Protein AF-A0A7S3KWU8-F1 (afdb_monomer_lite)

Structure (mmCIF, N/CA/C/O backbone):
data_AF-A0A7S3KWU8-F1
#
_entry.id   AF-A0A7S3KWU8-F1
#
loop_
_atom_site.group_PDB
_atom_site.id
_atom_site.type_symbol
_atom_site.label_atom_id
_atom_site.label_alt_id
_atom_site.label_comp_id
_atom_site.label_asym_id
_atom_site.label_entity_id
_atom_site.label_seq_id
_atom_site.pdbx_PDB_ins_code
_atom_site.Cartn_x
_atom_site.Cartn_y
_atom_site.Cartn_z
_atom_site.occupancy
_atom_site.B_iso_or_equiv
_atom_site.auth_seq_id
_atom_site.auth_comp_id
_atom_site.auth_asym_id
_atom_site.auth_atom_id
_atom_site.pdbx_PDB_model_num
ATOM 1 N N . MET A 1 1 ? 2.316 -34.083 -57.410 1.00 33.84 1 MET A N 1
ATOM 2 C CA . MET A 1 1 ? 3.335 -33.774 -58.437 1.00 33.84 1 MET A CA 1
ATOM 3 C C . MET A 1 1 ? 4.344 -32.815 -57.807 1.00 33.84 1 MET A C 1
ATOM 5 O O . MET A 1 1 ? 4.134 -31.619 -57.852 1.00 33.84 1 MET A O 1
ATOM 9 N N . THR A 1 2 ? 5.189 -33.260 -56.875 1.00 30.44 2 THR A N 1
ATOM 10 C CA . THR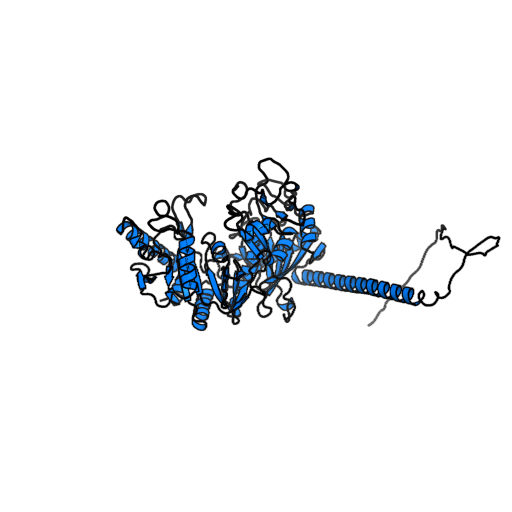 A 1 2 ? 6.529 -33.866 -57.071 1.00 30.44 2 THR A CA 1
ATOM 11 C C . THR A 1 2 ? 7.511 -32.980 -57.849 1.00 30.44 2 THR A C 1
ATOM 13 O O . THR A 1 2 ? 7.360 -32.854 -59.059 1.00 30.44 2 THR A O 1
ATOM 16 N N . ARG A 1 3 ? 8.532 -32.448 -57.149 1.00 27.70 3 ARG A N 1
ATOM 17 C CA . ARG A 1 3 ? 9.959 -32.281 -57.547 1.00 27.70 3 ARG A CA 1
ATOM 18 C C . ARG A 1 3 ? 10.704 -31.569 -56.393 1.00 27.70 3 ARG A C 1
ATOM 20 O O . ARG A 1 3 ? 10.384 -30.431 -56.089 1.00 27.70 3 ARG A O 1
ATOM 27 N N . GLN A 1 4 ? 11.397 -32.299 -55.506 1.00 30.05 4 GLN A N 1
ATOM 28 C CA . GLN A 1 4 ? 12.845 -32.642 -55.524 1.00 30.05 4 GLN A CA 1
ATOM 29 C C . GLN A 1 4 ? 13.760 -31.400 -55.563 1.00 30.05 4 GLN A C 1
ATOM 31 O O . GLN A 1 4 ? 13.740 -30.673 -56.545 1.00 30.05 4 GLN A O 1
ATOM 36 N N . ARG A 1 5 ? 14.430 -31.018 -54.459 1.00 32.66 5 ARG A N 1
ATOM 37 C CA . ARG A 1 5 ? 15.725 -31.512 -53.905 1.00 32.66 5 ARG A CA 1
ATOM 38 C C . ARG A 1 5 ? 16.886 -31.501 -54.908 1.00 32.66 5 ARG A C 1
ATOM 40 O O . ARG A 1 5 ? 16.856 -32.261 -55.868 1.00 32.66 5 ARG A O 1
ATOM 47 N N . SER A 1 6 ? 17.955 -30.768 -54.581 1.00 27.28 6 SER A N 1
ATOM 48 C CA . SER A 1 6 ? 19.343 -31.078 -54.963 1.00 27.28 6 SER A CA 1
ATOM 49 C C . SER A 1 6 ? 20.331 -30.396 -54.002 1.00 27.28 6 SER A C 1
ATOM 51 O O . SER A 1 6 ? 20.319 -29.179 -53.854 1.00 27.28 6 SER A O 1
ATOM 53 N N . LEU A 1 7 ? 21.144 -31.223 -53.336 1.00 28.47 7 LEU A N 1
ATOM 54 C CA . LEU A 1 7 ? 22.426 -30.896 -52.700 1.00 28.47 7 LEU A CA 1
ATOM 55 C C . LEU A 1 7 ? 23.474 -30.590 -53.785 1.00 28.47 7 LEU A C 1
ATOM 57 O O . LEU A 1 7 ? 23.460 -31.282 -54.802 1.00 28.47 7 LEU A O 1
ATOM 61 N N . LEU A 1 8 ? 24.470 -29.741 -53.496 1.00 23.47 8 LEU A N 1
ATOM 62 C CA . LEU A 1 8 ? 25.871 -30.082 -53.792 1.00 23.47 8 LEU A CA 1
ATOM 63 C C . LEU A 1 8 ? 26.883 -29.257 -52.975 1.00 23.47 8 LEU A C 1
ATOM 65 O O . LEU A 1 8 ? 26.787 -28.040 -52.863 1.00 23.47 8 LEU A O 1
ATOM 69 N N . TRP A 1 9 ? 27.850 -29.991 -52.431 1.00 24.91 9 TRP A N 1
ATOM 70 C CA . TRP A 1 9 ? 29.136 -29.588 -51.858 1.00 24.91 9 TRP A CA 1
ATOM 71 C C . TRP A 1 9 ? 30.203 -29.354 -52.951 1.00 24.91 9 TRP A C 1
ATOM 73 O O . TRP A 1 9 ? 30.108 -29.992 -53.994 1.00 24.91 9 TRP A O 1
ATOM 83 N N . LEU A 1 10 ? 31.238 -28.545 -52.654 1.00 25.80 10 LEU A N 1
ATOM 84 C CA . LEU A 1 10 ? 32.701 -28.700 -52.917 1.00 25.80 10 LEU A CA 1
ATOM 85 C C . LEU A 1 10 ? 33.376 -27.300 -52.971 1.00 25.80 10 LEU A C 1
ATOM 87 O O . LEU A 1 10 ? 32.925 -26.444 -53.718 1.00 25.80 10 LEU A O 1
ATOM 91 N N . LEU A 1 11 ? 34.299 -26.948 -52.058 1.00 25.80 11 LEU A N 1
ATOM 92 C CA . LEU A 1 11 ? 35.761 -27.221 -51.994 1.00 25.80 11 LEU A CA 1
ATOM 93 C C . LEU A 1 11 ? 36.632 -26.227 -52.799 1.00 25.80 11 LEU A C 1
ATOM 95 O O . LEU A 1 11 ? 36.450 -26.114 -54.002 1.00 25.80 11 LEU A O 1
ATOM 99 N N . ILE A 1 12 ? 37.583 -25.580 -52.099 1.00 28.80 12 ILE A N 1
ATOM 100 C CA . ILE A 1 12 ? 38.972 -25.129 -52.417 1.00 28.80 12 ILE A CA 1
ATOM 101 C C . ILE A 1 12 ? 39.378 -24.245 -51.207 1.00 28.80 12 ILE A C 1
ATOM 103 O O . ILE A 1 12 ? 38.598 -23.388 -50.818 1.00 28.80 12 ILE A O 1
ATOM 107 N N . GLY A 1 13 ? 40.520 -24.327 -50.520 1.00 25.58 13 GLY A N 1
ATOM 108 C CA . GLY A 1 13 ? 41.736 -25.125 -50.632 1.00 25.58 13 GLY A CA 1
ATOM 109 C C . GLY A 1 13 ? 42.839 -24.482 -49.761 1.00 25.58 13 GLY A C 1
ATOM 110 O O . GLY A 1 13 ? 43.072 -23.286 -49.860 1.00 25.58 13 GLY A O 1
ATOM 111 N N . SER A 1 14 ? 43.462 -25.295 -48.898 1.00 28.53 14 SER A N 1
ATOM 112 C CA . SER A 1 14 ? 44.859 -25.287 -48.400 1.00 28.53 14 SER A CA 1
ATOM 113 C C . SER A 1 14 ? 45.671 -23.990 -48.196 1.00 28.53 14 SER A C 1
ATOM 115 O O . SER A 1 14 ? 45.988 -23.278 -49.144 1.00 28.53 14 SER A O 1
ATOM 117 N N . GLY A 1 15 ? 46.258 -23.887 -46.996 1.00 24.44 15 GLY A N 1
ATOM 118 C CA . GLY A 1 15 ? 47.521 -23.189 -46.712 1.00 24.44 15 GLY A CA 1
ATOM 119 C C . GLY A 1 15 ? 48.014 -23.496 -45.289 1.00 24.44 15 GLY A C 1
ATOM 120 O O . GLY A 1 15 ? 47.366 -23.122 -44.321 1.00 24.44 15 GLY A O 1
ATOM 121 N N . ALA A 1 16 ? 49.114 -24.241 -45.172 1.00 28.02 16 ALA A N 1
ATOM 122 C CA . ALA A 1 16 ? 49.663 -24.816 -43.942 1.00 28.02 16 ALA A CA 1
ATOM 123 C C . ALA A 1 16 ? 50.507 -23.838 -43.098 1.00 28.02 16 ALA A C 1
ATOM 125 O O . ALA A 1 16 ? 51.208 -23.006 -43.666 1.00 28.02 16 ALA A O 1
ATOM 126 N N . CYS A 1 17 ? 50.556 -24.044 -41.773 1.00 24.91 17 CYS A N 1
ATOM 127 C CA . CYS A 1 17 ? 51.816 -24.042 -41.016 1.00 24.91 17 CYS A CA 1
ATOM 128 C C . CYS A 1 17 ? 51.671 -24.724 -39.636 1.00 24.91 17 CYS A C 1
ATOM 130 O O . CYS A 1 17 ? 50.824 -24.367 -38.822 1.00 24.91 17 CYS A O 1
ATOM 132 N N . SER A 1 18 ? 52.528 -25.725 -39.434 1.00 28.69 18 SER A N 1
ATOM 133 C CA . SER A 1 18 ? 52.996 -26.391 -38.203 1.00 28.69 18 SER A CA 1
ATOM 134 C C . SER A 1 18 ? 53.396 -25.396 -37.090 1.00 28.69 18 SER A C 1
ATOM 136 O O . SER A 1 18 ? 53.674 -24.247 -37.402 1.00 28.69 18 SER A O 1
ATOM 138 N N . SER A 1 19 ? 53.533 -25.682 -35.791 1.00 27.83 19 SER A N 1
ATOM 139 C CA . SER A 1 19 ? 53.891 -26.872 -34.995 1.00 27.83 19 SER A CA 1
ATOM 140 C C . SER A 1 19 ? 53.883 -26.452 -33.512 1.00 27.83 19 SER A C 1
ATOM 142 O O . SER A 1 19 ? 54.279 -25.320 -33.249 1.00 27.83 19 SER A O 1
ATOM 144 N N . LEU A 1 20 ? 53.565 -27.366 -32.580 1.00 27.02 20 LEU A N 1
ATOM 145 C CA . LEU A 1 20 ? 54.284 -27.661 -31.311 1.00 27.02 20 LEU A CA 1
ATOM 146 C C . LEU A 1 20 ? 53.332 -28.255 -30.252 1.00 27.02 20 LEU A C 1
ATOM 148 O O . LEU A 1 20 ? 52.791 -27.550 -29.408 1.00 27.02 20 LEU A O 1
ATOM 152 N N . CYS A 1 21 ? 53.197 -29.583 -30.259 1.00 26.64 21 CYS A N 1
ATOM 153 C CA . CYS A 1 21 ? 52.854 -30.370 -29.073 1.00 26.64 21 CYS A CA 1
ATOM 154 C C . CYS A 1 21 ? 54.092 -31.194 -28.700 1.00 26.64 21 CYS A C 1
ATOM 156 O O . CYS A 1 21 ? 54.551 -32.016 -29.493 1.00 26.64 21 CYS A O 1
ATOM 158 N N . GLY A 1 22 ? 54.652 -30.943 -27.516 1.00 26.17 22 GLY A N 1
ATOM 159 C CA . GLY A 1 22 ? 55.749 -31.723 -26.949 1.00 26.17 22 GLY A CA 1
ATOM 160 C C . GLY A 1 22 ? 55.217 -32.977 -26.262 1.00 26.17 22 GLY A C 1
ATOM 161 O O . GLY A 1 22 ? 54.478 -32.886 -25.286 1.00 26.17 22 GLY A O 1
ATOM 162 N N . ALA A 1 23 ? 55.605 -34.139 -26.779 1.00 28.92 23 ALA A N 1
ATOM 163 C CA . ALA A 1 23 ? 55.419 -35.436 -26.146 1.00 28.92 23 ALA A CA 1
ATOM 164 C C . ALA A 1 23 ? 56.572 -35.704 -25.163 1.00 28.92 23 ALA A C 1
ATOM 166 O O . ALA A 1 23 ? 57.741 -35.614 -25.540 1.00 28.92 23 ALA A O 1
ATOM 167 N N . PHE A 1 24 ? 56.255 -36.070 -23.919 1.00 27.30 24 PHE A N 1
ATOM 168 C CA . PHE A 1 24 ? 57.233 -36.625 -22.984 1.00 27.30 24 PHE A CA 1
ATOM 169 C C . PHE A 1 24 ? 57.382 -38.130 -23.236 1.00 27.30 24 PHE A C 1
ATOM 171 O O . PHE A 1 24 ? 56.444 -38.906 -23.063 1.00 27.30 24 PHE A O 1
ATOM 178 N N . HIS A 1 25 ? 58.579 -38.531 -23.657 1.00 28.64 25 HIS A N 1
ATOM 179 C CA . HIS A 1 25 ? 59.020 -39.919 -23.750 1.00 28.64 25 HIS A CA 1
ATOM 180 C C . HIS A 1 25 ? 60.003 -40.205 -22.611 1.00 28.64 25 HIS A C 1
ATOM 182 O O . HIS A 1 25 ? 60.959 -39.463 -22.395 1.00 28.64 25 HIS A O 1
ATOM 188 N N . ILE A 1 26 ? 59.740 -41.286 -21.880 1.00 29.44 26 ILE A N 1
ATOM 189 C CA . ILE A 1 26 ? 60.552 -41.802 -20.777 1.00 29.44 26 ILE A CA 1
ATOM 190 C C . ILE A 1 26 ? 61.647 -42.707 -21.359 1.00 29.44 26 ILE A C 1
ATOM 192 O O . ILE A 1 26 ? 61.354 -43.589 -22.165 1.00 29.44 26 ILE A O 1
ATOM 196 N N . GLN A 1 27 ? 62.894 -42.531 -20.915 1.00 27.75 27 GLN A N 1
ATOM 197 C CA . GLN A 1 27 ? 63.991 -43.488 -21.106 1.00 27.75 27 GLN A CA 1
ATOM 198 C C . GLN A 1 27 ? 64.807 -43.675 -19.808 1.00 27.75 27 GLN A C 1
ATOM 200 O O . GLN A 1 27 ? 64.705 -42.843 -18.905 1.00 27.75 27 GLN A O 1
ATOM 205 N N . PRO A 1 28 ? 65.534 -44.806 -19.665 1.00 31.78 28 PRO A N 1
ATOM 206 C CA . PRO A 1 28 ? 65.694 -45.492 -18.386 1.00 31.78 28 PRO A CA 1
ATOM 207 C C . PRO A 1 28 ? 67.021 -45.238 -17.648 1.00 31.78 28 PRO A C 1
ATOM 209 O O . PRO A 1 28 ? 67.978 -44.660 -18.150 1.00 31.78 28 PRO A O 1
ATOM 212 N N . ILE A 1 29 ? 67.010 -45.735 -16.413 1.00 28.91 29 ILE A N 1
ATOM 213 C CA . ILE A 1 29 ? 67.962 -45.632 -15.301 1.00 28.91 29 ILE A CA 1
ATOM 214 C C . ILE A 1 29 ? 69.375 -46.160 -15.615 1.00 28.91 29 ILE A C 1
ATOM 216 O O . ILE A 1 29 ? 69.530 -47.268 -16.123 1.00 28.91 29 ILE A O 1
ATOM 220 N N . THR A 1 30 ? 70.399 -45.459 -15.105 1.00 28.28 30 THR A N 1
ATOM 221 C CA . THR A 1 30 ? 71.676 -46.065 -14.675 1.00 28.28 30 THR A CA 1
ATOM 222 C C . THR A 1 30 ? 72.075 -45.591 -13.274 1.00 28.28 30 THR A C 1
ATOM 224 O O . THR A 1 30 ? 72.036 -44.408 -12.954 1.00 28.28 30 THR A O 1
ATOM 227 N N . THR A 1 31 ? 72.451 -46.564 -12.450 1.00 29.69 31 THR A N 1
ATOM 228 C CA . THR A 1 31 ? 72.750 -46.543 -11.010 1.00 29.69 31 THR A CA 1
ATOM 229 C C . THR A 1 31 ? 74.137 -46.005 -10.636 1.00 29.69 31 THR A C 1
ATOM 231 O O . THR A 1 31 ? 75.099 -46.330 -11.331 1.00 29.69 31 THR A O 1
ATOM 234 N N . LYS A 1 32 ? 74.273 -45.388 -9.444 1.00 28.22 32 LYS A N 1
ATOM 235 C CA . LYS A 1 32 ? 75.373 -45.647 -8.478 1.00 28.22 32 LYS A CA 1
ATOM 236 C C . LYS A 1 32 ? 75.072 -45.112 -7.054 1.00 28.22 32 LYS A C 1
ATOM 238 O O . LYS A 1 32 ? 74.701 -43.959 -6.904 1.00 28.22 32 LYS A O 1
ATOM 243 N N . SER A 1 33 ? 75.230 -46.021 -6.075 1.00 26.78 33 SER A N 1
ATOM 244 C CA . SER A 1 33 ? 75.502 -45.954 -4.607 1.00 26.78 33 SER A CA 1
ATOM 245 C C . SER A 1 33 ? 75.468 -44.594 -3.864 1.00 26.78 33 SER A C 1
ATOM 247 O O . SER A 1 33 ? 76.006 -43.628 -4.379 1.00 26.78 33 SER A O 1
ATOM 249 N N . ALA A 1 34 ? 75.029 -44.450 -2.601 1.00 28.67 34 ALA A N 1
ATOM 250 C CA . ALA A 1 34 ? 75.174 -45.347 -1.447 1.00 28.67 34 ALA A CA 1
ATOM 251 C C . ALA A 1 34 ? 74.264 -44.971 -0.238 1.00 28.67 34 ALA A C 1
ATOM 253 O O . ALA A 1 34 ? 73.918 -43.810 -0.047 1.00 28.67 34 ALA A O 1
ATOM 254 N N . THR A 1 35 ? 74.050 -45.978 0.627 1.00 27.84 35 THR A N 1
ATOM 255 C CA . THR A 1 35 ? 73.885 -45.968 2.108 1.00 27.84 35 THR A CA 1
ATOM 256 C C . THR A 1 35 ? 72.570 -45.552 2.810 1.00 27.84 35 THR A C 1
ATOM 258 O O . THR A 1 35 ? 72.260 -44.376 2.923 1.00 27.84 35 THR A O 1
ATOM 261 N N . THR A 1 36 ? 71.963 -46.577 3.461 1.00 27.73 36 THR A N 1
ATOM 262 C CA . THR A 1 36 ? 71.220 -46.623 4.763 1.00 27.73 36 THR A CA 1
ATOM 263 C C . THR A 1 36 ? 69.920 -45.800 4.898 1.00 27.73 36 THR A C 1
ATOM 265 O O . THR A 1 36 ? 69.913 -44.622 4.604 1.00 27.73 36 THR A O 1
ATOM 268 N N . THR A 1 37 ? 68.755 -46.293 5.361 1.00 28.42 37 THR A N 1
ATOM 269 C CA . THR A 1 37 ? 68.431 -47.296 6.401 1.00 28.42 37 THR A CA 1
ATOM 270 C C . THR A 1 37 ? 66.939 -47.725 6.319 1.00 28.42 37 THR A C 1
ATOM 272 O O . THR A 1 37 ? 66.092 -46.934 5.930 1.00 28.42 37 THR A O 1
ATOM 275 N N . LYS A 1 38 ? 66.653 -48.978 6.716 1.00 28.28 38 LYS A N 1
ATOM 276 C CA . LYS A 1 38 ? 65.382 -49.669 7.084 1.00 28.28 38 LYS A CA 1
ATOM 277 C C . LYS A 1 38 ? 64.037 -48.883 7.103 1.00 28.28 38 LYS A C 1
ATOM 279 O O . LYS A 1 38 ? 63.871 -48.005 7.937 1.00 28.28 38 LYS A O 1
ATOM 284 N N . SER A 1 39 ? 62.993 -49.379 6.412 1.00 27.14 39 SER A N 1
ATOM 285 C CA . SER A 1 39 ? 61.907 -50.227 6.984 1.00 27.14 39 SER A CA 1
ATOM 286 C C . SER A 1 39 ? 60.611 -50.285 6.123 1.00 27.14 39 SER A C 1
ATOM 288 O O . SER A 1 39 ? 60.144 -49.277 5.615 1.00 27.14 39 SER A O 1
ATOM 290 N N . THR A 1 40 ? 60.040 -51.495 6.034 1.00 29.11 40 THR A N 1
ATOM 291 C CA . THR A 1 40 ? 58.606 -51.881 5.913 1.00 29.11 40 THR A CA 1
ATOM 292 C C . THR A 1 40 ? 57.731 -51.602 4.662 1.00 29.11 40 THR A C 1
ATOM 294 O O . THR A 1 40 ? 57.283 -50.504 4.376 1.00 29.11 40 THR A O 1
ATOM 297 N N . THR A 1 41 ? 57.427 -52.731 4.012 1.00 37.56 41 THR A N 1
ATOM 298 C CA . THR A 1 41 ? 56.290 -53.254 3.221 1.00 37.56 41 THR A CA 1
ATOM 299 C C . THR A 1 41 ? 54.905 -52.558 3.228 1.00 37.56 41 THR A C 1
ATOM 301 O O . THR A 1 41 ? 54.444 -52.095 4.263 1.00 37.56 41 THR A O 1
ATOM 304 N N . ARG A 1 42 ? 54.179 -52.750 2.099 1.00 37.56 42 ARG A N 1
ATOM 305 C CA . ARG A 1 42 ? 52.722 -52.583 1.812 1.00 37.56 42 ARG A CA 1
ATOM 306 C C . ARG A 1 42 ? 52.213 -51.175 1.440 1.00 37.56 42 ARG A C 1
ATOM 308 O O . ARG A 1 42 ? 51.553 -50.514 2.225 1.00 37.56 42 ARG A O 1
ATOM 315 N N . ALA A 1 43 ? 52.368 -50.801 0.170 1.00 34.78 43 ALA A N 1
ATOM 316 C CA . ALA A 1 43 ? 51.490 -49.840 -0.507 1.00 34.78 43 ALA A CA 1
ATOM 317 C C . ALA A 1 43 ? 51.564 -50.093 -2.019 1.00 34.78 43 ALA A C 1
ATOM 319 O O . ALA A 1 43 ? 52.586 -49.787 -2.613 1.00 34.78 43 ALA A O 1
ATOM 320 N N . ASN A 1 44 ? 50.557 -50.746 -2.613 1.00 39.09 44 ASN A N 1
ATOM 321 C CA . ASN A 1 44 ? 50.318 -50.742 -4.073 1.00 39.09 44 ASN A CA 1
ATOM 322 C C . ASN A 1 44 ? 48.925 -51.287 -4.466 1.00 39.09 44 ASN A C 1
ATOM 324 O O . ASN A 1 44 ? 48.741 -51.801 -5.562 1.00 39.09 44 ASN A O 1
ATOM 328 N N . LEU A 1 45 ? 47.929 -51.171 -3.578 1.00 37.88 45 LEU A N 1
ATOM 329 C CA . LEU A 1 45 ? 46.524 -51.495 -3.883 1.00 37.88 45 LEU A CA 1
ATOM 330 C C . LEU A 1 45 ? 45.550 -50.329 -3.619 1.00 37.88 45 LEU A C 1
ATOM 332 O O . LEU A 1 45 ? 44.406 -50.417 -4.022 1.00 37.88 45 LEU A O 1
ATOM 336 N N . HIS A 1 46 ? 45.996 -49.210 -3.031 1.00 38.81 46 HIS A N 1
ATOM 337 C CA . HIS A 1 46 ? 45.138 -48.047 -2.725 1.00 38.81 46 HIS A CA 1
ATOM 338 C C . HIS A 1 46 ? 45.208 -46.901 -3.749 1.00 38.81 46 HIS A C 1
ATOM 340 O O . HIS A 1 46 ? 44.567 -45.872 -3.564 1.00 38.81 46 HIS A O 1
ATOM 346 N N . GLN A 1 47 ? 46.000 -47.042 -4.814 1.00 39.19 47 GLN A N 1
ATOM 347 C CA . GLN A 1 47 ? 46.219 -45.956 -5.779 1.00 39.19 47 GLN A CA 1
ATOM 348 C C . GLN A 1 47 ? 45.377 -46.090 -7.058 1.00 39.19 47 GLN A C 1
ATOM 350 O O . GLN A 1 47 ? 45.336 -45.156 -7.847 1.00 39.19 47 GLN A O 1
ATOM 355 N N . VAL A 1 48 ? 44.705 -47.229 -7.264 1.00 43.28 48 VAL A N 1
ATOM 356 C CA . VAL A 1 48 ? 43.841 -47.464 -8.437 1.00 43.28 48 VAL A CA 1
ATOM 357 C C . VAL A 1 48 ? 42.381 -47.119 -8.119 1.00 43.28 48 VAL A C 1
ATOM 359 O O . VAL A 1 48 ? 41.733 -46.466 -8.933 1.00 43.28 48 VAL A O 1
ATOM 362 N N . ASP A 1 49 ? 41.910 -47.423 -6.904 1.00 41.91 49 ASP A N 1
ATOM 363 C CA . ASP A 1 49 ? 40.545 -47.091 -6.462 1.00 41.91 49 ASP A CA 1
ATOM 364 C C . ASP A 1 49 ? 40.323 -45.570 -6.330 1.00 41.91 49 ASP A C 1
ATOM 366 O O . ASP A 1 49 ? 39.289 -45.053 -6.744 1.00 41.91 49 ASP A O 1
ATOM 370 N N . SER A 1 50 ? 41.330 -44.816 -5.870 1.00 46.38 50 SER A N 1
ATOM 371 C CA . SER A 1 50 ? 41.225 -43.358 -5.689 1.00 46.38 50 SER A CA 1
ATOM 372 C C . SER A 1 50 ? 41.204 -42.561 -6.999 1.00 46.38 50 SER A C 1
ATOM 374 O O . SER A 1 50 ? 40.607 -41.487 -7.056 1.00 46.38 50 SER A O 1
ATOM 376 N N . LEU A 1 51 ? 41.813 -43.084 -8.070 1.00 41.59 51 LEU A N 1
ATOM 377 C CA . LEU A 1 51 ? 41.742 -42.494 -9.413 1.00 41.59 51 LEU A CA 1
ATOM 378 C C . LEU A 1 51 ? 40.384 -42.767 -10.074 1.00 41.59 51 LEU A C 1
ATOM 380 O O . LEU A 1 51 ? 39.850 -41.886 -10.748 1.00 41.59 51 LEU A O 1
ATOM 384 N N . GLN A 1 52 ? 39.799 -43.950 -9.851 1.00 42.34 52 GLN A N 1
ATOM 385 C CA . GLN A 1 52 ? 38.448 -44.268 -10.316 1.00 42.34 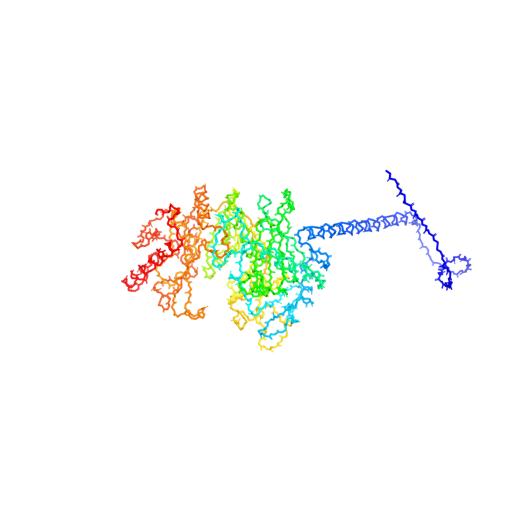52 GLN A CA 1
ATOM 386 C C . GLN A 1 52 ? 37.390 -43.422 -9.598 1.00 42.34 52 GLN A C 1
ATOM 388 O O . GLN A 1 52 ? 36.542 -42.839 -10.272 1.00 42.34 52 GLN A O 1
ATOM 393 N N . GLU A 1 53 ? 37.484 -43.255 -8.277 1.00 40.88 53 GLU A N 1
ATOM 394 C CA . GLU A 1 53 ? 36.585 -42.383 -7.505 1.00 40.88 53 GLU A CA 1
ATOM 395 C C . GLU A 1 53 ? 36.686 -40.911 -7.939 1.00 40.88 53 GLU A C 1
ATOM 397 O O . GLU A 1 53 ? 35.659 -40.275 -8.165 1.00 40.88 53 GLU A O 1
ATOM 402 N N . TRP A 1 54 ? 37.895 -40.386 -8.181 1.00 38.84 54 TRP A N 1
ATOM 403 C CA . TRP A 1 54 ? 38.080 -39.022 -8.701 1.00 38.84 54 TRP A CA 1
ATOM 404 C C . TRP A 1 54 ? 37.509 -38.825 -10.108 1.00 38.84 54 TRP A C 1
ATOM 406 O O . TRP A 1 54 ? 36.863 -37.816 -10.374 1.00 38.84 54 TRP A O 1
ATOM 416 N N . THR A 1 55 ? 37.719 -39.779 -11.021 1.00 42.66 55 THR A N 1
ATOM 417 C CA . THR A 1 55 ? 37.136 -39.689 -12.374 1.00 42.66 55 THR A CA 1
ATOM 418 C C . THR A 1 55 ? 35.622 -39.869 -12.393 1.00 42.66 55 THR A C 1
ATOM 420 O O . THR A 1 55 ? 34.980 -39.378 -13.316 1.00 42.66 55 THR A O 1
ATOM 423 N N . THR A 1 56 ? 35.050 -40.548 -11.396 1.00 46.41 56 THR A N 1
ATOM 424 C CA . THR A 1 56 ? 33.595 -40.692 -11.254 1.00 46.41 56 THR A CA 1
ATOM 425 C C . THR A 1 56 ? 33.001 -39.402 -10.693 1.00 46.41 56 THR A C 1
ATOM 427 O O . THR A 1 56 ? 32.106 -38.848 -11.314 1.00 46.41 56 THR A O 1
ATOM 430 N N . HIS A 1 57 ? 33.599 -38.821 -9.644 1.00 42.06 57 HIS A N 1
ATOM 431 C CA . HIS A 1 57 ? 33.189 -37.512 -9.124 1.00 42.06 57 HIS A CA 1
ATOM 432 C C . HIS A 1 57 ? 33.342 -36.369 -10.133 1.00 42.06 57 HIS A C 1
ATOM 434 O O . HIS A 1 57 ? 32.438 -35.553 -10.251 1.00 42.06 57 HIS A O 1
ATOM 440 N N . ALA A 1 58 ? 34.430 -36.325 -10.905 1.00 42.84 58 ALA A N 1
ATOM 441 C CA . ALA A 1 58 ? 34.602 -35.302 -11.937 1.00 42.84 58 ALA A CA 1
ATOM 442 C C . ALA A 1 58 ? 33.564 -35.431 -13.068 1.00 42.84 58 ALA A C 1
ATOM 444 O O . ALA A 1 58 ? 33.101 -34.419 -13.583 1.00 42.84 58 ALA A O 1
ATOM 445 N N . LYS A 1 59 ? 33.167 -36.661 -13.429 1.00 42.72 59 LYS A N 1
ATOM 446 C CA . LYS A 1 59 ? 32.096 -36.912 -14.407 1.00 42.72 59 LYS A CA 1
ATOM 447 C C . LYS A 1 59 ? 30.714 -36.599 -13.851 1.00 42.72 59 LYS A C 1
ATOM 449 O O . LYS A 1 59 ? 29.893 -36.081 -14.593 1.00 42.72 59 LYS A O 1
ATOM 454 N N . ASP A 1 60 ? 30.468 -36.875 -12.573 1.00 46.75 60 ASP A N 1
ATOM 455 C CA . ASP A 1 60 ? 29.216 -36.523 -11.902 1.00 46.75 60 ASP A CA 1
ATOM 456 C C . ASP A 1 60 ? 29.075 -34.996 -11.777 1.00 46.75 60 ASP A C 1
ATOM 458 O O . ASP A 1 60 ? 28.001 -34.459 -12.033 1.00 46.75 60 ASP A O 1
ATOM 462 N N . GLU A 1 61 ? 30.160 -34.274 -11.470 1.00 46.91 61 GLU A N 1
ATOM 463 C CA . GLU A 1 61 ? 30.187 -32.805 -11.451 1.00 46.91 61 GLU A CA 1
ATOM 464 C C . GLU A 1 61 ? 30.025 -32.197 -12.851 1.00 46.91 61 GLU A C 1
ATOM 466 O O . GLU A 1 61 ? 29.294 -31.221 -13.007 1.00 46.91 61 GLU A O 1
ATOM 471 N N . GLU A 1 62 ? 30.676 -32.765 -13.872 1.00 47.91 62 GLU A N 1
ATOM 472 C CA . GLU A 1 62 ? 30.556 -32.337 -15.273 1.00 47.91 62 GLU A CA 1
ATOM 473 C C . GLU A 1 62 ? 29.143 -32.603 -15.811 1.00 47.91 62 GLU A C 1
ATOM 475 O O . GLU A 1 62 ? 28.528 -31.706 -16.381 1.00 47.91 62 GLU A O 1
ATOM 480 N N . GLN A 1 63 ? 28.565 -33.767 -15.513 1.00 38.56 63 GLN A N 1
ATOM 481 C CA . GLN A 1 63 ? 27.205 -34.126 -15.903 1.00 38.56 63 GLN A CA 1
ATOM 482 C C . GLN A 1 63 ? 26.140 -33.321 -15.145 1.00 38.56 63 GLN A C 1
ATOM 484 O O . GLN A 1 63 ? 25.146 -32.913 -15.737 1.00 38.56 63 GLN A O 1
ATOM 489 N N . GLN A 1 64 ? 26.357 -33.000 -13.866 1.00 40.47 64 GLN A N 1
ATOM 490 C CA . GLN A 1 64 ? 25.484 -32.095 -13.112 1.00 40.47 64 GLN A CA 1
ATOM 491 C C . GLN A 1 64 ? 25.574 -30.652 -13.636 1.00 40.47 64 GLN A C 1
ATOM 493 O O . GLN A 1 64 ? 24.571 -29.929 -13.645 1.00 40.47 64 GLN A O 1
ATOM 498 N N . ARG A 1 65 ? 26.753 -30.230 -14.114 1.00 46.88 65 ARG A N 1
ATOM 499 C CA . ARG A 1 65 ? 26.942 -28.958 -14.825 1.00 46.88 65 ARG A CA 1
ATOM 500 C C . ARG A 1 65 ? 26.204 -28.951 -16.157 1.00 46.88 65 ARG A C 1
ATOM 502 O O . ARG A 1 65 ? 25.466 -28.004 -16.410 1.00 46.88 65 ARG A O 1
ATOM 509 N N . ASP A 1 66 ? 26.357 -29.999 -16.957 1.00 44.88 66 ASP A N 1
ATOM 510 C CA . ASP A 1 66 ? 25.713 -30.140 -18.262 1.00 44.88 66 ASP A CA 1
ATOM 511 C C . ASP A 1 66 ? 24.188 -30.220 -18.130 1.00 44.88 66 ASP A C 1
ATOM 513 O O . ASP A 1 66 ? 23.480 -29.520 -18.850 1.00 44.88 66 ASP A O 1
ATOM 517 N N . ASP A 1 67 ? 23.663 -30.951 -17.143 1.00 43.25 67 ASP A N 1
ATOM 518 C CA . ASP A 1 67 ? 22.228 -31.004 -16.835 1.00 43.25 67 ASP A CA 1
ATOM 519 C C . ASP A 1 67 ? 21.686 -29.640 -16.374 1.00 43.25 67 ASP A C 1
ATOM 521 O O . ASP A 1 67 ? 20.564 -29.261 -16.714 1.00 43.25 67 ASP A O 1
ATOM 525 N N . THR A 1 68 ? 22.473 -28.873 -15.614 1.00 50.12 68 THR A N 1
ATOM 526 C CA . THR A 1 68 ? 22.102 -27.511 -15.191 1.00 50.12 68 THR A CA 1
ATOM 527 C C . THR A 1 68 ? 22.112 -26.549 -16.376 1.00 50.12 68 THR A C 1
ATOM 529 O O . THR A 1 68 ? 21.186 -25.751 -16.525 1.00 50.12 68 THR A O 1
ATOM 532 N N . ILE A 1 69 ? 23.113 -26.642 -17.253 1.00 49.84 69 ILE A N 1
ATOM 533 C CA . ILE A 1 69 ? 23.216 -25.834 -18.472 1.00 49.84 69 ILE A CA 1
ATOM 534 C C . ILE A 1 69 ? 22.053 -26.162 -19.416 1.00 49.84 69 ILE A C 1
ATOM 536 O O . ILE A 1 69 ? 21.379 -25.246 -19.882 1.00 49.84 69 ILE A O 1
ATOM 540 N N . LEU A 1 70 ? 21.754 -27.445 -19.638 1.00 42.38 70 LEU A N 1
ATOM 541 C CA . LEU A 1 70 ? 20.648 -27.895 -20.486 1.00 42.38 70 LEU A CA 1
ATOM 542 C C . LEU A 1 70 ? 19.284 -27.443 -19.945 1.00 42.38 70 LEU A C 1
ATOM 544 O O . LEU A 1 70 ? 18.479 -26.928 -20.715 1.00 42.38 70 LEU A O 1
ATOM 548 N N . LYS A 1 71 ? 19.042 -27.542 -18.629 1.00 55.22 71 LYS A N 1
ATOM 549 C CA . LYS A 1 71 ? 17.815 -27.019 -17.995 1.00 55.22 71 LYS A CA 1
ATOM 550 C C . LYS A 1 71 ? 17.697 -25.498 -18.104 1.00 55.22 71 LYS A C 1
ATOM 552 O O . LYS A 1 71 ? 16.598 -24.978 -18.265 1.00 55.22 71 LYS A O 1
ATOM 557 N N . THR A 1 72 ? 18.818 -24.782 -18.027 1.00 59.72 72 THR A N 1
ATOM 558 C CA . THR A 1 72 ? 18.844 -23.316 -18.149 1.00 59.72 72 THR A CA 1
ATOM 559 C C . THR A 1 72 ? 18.566 -22.875 -19.589 1.00 59.72 72 THR A C 1
ATOM 561 O O . THR A 1 72 ? 17.774 -21.960 -19.804 1.00 59.72 72 THR A O 1
ATOM 564 N N . LEU A 1 73 ? 19.153 -23.561 -20.577 1.00 59.03 73 LEU A N 1
ATOM 565 C CA . LEU A 1 73 ? 18.909 -23.319 -22.004 1.00 59.03 73 LEU A CA 1
ATOM 566 C C . LEU A 1 73 ? 17.453 -23.612 -22.394 1.00 59.03 73 LEU A C 1
ATOM 568 O O . LEU A 1 73 ? 16.869 -22.865 -23.178 1.00 59.03 73 LEU A O 1
ATOM 572 N N . ASP A 1 74 ? 16.859 -24.659 -21.818 1.00 71.88 74 ASP A N 1
ATOM 573 C CA . ASP A 1 74 ? 15.449 -25.001 -22.022 1.00 71.88 74 ASP A CA 1
ATOM 574 C C . ASP A 1 74 ? 14.520 -23.934 -21.413 1.00 71.88 74 ASP A C 1
ATOM 576 O O . ASP A 1 74 ? 13.619 -23.426 -22.079 1.00 71.88 74 ASP A O 1
ATOM 580 N N . HIS A 1 75 ? 14.806 -23.478 -20.187 1.00 76.19 75 HIS A N 1
ATOM 581 C CA . HIS A 1 75 ? 14.017 -22.431 -19.531 1.00 76.19 75 HIS A CA 1
ATOM 582 C C . HIS A 1 75 ? 14.088 -21.078 -20.261 1.00 76.19 75 HIS A C 1
ATOM 584 O O . HIS A 1 75 ? 13.073 -20.391 -20.388 1.00 76.19 75 HIS A O 1
ATOM 590 N N . GLU A 1 76 ? 15.261 -20.664 -20.751 1.00 82.69 76 GLU A N 1
ATOM 591 C CA . GLU A 1 76 ? 15.382 -19.413 -21.513 1.00 82.69 76 GLU A CA 1
ATOM 592 C C . GLU A 1 76 ? 14.642 -19.497 -22.858 1.00 82.69 76 GLU A C 1
ATOM 594 O O . GLU A 1 76 ? 13.958 -18.547 -23.244 1.00 82.69 76 GLU A O 1
ATOM 599 N N . ALA A 1 77 ? 14.719 -20.634 -23.558 1.00 87.75 77 ALA A N 1
ATOM 600 C CA . ALA A 1 77 ? 13.988 -20.846 -24.805 1.00 87.75 77 ALA A CA 1
ATOM 601 C C . ALA A 1 77 ? 12.463 -20.808 -24.597 1.00 87.75 77 ALA A C 1
ATOM 603 O O . ALA A 1 77 ? 11.755 -20.162 -25.376 1.00 87.75 77 ALA A O 1
ATOM 604 N N . VAL A 1 78 ? 11.964 -21.440 -23.528 1.00 88.44 78 VAL A N 1
ATOM 605 C CA . VAL A 1 78 ? 10.547 -21.392 -23.133 1.00 88.44 78 VAL A CA 1
ATOM 606 C C . VAL A 1 78 ? 10.124 -19.960 -22.814 1.00 88.44 78 VAL A C 1
ATOM 608 O O . VAL A 1 78 ? 9.166 -19.471 -23.407 1.00 88.44 78 VAL A O 1
ATOM 611 N N . LEU A 1 79 ? 10.878 -19.246 -21.971 1.00 91.06 79 LEU A N 1
ATOM 612 C CA . LEU A 1 79 ? 10.596 -17.850 -21.627 1.00 91.06 79 LEU A CA 1
ATOM 613 C C . LEU A 1 79 ? 10.526 -16.953 -22.871 1.00 91.06 79 LEU A C 1
ATOM 615 O O . LEU A 1 79 ? 9.594 -16.159 -23.016 1.00 91.06 79 LEU A O 1
ATOM 619 N N . ARG A 1 80 ? 11.504 -17.079 -23.777 1.00 94.38 80 ARG A N 1
ATOM 620 C CA . ARG A 1 80 ? 11.543 -16.322 -25.037 1.00 94.38 80 ARG A CA 1
ATOM 621 C C . ARG A 1 80 ? 10.313 -16.603 -25.884 1.00 94.38 80 ARG A C 1
ATOM 623 O O . ARG A 1 80 ? 9.701 -15.664 -26.381 1.00 94.38 80 ARG A O 1
ATOM 630 N N . LYS A 1 81 ? 9.934 -17.875 -26.024 1.00 93.69 81 LYS A N 1
ATOM 631 C CA . LYS A 1 81 ? 8.738 -18.263 -26.772 1.00 93.69 81 LYS A CA 1
ATOM 632 C C . LYS A 1 81 ? 7.467 -17.698 -26.132 1.00 93.69 81 LYS A C 1
ATOM 634 O O . LYS A 1 81 ? 6.638 -17.151 -26.843 1.00 93.69 81 LYS A O 1
ATOM 639 N N . GLU A 1 82 ? 7.324 -17.787 -24.813 1.00 93.00 82 GLU A N 1
ATOM 640 C CA . GLU A 1 82 ? 6.153 -17.270 -24.093 1.00 93.00 82 GLU A CA 1
ATOM 641 C C . GLU A 1 82 ? 5.998 -15.754 -24.247 1.00 93.00 82 GLU A C 1
ATOM 643 O O . GLU A 1 82 ? 4.901 -15.267 -24.514 1.00 93.00 82 GLU A O 1
ATOM 648 N N . LEU A 1 83 ? 7.088 -14.994 -24.104 1.00 96.38 83 LEU A N 1
ATOM 649 C CA . LEU A 1 83 ? 7.056 -13.538 -24.260 1.00 96.38 83 LEU A CA 1
ATOM 650 C C . LEU A 1 83 ? 6.915 -13.107 -25.725 1.00 96.38 83 LEU A C 1
ATOM 652 O O . LEU A 1 83 ? 6.294 -12.078 -25.993 1.00 96.38 83 LEU A O 1
ATOM 656 N N . PHE A 1 84 ? 7.421 -13.896 -26.672 1.00 97.12 84 PHE A N 1
ATOM 657 C CA . PHE A 1 84 ? 7.134 -13.709 -28.090 1.00 97.12 84 PHE A CA 1
ATOM 658 C C . PHE A 1 84 ? 5.648 -13.927 -28.392 1.00 97.12 84 PHE A C 1
ATOM 660 O O . PHE A 1 84 ? 5.016 -13.054 -28.977 1.00 97.12 84 PHE A O 1
ATOM 667 N N . ASP A 1 85 ? 5.074 -15.048 -27.953 1.00 95.62 85 ASP A N 1
ATOM 668 C CA . ASP A 1 85 ? 3.676 -15.391 -28.225 1.00 95.62 85 ASP A CA 1
ATOM 669 C C . ASP A 1 85 ? 2.701 -14.400 -27.559 1.00 95.62 85 ASP A C 1
ATOM 671 O O . ASP A 1 85 ? 1.657 -14.084 -28.130 1.00 95.62 85 ASP A O 1
ATOM 675 N N . LEU A 1 86 ? 3.030 -13.906 -26.357 1.00 96.00 86 LEU A N 1
ATOM 676 C CA . LEU A 1 86 ? 2.175 -12.984 -25.602 1.00 96.00 86 LEU A CA 1
ATOM 677 C C . LEU A 1 86 ? 2.316 -11.519 -26.040 1.00 96.00 86 LEU A C 1
ATOM 679 O O . LEU A 1 86 ? 1.315 -10.806 -26.083 1.00 96.00 86 LEU A O 1
ATOM 683 N N . LEU A 1 87 ? 3.547 -11.055 -26.285 1.00 97.25 87 LEU A N 1
ATOM 684 C CA . LEU A 1 87 ? 3.854 -9.632 -26.477 1.00 97.25 87 LEU A CA 1
ATOM 685 C C . LEU A 1 87 ? 4.472 -9.314 -27.841 1.00 97.25 87 LEU A C 1
ATOM 687 O O . LEU A 1 87 ? 4.406 -8.167 -28.249 1.00 97.25 87 LEU A O 1
ATOM 691 N N . GLY A 1 88 ? 5.083 -10.270 -28.545 1.00 97.50 88 GLY A N 1
ATOM 692 C CA . GLY A 1 88 ? 5.837 -10.001 -29.779 1.00 97.50 88 GLY A CA 1
ATOM 693 C C . GLY A 1 88 ? 7.289 -9.555 -29.551 1.00 97.50 88 GLY A C 1
ATOM 694 O O . GLY A 1 88 ? 7.916 -8.978 -30.441 1.00 97.50 88 GLY A O 1
ATOM 695 N N . LEU A 1 89 ? 7.856 -9.813 -28.368 1.00 97.62 89 LEU A N 1
ATOM 696 C CA . LEU A 1 89 ? 9.264 -9.517 -28.084 1.00 97.62 89 LEU A CA 1
ATOM 697 C C . LEU A 1 89 ? 10.178 -10.517 -28.812 1.00 97.62 89 LEU A C 1
ATOM 699 O O . LEU A 1 89 ? 10.105 -11.721 -28.575 1.00 97.62 89 LEU A O 1
ATOM 703 N N . VAL A 1 90 ? 11.048 -10.017 -29.693 1.00 95.12 90 VAL A N 1
ATOM 704 C CA . VAL A 1 90 ? 11.933 -10.837 -30.544 1.00 95.12 90 VAL A CA 1
ATOM 705 C C . VAL A 1 90 ? 13.409 -10.498 -30.381 1.00 95.12 90 VAL A C 1
ATOM 707 O O . VAL A 1 90 ? 14.243 -11.398 -30.321 1.00 95.12 90 VAL A O 1
ATOM 710 N N . ASN A 1 91 ? 13.747 -9.212 -30.307 1.00 94.50 91 ASN A N 1
ATOM 711 C CA . ASN A 1 91 ? 15.120 -8.719 -30.392 1.00 94.50 91 ASN A CA 1
ATOM 712 C C . ASN A 1 91 ? 15.525 -8.048 -29.080 1.00 94.50 91 ASN A C 1
ATOM 714 O O . ASN A 1 91 ? 15.986 -6.918 -29.075 1.00 94.50 91 ASN A O 1
ATOM 718 N N . VAL A 1 92 ? 15.308 -8.736 -27.960 1.00 97.19 92 VAL A N 1
ATOM 719 C CA . VAL A 1 92 ? 15.624 -8.243 -26.613 1.00 97.19 92 VAL A CA 1
ATOM 720 C C . VAL A 1 92 ? 16.524 -9.223 -25.864 1.00 97.19 92 VAL A C 1
ATOM 722 O O . VAL A 1 92 ? 16.532 -10.436 -26.124 1.00 97.19 92 VAL A O 1
ATOM 725 N N . ASN A 1 93 ? 17.279 -8.688 -24.909 1.00 97.00 93 ASN A N 1
ATOM 726 C CA . ASN A 1 93 ? 18.164 -9.457 -24.043 1.00 97.00 93 ASN A CA 1
ATOM 727 C C . ASN A 1 93 ? 17.478 -9.701 -22.698 1.00 97.00 93 ASN A C 1
ATOM 729 O O . ASN A 1 93 ? 17.184 -8.751 -21.979 1.00 97.00 93 ASN A O 1
ATOM 733 N N . TYR A 1 94 ? 17.235 -10.959 -22.333 1.00 97.56 94 TYR A N 1
ATOM 734 C CA . TYR A 1 94 ? 16.616 -11.286 -21.048 1.00 97.56 94 TYR A CA 1
ATOM 735 C C . TYR A 1 94 ? 17.665 -11.583 -19.978 1.00 97.56 94 TYR A C 1
ATOM 737 O O . TYR A 1 94 ? 18.584 -12.369 -20.194 1.00 97.56 94 TYR A O 1
ATOM 745 N N . LYS A 1 95 ? 17.483 -10.998 -18.792 1.00 97.31 95 LYS A N 1
ATOM 746 C CA . LYS A 1 95 ? 18.181 -11.364 -17.554 1.00 97.31 95 LYS A CA 1
ATOM 747 C C . LYS A 1 95 ? 17.152 -11.911 -16.565 1.00 97.31 95 LYS A C 1
ATOM 749 O O . LYS A 1 95 ? 16.537 -11.161 -15.809 1.00 97.31 95 LYS A O 1
ATOM 754 N N . SER A 1 96 ? 16.896 -13.217 -16.627 1.00 94.44 96 SER A N 1
ATOM 755 C CA . SER A 1 96 ? 15.779 -13.853 -15.916 1.00 94.44 96 SER A CA 1
ATOM 756 C C . SER A 1 96 ? 16.171 -14.475 -14.580 1.00 94.44 96 SER A C 1
ATOM 758 O O . SER A 1 96 ? 17.167 -15.188 -14.500 1.00 94.44 96 SER A O 1
ATOM 760 N N . ASN A 1 97 ? 15.330 -14.273 -13.561 1.00 88.56 97 ASN A N 1
ATOM 761 C CA . ASN A 1 97 ? 15.386 -14.919 -12.247 1.00 88.56 97 ASN A CA 1
ATOM 762 C C . ASN A 1 97 ? 16.772 -14.848 -11.580 1.00 88.56 97 ASN A C 1
ATOM 764 O O . ASN A 1 97 ? 17.200 -15.774 -10.888 1.00 88.56 97 ASN A O 1
ATOM 768 N N . LEU A 1 98 ? 17.464 -13.722 -11.773 1.00 95.81 98 LEU A N 1
ATOM 769 C CA . LEU A 1 98 ? 18.727 -13.430 -11.109 1.00 95.81 98 LEU A CA 1
ATOM 770 C C . LEU A 1 98 ? 18.564 -13.443 -9.577 1.00 95.81 98 LEU A C 1
ATOM 772 O O . LEU A 1 98 ? 17.493 -13.187 -9.025 1.00 95.81 98 LEU A O 1
ATOM 776 N N . SER A 1 99 ? 19.655 -13.741 -8.867 1.00 96.75 99 SER A N 1
ATOM 777 C CA . SER A 1 99 ? 19.672 -13.640 -7.403 1.00 96.75 99 SER A CA 1
ATOM 778 C C . SER A 1 99 ? 19.548 -12.180 -6.946 1.00 96.75 99 SER A C 1
ATOM 780 O O . SER A 1 99 ? 19.959 -11.273 -7.672 1.00 96.75 99 SER A O 1
ATOM 782 N N . LYS A 1 100 ? 19.084 -11.941 -5.706 1.00 96.75 100 LYS A N 1
ATOM 783 C CA . LYS A 1 100 ? 18.995 -10.579 -5.137 1.00 96.75 100 LYS A CA 1
ATOM 784 C C . LYS A 1 100 ? 20.328 -9.823 -5.240 1.00 96.75 100 LYS A C 1
ATOM 786 O O . LYS A 1 100 ? 20.349 -8.646 -5.577 1.00 96.75 100 LYS A O 1
ATOM 791 N N . LYS A 1 101 ? 21.450 -10.515 -5.000 1.00 97.94 101 LYS A N 1
ATOM 792 C CA . LYS A 1 101 ? 22.801 -9.945 -5.128 1.00 97.94 101 LYS A CA 1
ATOM 793 C C . LYS A 1 101 ? 23.166 -9.595 -6.565 1.00 97.94 101 LYS A C 1
ATOM 795 O O . L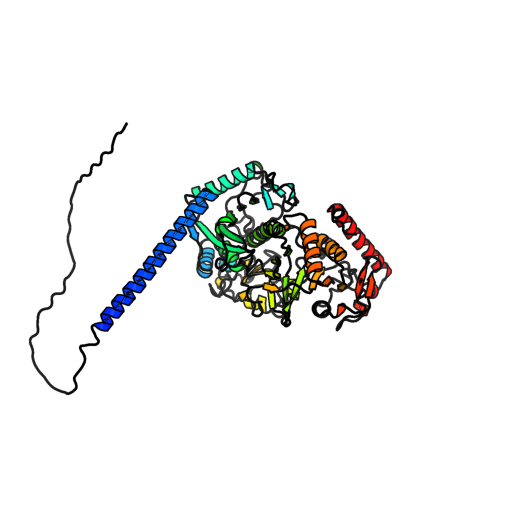YS A 1 101 ? 23.741 -8.541 -6.796 1.00 97.94 101 LYS A O 1
ATOM 800 N N . ALA A 1 102 ? 22.844 -10.458 -7.527 1.00 98.44 102 ALA A N 1
ATOM 801 C CA . ALA A 1 102 ? 23.088 -10.155 -8.933 1.00 98.44 102 ALA A CA 1
ATOM 802 C C . ALA A 1 102 ? 22.262 -8.937 -9.376 1.00 98.44 102 ALA A C 1
ATOM 804 O O . ALA A 1 102 ? 22.823 -8.013 -9.948 1.00 98.44 102 ALA A O 1
ATOM 805 N N . LEU A 1 103 ? 20.974 -8.878 -9.014 1.00 98.62 103 LEU A N 1
ATOM 806 C CA . LEU A 1 103 ? 20.116 -7.720 -9.295 1.00 98.62 103 LEU A CA 1
ATOM 807 C C . LEU A 1 103 ? 20.625 -6.428 -8.640 1.00 98.62 103 LEU A C 1
ATOM 809 O O . LEU A 1 103 ? 20.549 -5.369 -9.251 1.00 98.62 103 LEU A O 1
ATOM 813 N N . PHE A 1 104 ? 21.177 -6.508 -7.427 1.00 98.69 104 PHE A N 1
ATOM 814 C CA . PHE A 1 104 ? 21.797 -5.366 -6.750 1.00 98.69 104 PHE A CA 1
ATOM 815 C C . PHE A 1 104 ? 22.948 -4.764 -7.573 1.00 98.69 104 PHE A C 1
ATOM 817 O O . PHE A 1 104 ? 22.998 -3.551 -7.768 1.00 98.69 104 PHE A O 1
ATOM 824 N N . HIS A 1 105 ? 23.860 -5.601 -8.078 1.00 98.62 105 HIS A N 1
ATOM 825 C CA . HIS A 1 105 ? 24.994 -5.135 -8.888 1.00 98.62 105 HIS A CA 1
ATOM 826 C C . HIS A 1 105 ? 24.551 -4.646 -10.269 1.00 98.62 105 HIS A C 1
ATOM 828 O O . HIS A 1 105 ? 24.991 -3.588 -10.708 1.00 98.62 105 HIS A O 1
ATOM 834 N N . GLU A 1 106 ? 23.616 -5.359 -10.900 1.00 98.69 106 GLU A N 1
ATOM 835 C CA . GLU A 1 106 ? 22.992 -4.945 -12.160 1.00 98.69 106 GLU A CA 1
ATOM 836 C C . GLU A 1 106 ? 22.336 -3.565 -12.049 1.00 98.69 106 GLU A C 1
ATOM 838 O O . GLU A 1 106 ? 22.501 -2.736 -12.939 1.00 98.69 106 GLU A O 1
ATOM 843 N N . ALA A 1 107 ? 21.658 -3.273 -10.935 1.00 98.69 107 ALA A N 1
ATOM 844 C CA . ALA A 1 107 ? 21.035 -1.973 -10.713 1.00 98.69 107 ALA A CA 1
ATOM 845 C C . ALA A 1 107 ? 22.071 -0.843 -10.647 1.00 98.69 107 ALA A C 1
ATOM 847 O O . ALA A 1 107 ? 21.917 0.195 -11.294 1.00 98.69 107 ALA A O 1
ATOM 848 N N . ILE A 1 108 ? 23.151 -1.038 -9.888 1.00 98.31 108 ILE A N 1
ATOM 849 C CA . ILE A 1 108 ? 24.219 -0.036 -9.738 1.00 98.31 108 ILE A CA 1
ATOM 850 C C . ILE A 1 108 ? 24.905 0.252 -11.075 1.00 98.31 108 ILE A C 1
ATOM 852 O O . ILE A 1 108 ? 25.293 1.390 -11.336 1.00 98.31 108 ILE A O 1
ATOM 856 N N . GLU A 1 109 ? 25.056 -0.758 -11.924 1.00 98.19 109 GLU A N 1
ATOM 857 C CA . GLU A 1 109 ? 25.704 -0.597 -13.221 1.00 98.19 109 GLU A CA 1
ATOM 858 C C . GLU A 1 109 ? 24.763 0.039 -14.259 1.00 98.19 109 GLU A C 1
ATOM 860 O O . GLU A 1 109 ? 25.149 0.986 -14.957 1.00 98.19 109 GLU A O 1
ATOM 865 N N . ASN A 1 110 ? 23.515 -0.440 -14.318 1.00 98.25 110 ASN A N 1
ATOM 866 C CA . ASN A 1 110 ? 22.658 -0.288 -15.493 1.00 98.25 110 ASN A CA 1
ATOM 867 C C . ASN A 1 110 ? 21.385 0.543 -15.276 1.00 98.25 110 ASN A C 1
ATOM 869 O O . ASN A 1 110 ? 20.847 1.046 -16.261 1.00 98.25 110 ASN A O 1
ATOM 873 N N . ASP A 1 111 ? 20.908 0.753 -14.044 1.00 98.50 111 ASP A N 1
ATOM 874 C CA . ASP A 1 111 ? 19.676 1.525 -13.828 1.00 98.50 111 ASP A CA 1
ATOM 875 C C . ASP A 1 111 ? 19.945 3.027 -14.031 1.00 98.50 111 ASP A C 1
ATOM 877 O O . ASP A 1 111 ? 20.454 3.732 -13.147 1.00 98.50 111 ASP A O 1
ATOM 881 N N . LYS A 1 112 ? 19.591 3.524 -15.223 1.00 97.75 112 LYS A N 1
ATOM 882 C CA . LYS A 1 112 ? 19.721 4.930 -15.623 1.00 97.75 112 LYS A CA 1
ATOM 883 C C . LYS A 1 112 ? 18.362 5.575 -15.850 1.00 97.75 112 LYS A C 1
ATOM 885 O O . LYS A 1 112 ? 17.437 4.946 -16.342 1.00 97.75 112 LYS A O 1
ATOM 890 N N . GLY A 1 113 ? 18.261 6.852 -15.518 1.00 96.94 113 GLY A N 1
ATOM 891 C CA . GLY A 1 113 ? 17.074 7.667 -15.730 1.00 96.94 113 GLY A CA 1
ATOM 892 C C . GLY A 1 113 ? 17.165 8.951 -14.928 1.00 96.94 113 GLY A C 1
ATOM 893 O O . GLY A 1 113 ? 18.109 9.184 -14.178 1.00 96.94 113 GLY A O 1
ATOM 894 N N . ARG A 1 114 ? 16.169 9.812 -15.076 1.00 96.56 114 ARG A N 1
ATOM 895 C CA . ARG A 1 114 ? 16.162 11.104 -14.396 1.00 96.56 114 ARG A CA 1
ATOM 896 C C . ARG A 1 114 ? 15.975 10.921 -12.884 1.00 96.56 114 ARG A C 1
ATOM 898 O O . ARG A 1 114 ? 15.169 10.100 -12.456 1.00 96.56 114 ARG A O 1
ATOM 905 N N . THR A 1 115 ? 16.715 11.693 -12.090 1.00 95.56 115 THR A N 1
ATOM 906 C CA . THR A 1 115 ? 16.631 11.722 -10.610 1.00 95.56 115 THR A CA 1
ATOM 907 C C . THR A 1 115 ? 16.403 13.131 -10.055 1.00 95.56 115 THR A C 1
ATOM 909 O O . THR A 1 115 ? 16.033 13.302 -8.899 1.00 95.56 115 THR A O 1
ATOM 912 N N . VAL A 1 116 ? 16.577 14.158 -10.893 1.00 94.81 116 VAL A N 1
ATOM 913 C CA . VAL A 1 116 ? 16.332 15.571 -10.573 1.00 94.81 116 VAL A CA 1
ATOM 914 C C . VAL A 1 116 ? 15.560 16.232 -11.705 1.00 94.81 116 VAL A C 1
ATOM 916 O O . VAL A 1 116 ? 15.706 15.865 -12.875 1.00 94.81 116 VAL A O 1
ATOM 919 N N . LYS A 1 117 ? 14.708 17.205 -11.378 1.00 93.75 117 LYS A N 1
ATOM 920 C CA . LYS A 1 117 ? 13.836 17.851 -12.365 1.00 93.75 117 LYS A CA 1
ATOM 921 C C . LYS A 1 117 ? 14.662 18.552 -13.448 1.00 93.75 117 LYS A C 1
ATOM 923 O O . LYS A 1 117 ? 15.561 19.325 -13.138 1.00 93.75 117 LYS A O 1
ATOM 928 N N . GLY A 1 118 ? 14.356 18.270 -14.717 1.00 93.88 118 GLY A N 1
ATOM 929 C CA . GLY A 1 118 ? 15.126 18.770 -15.865 1.00 93.88 118 GLY A CA 1
ATOM 930 C C . GLY A 1 118 ? 16.507 18.122 -16.051 1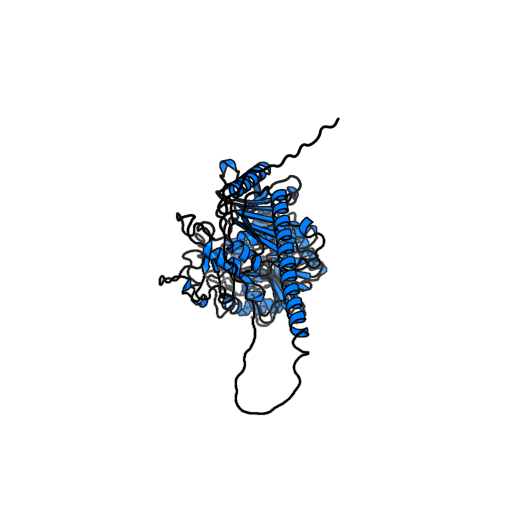.00 93.88 118 GLY A C 1
ATOM 931 O O . GLY A 1 118 ? 17.273 18.574 -16.897 1.00 93.88 118 GLY A O 1
ATOM 932 N N . GLY A 1 119 ? 16.835 17.085 -15.272 1.00 95.19 119 GLY A N 1
ATOM 933 C CA . GLY A 1 119 ? 18.082 16.332 -15.387 1.00 95.19 119 GLY A CA 1
ATOM 934 C C . GLY A 1 119 ? 18.114 15.349 -16.563 1.00 95.19 119 GLY A C 1
ATOM 935 O O . GLY A 1 119 ? 17.137 15.172 -17.289 1.00 95.19 119 GLY A O 1
ATOM 936 N N . SER A 1 120 ? 19.261 14.686 -16.724 1.00 96.44 120 SER A N 1
ATOM 937 C CA . SER A 1 120 ? 19.506 13.700 -17.784 1.00 96.44 120 SER A CA 1
ATOM 938 C C . SER A 1 120 ? 18.775 12.376 -17.540 1.00 96.44 120 SER A C 1
ATOM 940 O O . SER A 1 120 ? 18.780 11.869 -16.420 1.00 96.44 120 SER A O 1
ATOM 942 N N . TYR A 1 121 ? 18.256 11.759 -18.607 1.00 94.44 121 TYR A N 1
ATOM 943 C CA . TYR A 1 121 ? 17.757 10.374 -18.604 1.00 94.44 121 TYR A CA 1
ATOM 944 C C . TYR A 1 121 ? 18.874 9.318 -18.543 1.00 94.44 121 TYR A C 1
ATOM 946 O O . TYR A 1 121 ? 18.599 8.128 -18.500 1.00 94.44 121 TYR A O 1
ATOM 954 N N . LEU A 1 122 ? 20.140 9.739 -18.514 1.00 95.88 122 LEU A N 1
ATOM 955 C CA . LEU A 1 122 ? 21.296 8.857 -18.336 1.00 95.88 122 LEU A CA 1
ATOM 956 C C . LEU A 1 122 ? 21.889 8.933 -16.919 1.00 95.88 122 LEU A C 1
ATOM 958 O O . LEU A 1 122 ? 22.956 8.373 -16.672 1.00 95.88 122 LEU A O 1
ATOM 962 N N . ALA A 1 123 ? 21.253 9.660 -15.992 1.00 97.62 123 ALA A N 1
ATOM 963 C CA . ALA A 1 123 ? 21.740 9.754 -14.619 1.00 97.62 123 ALA A CA 1
ATOM 964 C C . ALA A 1 123 ? 21.604 8.404 -13.892 1.00 97.62 123 ALA A C 1
ATOM 966 O O . ALA A 1 123 ? 20.670 7.647 -14.138 1.00 97.62 123 ALA A O 1
ATOM 967 N N . GLN A 1 124 ? 22.554 8.095 -13.006 1.00 97.94 124 GLN A N 1
ATOM 968 C CA . GLN A 1 124 ? 22.508 6.881 -12.189 1.00 97.94 124 GLN A CA 1
ATOM 969 C C . GLN A 1 124 ? 21.340 6.957 -11.203 1.00 97.94 124 GLN A C 1
ATOM 971 O O . GLN A 1 124 ? 21.208 7.958 -10.495 1.00 97.94 124 GLN A O 1
ATOM 976 N N . LYS A 1 125 ? 20.529 5.896 -11.130 1.00 98.19 125 LYS A N 1
ATOM 977 C CA . LYS A 1 125 ? 19.386 5.828 -10.208 1.00 98.19 125 LYS A CA 1
ATOM 978 C C . LYS A 1 125 ? 19.665 5.005 -8.960 1.00 98.19 125 LYS A C 1
ATOM 980 O O . LYS A 1 125 ? 19.122 5.331 -7.911 1.00 98.19 125 LYS A O 1
ATOM 985 N N . ALA A 1 126 ? 20.491 3.966 -9.066 1.00 98.44 126 ALA A N 1
ATOM 986 C CA . ALA A 1 126 ? 20.743 3.027 -7.978 1.00 98.44 126 ALA A CA 1
ATOM 987 C C . ALA A 1 126 ? 22.169 3.147 -7.421 1.00 98.44 126 ALA A C 1
ATOM 989 O O . ALA A 1 126 ? 23.134 3.248 -8.180 1.00 98.44 126 ALA A O 1
ATOM 990 N N . PHE A 1 127 ? 22.307 3.116 -6.099 1.00 98.25 127 PHE A N 1
ATOM 991 C CA . PHE A 1 127 ? 23.563 3.331 -5.389 1.00 98.25 127 PHE A CA 1
ATOM 992 C C . PHE A 1 127 ? 23.708 2.338 -4.235 1.00 98.25 127 PHE A C 1
ATOM 994 O O . PHE A 1 127 ? 22.753 2.060 -3.511 1.00 98.25 127 PHE A O 1
ATOM 1001 N N . SER A 1 128 ? 24.925 1.841 -4.026 1.00 97.75 128 SER A N 1
ATOM 1002 C CA . SER A 1 128 ? 25.262 1.090 -2.815 1.00 97.75 128 SER A CA 1
ATOM 1003 C C . SER A 1 128 ? 25.514 2.033 -1.642 1.00 97.75 128 SER A C 1
ATOM 1005 O O . SER A 1 128 ? 26.040 3.131 -1.820 1.00 97.75 128 SER A O 1
ATOM 1007 N N . THR A 1 129 ? 25.226 1.550 -0.435 1.00 97.88 129 THR A N 1
ATOM 1008 C CA . THR A 1 129 ? 25.744 2.122 0.817 1.00 97.88 129 THR A CA 1
ATOM 1009 C C . THR A 1 129 ? 27.127 1.551 1.161 1.00 97.88 129 THR A C 1
ATOM 1011 O O . THR A 1 129 ? 27.632 0.672 0.451 1.00 97.88 129 THR A O 1
ATOM 1014 N N . LYS A 1 130 ? 27.722 1.973 2.285 1.00 97.81 130 LYS A N 1
ATOM 1015 C CA . LYS A 1 130 ? 28.978 1.417 2.831 1.00 97.81 130 LYS A CA 1
ATOM 1016 C C . LYS A 1 130 ? 28.962 -0.097 3.032 1.00 97.81 130 LYS A C 1
ATOM 1018 O O . LYS A 1 130 ? 30.016 -0.733 3.047 1.00 97.81 130 LYS A O 1
ATOM 1023 N N . LEU A 1 131 ? 27.782 -0.692 3.194 1.00 98.00 131 LEU A N 1
ATOM 1024 C CA . LEU A 1 131 ? 27.645 -2.129 3.427 1.00 98.00 131 LEU A CA 1
ATOM 1025 C C . LEU A 1 131 ? 27.730 -2.976 2.147 1.00 98.00 131 LEU A C 1
ATOM 1027 O O . LEU A 1 131 ? 27.844 -4.200 2.254 1.00 98.00 131 LEU A O 1
ATOM 1031 N N . GLY A 1 132 ? 27.727 -2.371 0.955 1.00 97.69 132 GLY A N 1
ATOM 1032 C CA . GLY A 1 132 ? 27.712 -3.135 -0.293 1.00 97.69 132 GLY A CA 1
ATOM 1033 C C . GLY A 1 132 ? 26.411 -3.925 -0.465 1.00 97.69 132 GLY A C 1
ATOM 1034 O O . GLY A 1 132 ? 25.363 -3.563 0.068 1.00 97.69 132 GLY A O 1
ATOM 1035 N N . ASP A 1 133 ? 26.516 -5.088 -1.108 1.00 96.50 133 ASP A N 1
ATOM 1036 C CA . ASP A 1 133 ? 25.425 -6.064 -1.256 1.00 96.50 133 ASP A CA 1
ATOM 1037 C C . ASP A 1 133 ? 24.986 -6.723 0.072 1.00 96.50 133 ASP A C 1
ATOM 1039 O O . ASP A 1 133 ? 24.050 -7.526 0.093 1.00 96.50 133 ASP A O 1
ATOM 1043 N N . ARG A 1 134 ? 25.658 -6.400 1.188 1.00 96.88 134 ARG A N 1
ATOM 1044 C CA . ARG A 1 134 ? 25.262 -6.791 2.551 1.00 96.88 134 ARG A CA 1
ATOM 1045 C C . ARG A 1 134 ? 24.348 -5.770 3.225 1.00 96.88 134 ARG A C 1
ATOM 1047 O O . ARG A 1 134 ? 23.915 -6.026 4.342 1.00 96.88 134 ARG A O 1
ATOM 1054 N N . GLY A 1 135 ? 24.055 -4.650 2.570 1.00 96.31 135 GLY A N 1
ATOM 1055 C CA . GLY A 1 135 ? 23.087 -3.662 3.033 1.00 96.31 135 GLY A CA 1
ATOM 1056 C C . GLY A 1 135 ? 22.077 -3.279 1.949 1.00 96.31 135 GLY A C 1
ATOM 1057 O O . GLY A 1 135 ? 21.863 -4.052 1.008 1.00 96.31 135 GLY A O 1
ATOM 1058 N N . PRO A 1 136 ? 21.448 -2.101 2.086 1.00 97.56 136 PRO A N 1
ATOM 1059 C CA . PRO A 1 136 ? 20.400 -1.650 1.187 1.00 97.56 136 PRO A CA 1
ATOM 1060 C C . PRO A 1 136 ? 20.964 -1.083 -0.116 1.00 97.56 136 PRO A C 1
ATOM 1062 O O . PRO A 1 136 ? 22.030 -0.457 -0.141 1.00 97.56 136 PRO A O 1
ATOM 1065 N N . LEU A 1 137 ? 20.184 -1.252 -1.182 1.00 98.62 137 LEU A N 1
ATOM 1066 C CA . LEU A 1 137 ? 20.289 -0.493 -2.422 1.00 98.62 137 LEU A CA 1
ATOM 1067 C C . LEU A 1 137 ? 19.480 0.797 -2.260 1.00 98.62 137 LEU A C 1
ATOM 1069 O O . LEU A 1 137 ? 18.291 0.738 -1.953 1.00 98.62 137 LEU A O 1
ATOM 1073 N N . VAL A 1 138 ? 20.097 1.954 -2.475 1.00 98.56 138 VAL A N 1
ATOM 1074 C CA . VAL A 1 138 ? 19.385 3.238 -2.512 1.00 98.56 138 VAL A CA 1
ATOM 1075 C C . VAL A 1 138 ? 19.003 3.537 -3.956 1.00 98.56 138 VAL A C 1
ATOM 1077 O O . VAL A 1 138 ? 19.877 3.610 -4.817 1.00 98.56 138 VAL A O 1
ATOM 1080 N N . PHE A 1 139 ? 17.714 3.719 -4.222 1.00 98.56 139 PHE A N 1
ATOM 1081 C CA . PHE A 1 139 ? 17.156 4.005 -5.539 1.00 98.56 139 PHE A CA 1
ATOM 1082 C C . PHE A 1 139 ? 16.447 5.359 -5.558 1.00 98.56 139 PHE A C 1
ATOM 1084 O O . PHE A 1 139 ? 15.662 5.685 -4.666 1.00 98.56 139 PHE A O 1
ATOM 1091 N N . TYR A 1 140 ? 16.696 6.141 -6.603 1.00 98.50 140 TYR A N 1
ATOM 1092 C CA . TYR A 1 140 ? 16.011 7.404 -6.848 1.00 98.50 140 TYR A CA 1
ATOM 1093 C C . TYR A 1 140 ? 15.066 7.261 -8.029 1.00 98.50 140 TYR A C 1
ATOM 1095 O O . TYR A 1 140 ? 15.496 6.986 -9.151 1.00 98.50 140 TYR A O 1
ATOM 1103 N N . THR A 1 141 ? 13.781 7.485 -7.786 1.00 98.06 141 THR A N 1
ATOM 1104 C CA . THR A 1 141 ? 12.744 7.472 -8.823 1.00 98.06 141 THR A CA 1
ATOM 1105 C C . THR A 1 141 ? 12.846 8.722 -9.694 1.00 98.06 141 THR A C 1
ATOM 1107 O O . THR A 1 141 ? 13.622 9.640 -9.415 1.00 98.06 141 THR A O 1
ATOM 1110 N N . ASP A 1 142 ? 12.066 8.783 -10.768 1.00 97.44 142 ASP A N 1
ATOM 1111 C CA . ASP A 1 142 ? 11.849 10.029 -11.484 1.00 97.44 142 ASP A CA 1
ATOM 1112 C C . ASP A 1 142 ? 11.337 11.101 -10.497 1.00 97.44 142 ASP A C 1
ATOM 1114 O O . ASP A 1 142 ? 10.489 10.802 -9.643 1.00 97.44 142 ASP A O 1
ATOM 1118 N N . PRO A 1 143 ? 11.844 12.347 -10.566 1.00 94.88 143 PRO A N 1
ATOM 1119 C CA . PRO A 1 143 ? 11.462 13.424 -9.648 1.00 94.88 143 PRO A CA 1
ATOM 1120 C C . PRO A 1 143 ? 9.966 13.762 -9.692 1.00 94.88 143 PRO A C 1
ATOM 1122 O O . PRO A 1 143 ? 9.416 14.220 -8.691 1.00 94.88 143 PRO A O 1
ATOM 1125 N N . ASP A 1 144 ? 9.289 13.517 -10.818 1.00 92.94 144 ASP A N 1
ATOM 1126 C CA . ASP A 1 144 ? 7.844 13.712 -10.953 1.00 92.94 144 ASP A CA 1
ATOM 1127 C C . ASP A 1 144 ? 7.050 12.451 -10.520 1.00 92.94 144 ASP A C 1
ATOM 1129 O O . ASP A 1 144 ? 5.821 12.417 -10.615 1.00 92.94 144 ASP A O 1
ATOM 1133 N N . CYS A 1 145 ? 7.733 11.406 -10.026 1.00 94.75 145 CYS A N 1
ATOM 1134 C CA . CYS A 1 145 ? 7.165 10.114 -9.636 1.00 94.75 145 CYS A CA 1
ATOM 1135 C C . CYS A 1 145 ? 7.748 9.559 -8.318 1.00 94.75 145 CYS A C 1
ATOM 1137 O O . CYS A 1 145 ? 8.058 8.378 -8.210 1.00 94.75 145 CYS A O 1
ATOM 1139 N N . THR A 1 146 ? 7.821 10.363 -7.252 1.00 94.12 146 THR A N 1
ATOM 1140 C CA . THR A 1 146 ? 8.194 9.870 -5.898 1.00 94.12 146 THR A CA 1
ATOM 1141 C C . THR A 1 146 ? 7.032 9.187 -5.148 1.00 94.12 146 THR A C 1
ATOM 1143 O O . THR A 1 146 ? 7.051 8.973 -3.932 1.00 94.12 146 THR A O 1
ATOM 1146 N N . GLY A 1 147 ? 5.977 8.843 -5.885 1.00 93.12 147 GLY A N 1
ATOM 1147 C CA . GLY A 1 147 ? 4.757 8.203 -5.420 1.00 93.12 147 GLY A CA 1
ATOM 1148 C C . GLY A 1 147 ? 3.893 7.774 -6.605 1.00 93.12 147 GLY A C 1
ATOM 1149 O O . GLY A 1 147 ? 4.244 7.974 -7.764 1.00 93.12 147 GLY A O 1
ATOM 1150 N N . ARG A 1 148 ? 2.731 7.181 -6.325 1.00 90.25 148 ARG A N 1
ATOM 1151 C CA . ARG A 1 148 ? 1.857 6.629 -7.373 1.00 90.25 148 ARG A CA 1
ATOM 1152 C C . ARG A 1 148 ? 1.298 7.703 -8.309 1.00 90.25 148 ARG A C 1
ATOM 1154 O O . ARG A 1 148 ? 0.661 8.655 -7.853 1.00 90.25 148 ARG A O 1
ATOM 1161 N N . ARG A 1 149 ? 1.355 7.440 -9.616 1.00 91.94 149 ARG A N 1
ATOM 1162 C CA . ARG A 1 149 ? 0.634 8.187 -10.659 1.00 91.94 149 ARG A CA 1
ATOM 1163 C C . ARG A 1 149 ? -0.827 7.733 -10.791 1.00 91.94 149 ARG A C 1
ATOM 1165 O O . ARG A 1 149 ? -1.254 7.214 -11.814 1.00 91.94 149 ARG A O 1
ATOM 1172 N N . VAL A 1 150 ? -1.623 7.935 -9.737 1.00 89.69 150 VAL A N 1
ATOM 1173 C CA . VAL A 1 150 ? -3.002 7.397 -9.645 1.00 89.69 150 VAL A CA 1
ATOM 1174 C C . VAL A 1 150 ? -3.926 7.819 -10.790 1.00 89.69 150 VAL A C 1
ATOM 1176 O O . VAL A 1 150 ? -4.781 7.053 -11.205 1.00 89.69 150 VAL A O 1
ATOM 1179 N N . LYS A 1 151 ? -3.756 9.033 -11.320 1.00 93.19 151 LYS A N 1
ATOM 1180 C CA . LYS A 1 151 ? -4.572 9.543 -12.431 1.00 93.19 151 LYS A CA 1
ATOM 1181 C C . LYS A 1 151 ? -4.098 9.045 -13.805 1.00 93.19 151 LYS A C 1
ATOM 1183 O O . LYS A 1 151 ? -4.791 9.269 -14.787 1.00 93.19 151 LYS A O 1
ATOM 1188 N N . ASP A 1 152 ? -2.931 8.408 -13.867 1.00 96.25 152 ASP A N 1
ATOM 1189 C CA . ASP A 1 152 ? -2.399 7.735 -15.055 1.00 96.25 152 ASP A CA 1
ATOM 1190 C C . ASP A 1 152 ? -2.597 6.211 -14.958 1.00 96.25 152 ASP A C 1
ATOM 1192 O O . ASP A 1 152 ? -1.917 5.456 -15.643 1.00 96.25 152 ASP A O 1
ATOM 1196 N N . THR A 1 153 ? -3.499 5.748 -14.081 1.00 96.94 153 THR A N 1
ATOM 1197 C CA . THR A 1 153 ? -3.837 4.329 -13.907 1.00 96.94 153 THR A CA 1
ATOM 1198 C C . THR A 1 153 ? -5.198 4.014 -14.532 1.00 96.94 153 THR A C 1
ATOM 1200 O O . THR A 1 153 ? -6.198 4.683 -14.252 1.00 96.94 153 THR A O 1
ATOM 1203 N N . PHE A 1 154 ? -5.249 2.973 -15.359 1.00 97.94 154 PHE A N 1
ATOM 1204 C CA . PHE A 1 154 ? -6.388 2.629 -16.203 1.00 97.94 154 PHE A CA 1
ATOM 1205 C C . PHE A 1 154 ? -6.631 1.117 -16.280 1.00 97.94 154 PHE A C 1
ATOM 1207 O O . PHE A 1 154 ? -5.758 0.310 -15.954 1.00 97.94 154 PHE A O 1
ATOM 1214 N N . ALA A 1 155 ? -7.797 0.739 -16.800 1.00 98.38 155 ALA A N 1
ATOM 1215 C CA . ALA A 1 155 ? -8.041 -0.597 -17.336 1.00 98.38 155 ALA A CA 1
ATOM 1216 C C . ALA A 1 155 ? -8.562 -0.532 -18.775 1.00 98.38 155 ALA A C 1
ATOM 1218 O O . ALA A 1 155 ? -9.379 0.333 -19.106 1.00 98.38 155 ALA A O 1
ATOM 1219 N N . ALA A 1 156 ? -8.112 -1.469 -19.614 1.00 98.12 156 ALA A N 1
ATOM 1220 C CA . ALA A 1 156 ? -8.634 -1.639 -20.967 1.00 98.12 156 ALA A CA 1
ATOM 1221 C C . ALA A 1 156 ? -10.126 -2.011 -20.897 1.00 98.12 156 ALA A C 1
ATOM 1223 O O . ALA A 1 156 ? -10.499 -3.040 -20.334 1.00 98.12 156 ALA A O 1
ATOM 1224 N N . SER A 1 157 ? -10.988 -1.138 -21.419 1.00 97.38 157 SER A N 1
ATOM 1225 C CA . SER A 1 157 ? -12.442 -1.192 -21.210 1.00 97.38 157 SER A CA 1
ATOM 1226 C C . SER A 1 157 ? -13.145 -2.115 -22.208 1.00 97.38 157 SER A C 1
ATOM 1228 O O . SER A 1 157 ? -13.762 -1.685 -23.182 1.00 97.38 157 SER A O 1
ATOM 1230 N N . TYR A 1 158 ? -13.023 -3.421 -21.978 1.00 97.19 158 TYR A N 1
ATOM 1231 C CA . TYR A 1 158 ? -13.728 -4.429 -22.765 1.00 97.19 158 TYR A CA 1
ATOM 1232 C C . TYR A 1 158 ? -15.180 -4.638 -22.287 1.00 97.19 158 TYR A C 1
ATOM 1234 O O . TYR A 1 158 ? -15.434 -4.573 -21.081 1.00 97.19 158 TYR A O 1
ATOM 1242 N N . PRO A 1 159 ? -16.131 -4.962 -23.190 1.00 96.44 159 PRO A N 1
ATOM 1243 C CA . PRO A 1 159 ? -17.545 -5.116 -22.833 1.00 96.44 159 PRO A CA 1
ATOM 1244 C C . PRO A 1 159 ? -17.838 -6.114 -21.699 1.00 96.44 159 PRO A C 1
ATOM 1246 O O . PRO A 1 159 ? -18.760 -5.894 -20.925 1.00 96.44 159 PRO A O 1
ATOM 1249 N N . GLU A 1 160 ? -17.071 -7.198 -21.573 1.00 95.25 160 GLU A N 1
ATOM 1250 C CA . GLU A 1 160 ? -17.309 -8.275 -20.598 1.00 95.25 160 GLU A CA 1
ATOM 1251 C C . GLU A 1 160 ? -16.848 -7.980 -19.159 1.00 95.25 160 GLU A C 1
ATOM 1253 O O . GLU A 1 160 ? -17.127 -8.769 -18.253 1.00 95.25 160 GLU A O 1
ATOM 1258 N N . ILE A 1 161 ? -16.113 -6.884 -18.945 1.00 93.81 161 ILE A N 1
ATOM 1259 C CA . ILE A 1 161 ? -15.697 -6.427 -17.606 1.00 93.81 161 ILE A CA 1
ATOM 1260 C C . ILE A 1 161 ? -16.327 -5.086 -17.219 1.00 93.81 161 ILE A C 1
ATOM 1262 O O . ILE A 1 161 ? -16.121 -4.607 -16.103 1.00 93.81 161 ILE A O 1
ATOM 1266 N N . GLU A 1 162 ? -17.067 -4.476 -18.142 1.00 92.38 162 GLU A N 1
ATOM 1267 C CA . GLU A 1 162 ? -17.590 -3.114 -18.059 1.00 92.38 162 GLU A CA 1
ATOM 1268 C C . GLU A 1 162 ? -18.494 -2.896 -16.837 1.00 92.38 162 GLU A C 1
ATOM 1270 O O . GLU A 1 162 ? -18.440 -1.843 -16.207 1.00 92.38 162 GLU A O 1
ATOM 1275 N N . ASP A 1 163 ? -19.276 -3.909 -16.475 1.00 91.75 163 ASP A N 1
ATOM 1276 C CA . ASP A 1 163 ? -20.188 -3.944 -15.330 1.00 91.75 163 ASP A CA 1
ATOM 1277 C C . ASP A 1 163 ? -19.534 -4.450 -14.031 1.00 91.75 163 ASP A C 1
ATOM 1279 O O . ASP A 1 163 ? -20.110 -4.323 -12.948 1.00 91.75 163 ASP A O 1
ATOM 1283 N N . LYS A 1 164 ? -18.321 -5.009 -14.113 1.00 94.12 164 LYS A N 1
ATOM 1284 C CA . LYS A 1 164 ? -17.568 -5.531 -12.961 1.00 94.12 164 LYS A CA 1
ATOM 1285 C C . LYS A 1 164 ? -16.574 -4.522 -12.404 1.00 94.12 164 LYS A C 1
ATOM 1287 O O . LYS A 1 164 ? -16.364 -4.477 -11.187 1.00 94.12 164 LYS A O 1
ATOM 1292 N N . VAL A 1 165 ? -15.930 -3.753 -13.281 1.00 95.75 165 VAL A N 1
ATOM 1293 C CA . VAL A 1 165 ? -14.923 -2.764 -12.895 1.00 95.75 165 VAL A CA 1
ATOM 1294 C C . VAL A 1 165 ? -15.597 -1.516 -12.335 1.00 95.75 165 VAL A C 1
ATOM 1296 O O . VAL A 1 165 ? -16.519 -0.950 -12.915 1.00 95.75 165 VAL A O 1
ATOM 1299 N N . TRP A 1 166 ? -15.094 -1.036 -11.204 1.00 94.62 166 TRP A N 1
ATOM 1300 C CA . TRP A 1 166 ? -15.486 0.247 -10.652 1.00 94.62 166 TRP A CA 1
ATOM 1301 C C . TRP A 1 166 ? -14.713 1.374 -11.328 1.00 94.62 166 TRP A C 1
ATOM 1303 O O . TRP A 1 166 ? -13.617 1.744 -10.903 1.00 94.62 166 TRP A O 1
ATOM 1313 N N . TRP A 1 167 ? -15.308 1.931 -12.381 1.00 94.31 167 TRP A N 1
ATOM 1314 C CA . TRP A 1 167 ? -14.740 3.052 -13.123 1.00 94.31 167 TRP A CA 1
ATOM 1315 C C . TRP A 1 167 ? -14.695 4.325 -12.280 1.00 94.31 167 TRP A C 1
ATOM 1317 O O . TRP A 1 167 ? -15.720 4.830 -11.812 1.00 94.31 167 TRP A O 1
ATOM 1327 N N . LYS A 1 168 ? -13.487 4.857 -12.095 1.00 92.50 168 LYS A N 1
ATOM 1328 C CA . LYS A 1 168 ? -13.210 5.996 -11.212 1.00 92.50 168 LYS A CA 1
ATOM 1329 C C . LYS A 1 168 ? -12.029 6.818 -11.732 1.00 92.50 168 LYS A C 1
ATOM 1331 O O . LYS A 1 168 ? -11.269 6.369 -12.585 1.00 92.50 168 LYS A O 1
ATOM 1336 N N . SER A 1 169 ? -11.852 8.033 -11.217 1.00 88.62 169 SER A N 1
ATOM 1337 C CA . SER A 1 169 ? -10.801 8.963 -11.678 1.00 88.62 169 SER A CA 1
ATOM 1338 C C . SER A 1 169 ? -9.366 8.463 -11.466 1.00 88.62 169 SER A C 1
ATOM 1340 O O . SER A 1 169 ? -8.435 9.013 -12.040 1.00 88.62 169 SER A O 1
ATOM 1342 N N . ASP A 1 170 ? -9.187 7.484 -10.584 1.00 88.38 170 ASP A N 1
ATOM 1343 C CA . ASP A 1 170 ? -7.926 6.829 -10.231 1.00 88.38 170 ASP A CA 1
ATOM 1344 C C . ASP A 1 170 ? -7.854 5.360 -10.703 1.00 88.38 170 ASP A C 1
ATOM 1346 O O . ASP A 1 170 ? -6.950 4.628 -10.311 1.00 88.38 170 ASP A O 1
ATOM 1350 N N . PHE A 1 171 ? -8.823 4.924 -11.516 1.00 95.62 171 PHE A N 1
ATOM 1351 C CA . PHE A 1 171 ? -8.822 3.671 -12.278 1.00 95.62 171 PHE A CA 1
ATOM 1352 C C . PHE A 1 171 ? -9.825 3.814 -13.429 1.00 95.62 171 PHE A C 1
ATOM 1354 O O . PHE A 1 171 ? -10.983 3.389 -13.357 1.00 95.62 171 PHE A O 1
ATOM 1361 N N . SER A 1 172 ? -9.411 4.584 -14.433 1.00 95.25 172 SER A N 1
ATOM 1362 C CA . SER A 1 172 ? -10.286 5.043 -15.513 1.00 95.25 172 SER A CA 1
ATOM 1363 C C . SER A 1 172 ? -10.302 4.075 -16.693 1.00 95.25 172 SER A C 1
ATOM 1365 O O . SER A 1 172 ? -9.452 3.195 -16.818 1.00 95.25 172 SER A O 1
ATOM 1367 N N . LYS A 1 173 ? -11.284 4.246 -17.576 1.00 97.31 173 LYS A N 1
ATOM 1368 C CA . LYS A 1 173 ? -11.351 3.496 -18.828 1.00 97.31 173 LYS A CA 1
ATOM 1369 C C . LYS A 1 173 ? -10.188 3.868 -19.736 1.00 97.31 173 LYS A C 1
ATOM 1371 O O . LYS A 1 173 ? -9.865 5.047 -19.865 1.00 97.31 173 LYS A O 1
ATOM 1376 N N . TYR A 1 174 ? -9.637 2.866 -20.403 1.00 98.12 174 TYR A N 1
ATOM 1377 C CA . TYR A 1 174 ? -8.777 3.029 -21.564 1.00 98.12 174 TYR A CA 1
ATOM 1378 C C . TYR A 1 174 ? -9.453 2.386 -22.772 1.00 98.12 174 TYR A C 1
ATOM 1380 O O . TYR A 1 174 ? -10.018 1.293 -22.648 1.00 98.12 174 TYR A O 1
ATOM 1388 N N . ASP A 1 175 ? -9.431 3.057 -23.922 1.00 97.88 175 ASP A N 1
ATOM 1389 C CA . ASP A 1 175 ? -9.985 2.488 -25.151 1.00 97.88 175 ASP A CA 1
ATOM 1390 C C . ASP A 1 175 ? -9.155 1.260 -25.571 1.00 97.88 175 ASP A C 1
ATOM 1392 O O . ASP A 1 175 ? -7.931 1.372 -25.685 1.00 97.88 175 ASP A O 1
ATOM 1396 N N . PRO A 1 176 ? -9.773 0.087 -25.800 1.00 97.75 176 PRO A N 1
ATOM 1397 C CA . PRO A 1 176 ? -9.026 -1.115 -26.148 1.00 97.75 176 PRO A CA 1
ATOM 1398 C C . PRO A 1 176 ? -8.159 -0.991 -27.405 1.00 97.75 176 PRO A C 1
ATOM 1400 O O . PRO A 1 176 ? -7.062 -1.534 -27.422 1.00 97.75 176 PRO A O 1
ATOM 1403 N N . LYS A 1 177 ? -8.595 -0.258 -28.440 1.00 97.50 177 LYS A N 1
ATOM 1404 C CA . LYS A 1 177 ? -7.802 -0.109 -29.673 1.00 97.50 177 LYS A CA 1
ATOM 1405 C C . LYS A 1 177 ? -6.575 0.758 -29.431 1.00 97.50 177 LYS A C 1
ATOM 1407 O O . LYS A 1 177 ? -5.497 0.440 -29.924 1.00 97.50 177 LYS A O 1
ATOM 1412 N N . ASN A 1 178 ? -6.735 1.827 -28.655 1.00 98.19 178 ASN A N 1
ATOM 1413 C CA . ASN A 1 178 ? -5.611 2.660 -28.242 1.00 98.19 178 ASN A CA 1
ATOM 1414 C C . ASN A 1 178 ? -4.630 1.875 -27.364 1.00 98.19 178 ASN A C 1
ATOM 1416 O O . ASN A 1 178 ? -3.424 2.009 -27.542 1.00 98.19 178 ASN A O 1
ATOM 1420 N N . TYR A 1 179 ? -5.129 1.035 -26.448 1.00 98.44 179 TYR A N 1
ATOM 1421 C CA . TYR A 1 179 ? -4.274 0.183 -25.616 1.00 98.44 179 TYR A CA 1
ATOM 1422 C C . TYR A 1 179 ? -3.455 -0.790 -26.465 1.00 98.44 179 TYR A C 1
ATOM 1424 O O . TYR A 1 179 ? -2.246 -0.880 -26.283 1.00 98.44 179 TYR A O 1
ATOM 1432 N N . GLU A 1 180 ? -4.103 -1.489 -27.398 1.00 98.19 180 GLU A N 1
ATOM 1433 C CA . GLU A 1 180 ? -3.436 -2.433 -28.297 1.00 98.19 180 GLU A CA 1
ATOM 1434 C C . GLU A 1 180 ? -2.355 -1.729 -29.128 1.00 98.19 180 GLU A C 1
ATOM 1436 O O . GLU A 1 180 ? -1.208 -2.166 -29.131 1.00 98.19 180 GLU A O 1
ATOM 1441 N N . ALA A 1 181 ? -2.677 -0.579 -29.728 1.00 98.50 181 ALA A N 1
ATOM 1442 C CA . ALA A 1 181 ? -1.711 0.204 -30.496 1.00 98.50 181 ALA A CA 1
ATOM 1443 C C . ALA A 1 181 ? -0.549 0.743 -29.640 1.00 98.50 181 ALA A C 1
ATOM 1445 O O . ALA A 1 181 ? 0.584 0.806 -30.115 1.00 98.50 181 ALA A O 1
ATOM 1446 N N . LEU A 1 182 ? -0.808 1.150 -28.392 1.00 98.75 182 LEU A N 1
ATOM 1447 C CA . LEU A 1 182 ? 0.238 1.576 -27.462 1.00 98.75 182 LEU A CA 1
ATOM 1448 C C . LEU A 1 182 ? 1.148 0.401 -27.081 1.00 98.75 182 LEU A C 1
ATOM 1450 O O . LEU A 1 182 ? 2.367 0.559 -27.081 1.00 98.75 182 LEU A O 1
ATOM 1454 N N . LEU A 1 183 ? 0.575 -0.765 -26.773 1.00 98.81 183 LEU A N 1
ATOM 1455 C CA . LEU A 1 183 ? 1.340 -1.962 -26.430 1.00 98.81 183 LEU A CA 1
ATOM 1456 C C . LEU A 1 183 ? 2.264 -2.375 -27.582 1.00 98.81 183 LEU A C 1
ATOM 1458 O O . LEU A 1 183 ? 3.449 -2.597 -27.338 1.00 98.81 183 LEU A O 1
ATOM 1462 N N . ASP A 1 184 ? 1.753 -2.392 -28.816 1.00 98.56 184 ASP A N 1
ATOM 1463 C CA . ASP A 1 184 ? 2.545 -2.698 -30.013 1.00 98.56 184 ASP A CA 1
ATOM 1464 C C . ASP A 1 184 ? 3.735 -1.732 -30.144 1.00 98.56 184 ASP A C 1
ATOM 1466 O O . ASP A 1 184 ? 4.872 -2.163 -30.307 1.00 98.56 184 ASP A O 1
ATOM 1470 N N . ARG A 1 185 ? 3.515 -0.422 -29.958 1.00 98.75 185 ARG A N 1
ATOM 1471 C CA . ARG A 1 185 ? 4.593 0.585 -30.011 1.00 98.75 185 ARG A CA 1
ATOM 1472 C C . ARG A 1 185 ? 5.643 0.411 -28.921 1.00 98.75 185 ARG A C 1
ATOM 1474 O O . ARG A 1 185 ? 6.822 0.641 -29.179 1.00 98.75 185 ARG A O 1
ATOM 1481 N N . VAL A 1 186 ? 5.227 0.057 -27.705 1.00 98.88 186 VAL A N 1
ATOM 1482 C CA . VAL A 1 186 ? 6.156 -0.216 -26.599 1.00 98.88 186 VAL A CA 1
ATOM 1483 C C . VAL A 1 186 ? 7.021 -1.431 -26.935 1.00 98.88 186 VAL A C 1
ATOM 1485 O O . VAL A 1 186 ? 8.232 -1.401 -26.728 1.00 98.88 186 VAL A O 1
ATOM 1488 N N . VAL A 1 187 ? 6.425 -2.491 -27.481 1.00 98.81 187 VAL A N 1
ATOM 1489 C CA . VAL A 1 187 ? 7.148 -3.701 -27.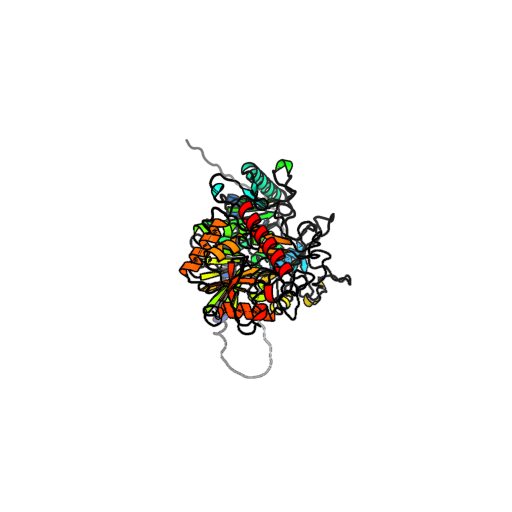891 1.00 98.81 187 VAL A CA 1
ATOM 1490 C C . VAL A 1 187 ? 8.103 -3.415 -29.050 1.00 98.81 187 VAL A C 1
ATOM 1492 O O . VAL A 1 187 ? 9.265 -3.820 -28.990 1.00 98.81 187 VAL A O 1
ATOM 1495 N N . ASP A 1 188 ? 7.648 -2.687 -30.070 1.00 98.75 188 ASP A N 1
ATOM 1496 C CA . ASP A 1 188 ? 8.477 -2.262 -31.200 1.00 98.75 188 ASP A CA 1
ATOM 1497 C C . ASP A 1 188 ? 9.677 -1.447 -30.713 1.00 98.75 188 ASP A C 1
ATOM 1499 O O . ASP A 1 188 ? 10.814 -1.757 -31.063 1.00 98.75 188 ASP A O 1
ATOM 1503 N N . TYR A 1 189 ? 9.449 -0.485 -29.814 1.00 98.75 189 TYR A N 1
ATOM 1504 C CA . TYR A 1 189 ? 10.511 0.300 -29.191 1.00 98.75 189 TYR A CA 1
ATOM 1505 C C . TYR A 1 189 ? 11.564 -0.589 -28.515 1.00 98.75 189 TYR A C 1
ATOM 1507 O O . TYR A 1 189 ? 12.759 -0.421 -28.763 1.00 98.75 189 TYR A O 1
ATOM 1515 N N . LEU A 1 190 ? 11.144 -1.565 -27.704 1.00 98.81 190 LEU A N 1
ATOM 1516 C CA . LEU A 1 190 ? 12.063 -2.487 -27.028 1.00 98.81 190 LEU A CA 1
ATOM 1517 C C . LEU A 1 190 ? 12.878 -3.331 -28.022 1.00 98.81 190 LEU A C 1
ATOM 1519 O O . LEU A 1 190 ? 14.081 -3.525 -27.832 1.00 98.81 190 LEU A O 1
ATOM 1523 N N . ASN A 1 191 ? 12.233 -3.819 -29.085 1.00 98.56 191 ASN A N 1
ATOM 1524 C CA . ASN A 1 191 ? 12.870 -4.609 -30.138 1.00 98.56 191 ASN A CA 1
ATOM 1525 C C . ASN A 1 191 ? 13.880 -3.786 -30.960 1.00 98.56 191 ASN A C 1
ATOM 1527 O O . ASN A 1 191 ? 14.955 -4.288 -31.299 1.00 98.56 191 ASN A O 1
ATOM 1531 N N . GLU A 1 192 ? 13.548 -2.536 -31.292 1.00 98.44 192 GLU A N 1
ATOM 1532 C CA . GLU A 1 192 ? 14.412 -1.616 -32.042 1.00 98.44 192 GLU A CA 1
ATOM 1533 C C . GLU A 1 192 ? 15.668 -1.234 -31.251 1.00 98.44 192 GLU A C 1
ATOM 1535 O O . GLU A 1 192 ? 16.758 -1.157 -31.818 1.00 98.44 192 GLU A O 1
ATOM 1540 N N . HIS A 1 193 ? 15.530 -1.043 -29.936 1.00 97.75 193 HIS A N 1
ATOM 1541 C CA . HIS A 1 193 ? 16.626 -0.629 -29.053 1.00 97.75 193 HIS A CA 1
ATOM 1542 C C . HIS A 1 193 ? 17.461 -1.793 -28.516 1.00 97.75 193 HIS A C 1
ATOM 1544 O O . HIS A 1 193 ? 18.445 -1.565 -27.813 1.00 97.75 193 HIS A O 1
ATOM 1550 N N . GLN A 1 194 ? 17.095 -3.034 -28.841 1.00 97.75 194 GLN A N 1
ATOM 1551 C CA . GLN A 1 194 ? 17.743 -4.233 -28.307 1.00 97.75 194 GLN A CA 1
ATOM 1552 C C . GLN A 1 194 ? 17.795 -4.248 -26.777 1.00 97.75 194 GLN A C 1
ATOM 1554 O O . GLN A 1 194 ? 18.800 -4.636 -26.168 1.00 97.75 194 GLN A O 1
ATOM 1559 N N . SER A 1 195 ? 16.706 -3.786 -26.158 1.00 97.81 195 SER A N 1
ATOM 1560 C CA . SER A 1 195 ? 16.654 -3.505 -24.729 1.00 97.81 195 SER A CA 1
ATOM 1561 C C . SER A 1 195 ? 16.994 -4.736 -23.888 1.00 97.81 195 SER A C 1
ATOM 1563 O O . SER A 1 195 ? 16.662 -5.877 -24.228 1.00 97.81 195 SER A O 1
ATOM 1565 N N . THR A 1 196 ? 17.653 -4.492 -22.755 1.00 98.44 196 THR A N 1
ATOM 1566 C CA . THR A 1 196 ? 17.842 -5.510 -21.718 1.00 98.44 196 THR A CA 1
ATOM 1567 C C . THR A 1 196 ? 16.651 -5.478 -20.771 1.00 98.44 196 THR A C 1
ATOM 1569 O O . THR A 1 196 ? 16.328 -4.429 -20.222 1.00 98.44 196 THR A O 1
ATOM 1572 N N . LEU A 1 197 ? 16.004 -6.626 -20.582 1.00 98.75 197 LEU A N 1
ATOM 1573 C CA . LEU A 1 197 ? 14.830 -6.786 -19.734 1.00 98.75 197 LEU A CA 1
ATOM 1574 C C . LEU A 1 197 ? 15.128 -7.772 -18.605 1.00 98.75 197 LEU A C 1
ATOM 1576 O O . LEU A 1 197 ? 15.479 -8.933 -18.838 1.00 98.75 197 LEU A O 1
ATOM 1580 N N . TYR A 1 198 ? 14.941 -7.317 -17.373 1.00 98.75 198 TYR A N 1
ATOM 1581 C CA . TYR A 1 198 ? 14.979 -8.153 -16.185 1.00 98.75 198 TYR A CA 1
ATOM 1582 C C . TYR A 1 198 ? 13.638 -8.856 -16.030 1.00 98.75 198 TYR A C 1
ATOM 1584 O O . TYR A 1 198 ? 12.582 -8.218 -16.043 1.00 98.75 198 TYR A O 1
ATOM 1592 N N . VAL A 1 199 ? 13.688 -10.178 -15.886 1.00 98.38 199 VAL A N 1
ATOM 1593 C CA . VAL A 1 199 ? 12.490 -11.008 -15.743 1.00 98.38 199 VAL A CA 1
ATOM 1594 C C . VAL A 1 199 ? 12.476 -11.634 -14.365 1.00 98.38 199 VAL A C 1
ATOM 1596 O O . VAL A 1 199 ? 13.459 -12.250 -13.957 1.00 98.38 199 VAL A O 1
ATOM 1599 N N . GLN A 1 200 ? 11.361 -11.502 -13.653 1.00 96.25 200 GLN A N 1
ATOM 1600 C CA . GLN A 1 200 ? 11.208 -12.077 -12.328 1.00 96.25 200 GLN A CA 1
ATOM 1601 C C . GLN A 1 200 ? 9.835 -12.727 -12.169 1.00 96.25 200 GLN A C 1
ATOM 1603 O O . GLN A 1 200 ? 8.816 -12.041 -12.133 1.00 96.25 200 GLN A O 1
ATOM 1608 N N . ASP A 1 201 ? 9.820 -14.053 -12.038 1.00 94.56 201 ASP A N 1
ATOM 1609 C CA . ASP A 1 201 ? 8.615 -14.801 -11.681 1.00 94.56 201 ASP A CA 1
ATOM 1610 C C . ASP A 1 201 ? 8.412 -14.778 -10.159 1.00 94.56 201 ASP A C 1
ATOM 1612 O O . ASP A 1 201 ? 9.348 -15.033 -9.393 1.00 94.56 201 ASP A O 1
ATOM 1616 N N . VAL A 1 202 ? 7.201 -14.430 -9.731 1.00 95.50 202 VAL A N 1
ATOM 1617 C CA . VAL A 1 202 ? 6.748 -14.342 -8.334 1.00 95.50 202 VAL A CA 1
ATOM 1618 C C . VAL A 1 202 ? 5.270 -14.731 -8.237 1.00 95.50 202 VAL A C 1
ATOM 1620 O O . VAL A 1 202 ? 4.609 -14.990 -9.242 1.00 95.50 202 VAL A O 1
ATOM 1623 N N . TYR A 1 203 ? 4.728 -14.755 -7.025 1.00 95.44 203 TYR A N 1
ATOM 1624 C CA . TYR A 1 203 ? 3.322 -15.041 -6.752 1.00 95.44 203 TYR A CA 1
ATOM 1625 C C . TYR A 1 203 ? 2.695 -13.900 -5.964 1.00 95.44 203 TYR A C 1
ATOM 1627 O O . TYR A 1 203 ? 3.373 -13.245 -5.189 1.00 95.44 203 TYR A O 1
ATOM 1635 N N . ALA A 1 204 ? 1.396 -13.673 -6.120 1.00 95.06 204 ALA A N 1
ATOM 1636 C CA . ALA A 1 204 ? 0.622 -12.922 -5.138 1.00 95.06 204 ALA A CA 1
ATOM 1637 C C . ALA A 1 204 ? -0.168 -13.923 -4.290 1.00 95.06 204 ALA A C 1
ATOM 1639 O O . ALA A 1 204 ? -1.057 -14.604 -4.805 1.00 95.06 204 ALA A O 1
ATOM 1640 N N . GLY A 1 205 ? 0.161 -14.014 -3.002 1.00 92.75 205 GLY A N 1
ATOM 1641 C CA . GLY A 1 205 ? -0.347 -15.032 -2.079 1.00 92.75 205 GLY A CA 1
ATOM 1642 C C . GLY A 1 205 ? 0.618 -16.201 -1.871 1.00 92.75 205 GLY A C 1
ATOM 1643 O O . GLY A 1 205 ? 1.280 -16.653 -2.803 1.00 92.75 205 GLY A O 1
ATOM 1644 N N . ARG A 1 206 ? 0.679 -16.709 -0.633 1.00 86.56 206 ARG A N 1
ATOM 1645 C CA . ARG A 1 206 ? 1.514 -17.867 -0.247 1.00 86.56 206 ARG A CA 1
ATOM 1646 C C . ARG A 1 206 ? 0.784 -19.214 -0.245 1.00 86.56 206 ARG A C 1
ATOM 1648 O O . ARG A 1 206 ? 1.435 -20.245 -0.131 1.00 86.56 206 ARG A O 1
ATOM 1655 N N . ASP A 1 207 ? -0.546 -19.237 -0.335 1.00 85.62 207 ASP A N 1
ATOM 1656 C CA . ASP A 1 207 ? -1.313 -20.488 -0.406 1.00 85.62 207 ASP A CA 1
ATOM 1657 C C . ASP A 1 207 ? -1.569 -20.866 -1.878 1.00 85.62 207 ASP A C 1
ATOM 1659 O O . ASP A 1 207 ? -2.290 -20.134 -2.566 1.00 85.62 207 ASP A O 1
ATOM 1663 N N . PRO A 1 208 ? -1.057 -22.017 -2.360 1.00 86.19 208 PRO A N 1
ATOM 1664 C CA . PRO A 1 208 ? -1.235 -22.454 -3.747 1.00 86.19 208 PRO A CA 1
ATOM 1665 C C . PRO A 1 208 ? -2.696 -22.551 -4.209 1.00 86.19 208 PRO A C 1
ATOM 1667 O O . PRO A 1 208 ? -2.965 -22.482 -5.405 1.00 86.19 208 PRO A O 1
ATOM 1670 N N . SER A 1 209 ? -3.657 -22.688 -3.285 1.00 84.06 209 SER A N 1
ATOM 1671 C CA . SER A 1 209 ? -5.082 -22.783 -3.631 1.00 84.06 209 SER A CA 1
ATOM 1672 C C . SER A 1 209 ? -5.701 -21.483 -4.150 1.00 84.06 209 SER A C 1
ATOM 1674 O O . SER A 1 209 ? -6.749 -21.542 -4.790 1.00 84.06 209 SER A O 1
ATOM 1676 N N . PHE A 1 210 ? -5.080 -20.326 -3.901 1.00 88.25 210 PHE A N 1
ATOM 1677 C CA . PHE A 1 210 ? -5.560 -19.041 -4.425 1.00 88.25 210 PHE A CA 1
ATOM 1678 C C . PHE A 1 210 ? -4.457 -18.139 -4.981 1.00 88.25 210 PHE A C 1
ATOM 1680 O O . PHE A 1 210 ? -4.774 -17.123 -5.601 1.00 88.25 210 PHE A O 1
ATOM 1687 N N . ALA A 1 211 ? -3.187 -18.471 -4.736 1.00 91.88 211 ALA A N 1
ATOM 1688 C CA . ALA A 1 211 ? -2.067 -17.679 -5.206 1.00 91.88 211 ALA A CA 1
ATOM 1689 C C . ALA A 1 211 ? -2.109 -17.516 -6.729 1.00 91.88 211 ALA A C 1
ATOM 1691 O O . ALA A 1 211 ? -2.445 -18.442 -7.469 1.00 91.88 211 ALA A O 1
ATOM 1692 N N . VAL A 1 212 ? -1.759 -16.320 -7.190 1.00 93.06 212 VAL A N 1
ATOM 1693 C CA . VAL A 1 212 ? -1.751 -15.981 -8.614 1.00 93.06 212 VAL A CA 1
ATOM 1694 C C . VAL A 1 212 ? -0.300 -15.826 -9.072 1.00 93.06 212 VAL A C 1
ATOM 1696 O O . VAL A 1 212 ? 0.431 -15.055 -8.448 1.00 93.06 212 VAL A O 1
ATOM 1699 N N . PRO A 1 213 ? 0.142 -16.537 -10.124 1.00 95.00 213 PRO A N 1
ATOM 1700 C CA . PRO A 1 213 ? 1.477 -16.363 -10.683 1.00 95.00 213 PRO A CA 1
ATOM 1701 C C . PRO A 1 213 ? 1.589 -15.038 -11.439 1.00 95.00 213 PRO A C 1
ATOM 1703 O O . PRO A 1 213 ? 0.748 -14.709 -12.280 1.00 95.00 213 PRO A O 1
ATOM 1706 N N . PHE A 1 214 ? 2.668 -14.307 -11.179 1.00 96.69 214 PHE A N 1
ATOM 1707 C CA . PHE A 1 214 ? 3.015 -13.060 -11.847 1.00 96.69 214 PHE A CA 1
ATOM 1708 C C . PHE A 1 214 ? 4.434 -13.126 -12.401 1.00 96.69 214 PHE A C 1
ATOM 1710 O O . PHE A 1 214 ? 5.364 -13.567 -11.730 1.00 96.69 214 PHE A O 1
ATOM 1717 N N . ARG A 1 215 ? 4.608 -12.624 -13.619 1.00 97.50 215 ARG A N 1
ATOM 1718 C CA . ARG A 1 215 ? 5.903 -12.395 -14.244 1.00 97.50 215 ARG A CA 1
ATOM 1719 C C . ARG A 1 215 ? 6.126 -10.903 -14.406 1.00 97.50 215 ARG A C 1
ATOM 1721 O O . ARG A 1 215 ? 5.437 -10.246 -15.183 1.00 97.50 215 ARG A O 1
ATOM 1728 N N . PHE A 1 216 ? 7.101 -10.372 -13.688 1.00 98.56 216 PHE A N 1
ATOM 1729 C CA . PHE A 1 216 ? 7.639 -9.048 -13.960 1.00 98.56 216 PHE A CA 1
ATOM 1730 C C . PHE A 1 216 ? 8.591 -9.119 -15.158 1.00 98.56 216 PHE A C 1
ATOM 1732 O O . PHE A 1 216 ? 9.440 -10.007 -15.205 1.00 98.56 216 PHE A O 1
ATOM 1739 N N . VAL A 1 217 ? 8.461 -8.189 -16.102 1.00 98.81 217 VAL A N 1
ATOM 1740 C CA . VAL A 1 217 ? 9.358 -7.983 -17.245 1.00 98.81 217 VAL A CA 1
ATOM 1741 C C . VAL A 1 217 ? 9.609 -6.484 -17.355 1.00 98.81 217 VAL A C 1
ATOM 1743 O O . VAL A 1 217 ? 8.685 -5.735 -17.664 1.00 98.81 217 VAL A O 1
ATOM 1746 N N . GLY A 1 218 ? 10.828 -6.011 -17.106 1.00 98.56 218 GLY A N 1
ATOM 1747 C CA . GLY A 1 218 ? 11.082 -4.573 -17.179 1.00 98.56 218 GLY A CA 1
ATOM 1748 C C . GLY A 1 218 ? 12.541 -4.160 -17.252 1.00 98.56 218 GLY A C 1
ATOM 1749 O O . GLY A 1 218 ? 13.442 -4.983 -17.135 1.00 98.56 218 GLY A O 1
ATOM 1750 N N . GLU A 1 219 ? 12.761 -2.867 -17.467 1.00 98.44 219 GLU A N 1
ATOM 1751 C CA . GLU A 1 219 ? 14.082 -2.312 -17.798 1.00 98.44 219 GLU A CA 1
ATOM 1752 C C . GLU A 1 219 ? 15.019 -2.147 -16.599 1.00 98.44 219 GLU A C 1
ATOM 1754 O O . GLU A 1 219 ? 16.232 -2.126 -16.782 1.00 98.44 219 GLU A O 1
ATOM 1759 N N . TYR A 1 220 ? 14.488 -2.029 -15.378 1.00 98.75 220 TYR A N 1
ATOM 1760 C CA . TYR A 1 220 ? 15.299 -1.769 -14.185 1.00 98.75 220 TYR A CA 1
ATOM 1761 C C . TYR A 1 220 ? 15.497 -3.018 -13.329 1.00 98.75 220 TYR A C 1
ATOM 1763 O O . TYR A 1 220 ? 14.536 -3.684 -12.926 1.00 98.75 220 TYR A O 1
ATOM 1771 N N . ALA A 1 221 ? 16.752 -3.288 -12.969 1.00 98.81 221 ALA A N 1
ATOM 1772 C CA . ALA A 1 221 ? 17.105 -4.373 -12.061 1.00 98.81 221 ALA A CA 1
ATOM 1773 C C . ALA A 1 221 ? 16.565 -4.109 -10.651 1.00 98.81 221 ALA A C 1
ATOM 1775 O O . ALA A 1 221 ? 16.128 -5.045 -9.978 1.00 98.81 221 ALA A O 1
ATOM 1776 N N . THR A 1 222 ? 16.508 -2.838 -10.224 1.00 98.81 222 THR A N 1
ATOM 1777 C CA . THR A 1 222 ? 15.900 -2.449 -8.942 1.00 98.81 222 THR A CA 1
ATOM 1778 C C . THR A 1 222 ? 14.440 -2.888 -8.850 1.00 98.81 222 THR A C 1
ATOM 1780 O O . THR A 1 222 ? 14.001 -3.363 -7.806 1.00 98.81 222 THR A O 1
ATOM 1783 N N . HIS A 1 223 ? 13.674 -2.777 -9.938 1.00 98.81 223 HIS A N 1
ATOM 1784 C CA . HIS A 1 223 ? 12.268 -3.187 -9.962 1.00 98.81 223 HIS A CA 1
ATOM 1785 C C . HIS A 1 223 ? 12.103 -4.705 -9.860 1.00 98.81 223 HIS A C 1
ATOM 1787 O O . HIS A 1 223 ? 11.227 -5.174 -9.132 1.00 98.81 223 HIS A O 1
ATOM 1793 N N . ALA A 1 224 ? 12.978 -5.478 -10.508 1.00 98.62 224 ALA A N 1
ATOM 1794 C CA . ALA A 1 224 ? 13.023 -6.929 -10.333 1.00 98.62 224 ALA A CA 1
ATOM 1795 C C . ALA A 1 224 ? 13.446 -7.323 -8.903 1.00 98.62 224 ALA A C 1
ATOM 1797 O O . ALA A 1 224 ? 12.844 -8.224 -8.315 1.00 98.62 224 ALA A O 1
ATOM 1798 N N . LEU A 1 225 ? 14.421 -6.620 -8.306 1.00 98.62 225 LEU A N 1
ATOM 1799 C CA . LEU A 1 225 ? 14.839 -6.820 -6.912 1.00 98.62 225 LEU A CA 1
ATOM 1800 C C . LEU A 1 225 ? 13.695 -6.509 -5.940 1.00 98.62 225 LEU A C 1
ATOM 1802 O O . LEU A 1 225 ? 13.460 -7.262 -4.991 1.00 98.62 225 LEU A O 1
ATOM 1806 N N . PHE A 1 226 ? 12.961 -5.426 -6.193 1.00 98.69 226 PHE A N 1
ATOM 1807 C CA . PHE A 1 226 ? 11.775 -5.054 -5.435 1.00 98.69 226 PHE A CA 1
ATOM 1808 C C . PHE A 1 226 ? 10.695 -6.135 -5.537 1.00 98.69 226 PHE A C 1
ATOM 1810 O O . PHE A 1 226 ? 10.203 -6.586 -4.507 1.00 98.69 226 PHE A O 1
ATOM 1817 N N . ALA A 1 227 ? 10.378 -6.620 -6.744 1.00 98.19 227 ALA A N 1
ATOM 1818 C CA . ALA A 1 227 ? 9.413 -7.704 -6.932 1.00 98.19 227 ALA A CA 1
ATOM 1819 C C . ALA A 1 227 ? 9.836 -8.980 -6.181 1.00 98.19 227 ALA A C 1
ATOM 1821 O O . ALA A 1 227 ? 9.033 -9.562 -5.458 1.00 98.19 227 ALA A O 1
ATOM 1822 N N . GLN A 1 228 ? 11.114 -9.370 -6.268 1.00 96.56 228 GLN A N 1
ATOM 1823 C CA . GLN A 1 228 ? 11.670 -10.502 -5.516 1.00 96.56 228 GLN A CA 1
ATOM 1824 C C . GLN A 1 228 ? 11.653 -10.292 -3.992 1.00 96.56 228 GLN A C 1
ATOM 1826 O O . GLN A 1 228 ? 11.676 -11.264 -3.241 1.00 96.56 228 GLN A O 1
ATOM 1831 N N . THR A 1 229 ? 11.684 -9.049 -3.522 1.00 96.62 229 THR A N 1
ATOM 1832 C CA . THR A 1 229 ? 11.640 -8.732 -2.089 1.00 96.62 229 THR A CA 1
ATOM 1833 C C . THR A 1 229 ? 10.213 -8.712 -1.561 1.00 96.62 229 THR A C 1
ATOM 1835 O O . THR A 1 229 ? 9.983 -9.153 -0.442 1.00 96.62 229 THR A O 1
ATOM 1838 N N . MET A 1 230 ? 9.266 -8.219 -2.357 1.00 97.25 230 MET A N 1
ATOM 1839 C CA . MET A 1 230 ? 7.887 -7.999 -1.930 1.00 97.25 230 MET A CA 1
ATOM 1840 C C . MET A 1 230 ? 6.963 -9.190 -2.146 1.00 97.25 230 MET A C 1
ATOM 1842 O O . MET A 1 230 ? 5.888 -9.201 -1.556 1.00 97.25 230 MET A O 1
ATOM 1846 N N . PHE A 1 231 ? 7.329 -10.171 -2.973 1.00 96.75 231 PHE A N 1
ATOM 1847 C CA . PHE A 1 231 ? 6.416 -11.243 -3.369 1.00 96.75 231 PHE A CA 1
ATOM 1848 C C . PHE A 1 231 ? 7.017 -12.642 -3.205 1.00 96.75 231 PHE A C 1
ATOM 1850 O O . PHE A 1 231 ? 8.208 -12.832 -3.471 1.00 96.75 231 PHE A O 1
ATOM 1857 N N . PRO A 1 232 ? 6.197 -13.642 -2.817 1.00 93.38 232 PRO A N 1
ATOM 1858 C CA . PRO A 1 232 ? 6.652 -15.019 -2.690 1.00 93.38 232 PRO A CA 1
ATOM 1859 C C . PRO A 1 232 ? 7.233 -15.569 -3.994 1.00 93.38 232 PRO A C 1
ATOM 1861 O O . PRO A 1 232 ? 6.736 -15.279 -5.083 1.00 93.38 232 PRO A O 1
ATOM 1864 N N . LYS A 1 233 ? 8.243 -16.434 -3.875 1.00 88.06 233 LYS A N 1
ATOM 1865 C CA . LYS A 1 233 ? 8.848 -17.160 -5.009 1.00 88.06 233 LYS A CA 1
ATOM 1866 C C . LYS A 1 233 ? 8.569 -18.660 -5.015 1.00 88.06 233 LYS A C 1
ATOM 1868 O O . LYS A 1 233 ? 8.516 -19.273 -6.075 1.00 88.06 233 LYS A O 1
ATOM 1873 N N . GLU A 1 234 ? 8.368 -19.246 -3.844 1.00 79.19 234 GLU A N 1
ATOM 1874 C CA . GLU A 1 234 ? 8.295 -20.697 -3.651 1.00 79.19 234 GLU A CA 1
ATOM 1875 C C . GLU A 1 234 ? 6.841 -21.140 -3.424 1.00 79.19 234 GLU A C 1
ATOM 1877 O O . GLU A 1 234 ? 6.466 -21.563 -2.336 1.00 79.19 234 GLU A O 1
ATOM 1882 N N . VAL A 1 235 ? 5.989 -20.975 -4.446 1.00 77.62 235 VAL A N 1
ATOM 1883 C CA . VAL A 1 235 ? 4.558 -21.371 -4.398 1.00 77.62 235 VAL A CA 1
ATOM 1884 C C . VAL A 1 235 ? 4.191 -22.371 -5.506 1.00 77.62 235 VAL A C 1
ATOM 1886 O O . VAL A 1 235 ? 3.075 -22.881 -5.541 1.00 77.62 235 VAL A O 1
ATOM 1889 N N . LEU A 1 236 ? 5.131 -22.685 -6.409 1.00 71.12 236 LEU A N 1
ATOM 1890 C CA . LEU A 1 236 ? 4.920 -23.645 -7.504 1.00 71.12 236 LEU A CA 1
ATOM 1891 C C . LEU A 1 236 ? 4.533 -25.035 -7.002 1.00 71.12 236 LEU A C 1
ATOM 1893 O O . LEU A 1 236 ? 3.702 -25.704 -7.616 1.00 71.12 236 LEU A O 1
ATOM 1897 N N . GLU A 1 237 ? 5.130 -25.468 -5.891 1.00 64.38 237 GLU A N 1
ATOM 1898 C CA . GLU A 1 237 ? 4.830 -26.760 -5.288 1.00 64.38 237 GLU A CA 1
ATOM 1899 C C . GLU A 1 237 ? 3.371 -26.785 -4.806 1.00 64.38 237 GLU A C 1
ATOM 1901 O O . GLU A 1 237 ? 2.997 -26.148 -3.822 1.00 64.38 237 GLU A O 1
ATOM 1906 N N . GLY A 1 238 ? 2.527 -27.519 -5.536 1.00 61.31 238 GLY A N 1
ATOM 1907 C CA . GLY A 1 238 ? 1.095 -27.646 -5.256 1.00 61.31 238 GLY A CA 1
ATOM 1908 C C . GLY A 1 238 ? 0.181 -26.744 -6.090 1.00 61.31 238 GLY A C 1
ATOM 1909 O O . GLY A 1 238 ? -1.031 -26.776 -5.875 1.00 61.31 238 GLY A O 1
ATOM 1910 N N . MET A 1 239 ? 0.713 -25.970 -7.044 1.00 73.19 239 MET A N 1
ATOM 1911 C CA . MET A 1 239 ? -0.102 -25.183 -7.972 1.00 73.19 239 MET A CA 1
ATOM 1912 C C . MET A 1 239 ? -0.320 -25.934 -9.291 1.00 73.19 239 MET A C 1
ATOM 1914 O O . MET A 1 239 ? 0.589 -26.086 -10.104 1.00 73.19 239 MET A O 1
ATOM 1918 N N . GLU A 1 240 ? -1.552 -26.378 -9.537 1.00 67.31 240 GLU A N 1
ATOM 1919 C CA . GLU A 1 240 ? -1.929 -26.950 -10.832 1.00 67.31 240 GLU A CA 1
ATOM 1920 C C . GLU A 1 240 ? -2.111 -25.842 -11.880 1.00 67.31 240 GLU A C 1
ATOM 1922 O O . GLU A 1 240 ? -2.817 -24.848 -11.635 1.00 67.31 240 GLU A O 1
ATOM 1927 N N . HIS A 1 241 ? -1.524 -26.047 -13.066 1.00 71.50 241 HIS A N 1
ATOM 1928 C CA . HIS A 1 241 ? -1.691 -25.172 -14.231 1.00 71.50 241 HIS A CA 1
ATOM 1929 C C . HIS A 1 241 ? -1.296 -23.709 -13.957 1.00 71.50 241 HIS A C 1
ATOM 1931 O O . HIS A 1 241 ? -2.046 -22.781 -14.264 1.00 71.50 241 HIS A O 1
ATOM 1937 N N . ALA A 1 242 ? -0.135 -23.493 -13.327 1.00 75.31 242 ALA A N 1
ATOM 1938 C CA . ALA A 1 242 ? 0.345 -22.152 -12.982 1.00 75.31 242 ALA A CA 1
ATOM 1939 C C . ALA A 1 242 ? 0.488 -21.251 -14.225 1.00 75.31 242 ALA A C 1
ATOM 1941 O O . ALA A 1 242 ? 0.036 -20.106 -14.211 1.00 75.31 242 ALA A O 1
ATOM 1942 N N . ASP A 1 243 ? 1.032 -21.777 -15.325 1.00 74.12 243 ASP A N 1
ATOM 1943 C CA . ASP A 1 243 ? 1.218 -21.007 -16.563 1.00 74.12 243 ASP A CA 1
ATOM 1944 C C . ASP A 1 243 ? -0.112 -20.557 -17.181 1.00 74.12 243 ASP A C 1
ATOM 1946 O O . ASP A 1 243 ? -0.241 -19.406 -17.598 1.00 74.12 243 ASP A O 1
ATOM 1950 N N . ASP A 1 244 ? -1.156 -21.387 -17.091 1.00 79.31 244 ASP A N 1
ATOM 1951 C CA . ASP A 1 244 ? -2.507 -21.065 -17.572 1.00 79.31 244 ASP A CA 1
ATOM 1952 C C . ASP A 1 244 ? -3.186 -19.945 -16.771 1.00 79.31 244 ASP A C 1
ATOM 1954 O O . ASP A 1 244 ? -4.282 -19.511 -17.129 1.00 79.31 244 ASP A O 1
ATOM 1958 N N . LYS A 1 245 ? -2.582 -19.486 -15.669 1.00 84.88 245 LYS A N 1
ATOM 1959 C CA . LYS A 1 245 ? -3.096 -18.435 -14.774 1.00 84.88 245 LYS A CA 1
ATOM 1960 C C . LYS A 1 245 ? -2.157 -17.229 -14.687 1.00 84.88 245 LYS A C 1
ATOM 1962 O O . LYS A 1 245 ? -2.479 -16.275 -13.977 1.00 84.88 245 LYS A O 1
ATOM 1967 N N . ARG A 1 246 ? -1.019 -17.267 -15.389 1.00 93.56 246 ARG A N 1
ATOM 1968 C CA . ARG A 1 246 ? 0.057 -16.281 -15.268 1.00 93.56 246 ARG A CA 1
ATOM 1969 C C . ARG A 1 246 ? -0.377 -14.911 -15.776 1.00 93.56 246 ARG A C 1
ATOM 1971 O O . ARG A 1 246 ? -0.971 -14.778 -16.845 1.00 93.56 246 ARG A O 1
ATOM 1978 N N . TRP A 1 247 ? -0.050 -13.899 -14.986 1.00 97.75 247 TRP A N 1
ATOM 1979 C CA . TRP A 1 247 ? -0.095 -12.495 -15.371 1.00 97.75 247 TRP A CA 1
ATOM 1980 C C . TRP A 1 247 ? 1.298 -12.008 -15.743 1.00 97.75 247 TRP A C 1
ATOM 1982 O O . TRP A 1 247 ? 2.271 -12.391 -15.097 1.00 97.75 247 TRP A O 1
ATOM 1992 N N . THR A 1 248 ? 1.391 -11.109 -16.719 1.00 98.50 248 THR A N 1
ATOM 1993 C CA . THR A 1 248 ? 2.663 -10.495 -17.120 1.00 98.50 248 THR A CA 1
ATOM 1994 C C . THR A 1 248 ? 2.595 -8.985 -16.943 1.00 98.50 248 THR A C 1
ATOM 1996 O O . THR A 1 248 ? 1.719 -8.330 -17.500 1.00 98.50 248 THR A O 1
ATOM 1999 N N . MET A 1 249 ? 3.526 -8.417 -16.178 1.00 98.81 249 MET A N 1
ATOM 2000 C CA . MET A 1 249 ? 3.720 -6.973 -16.094 1.00 98.81 249 MET A CA 1
ATOM 2001 C C . MET A 1 249 ? 4.887 -6.561 -16.987 1.00 98.81 249 MET A C 1
ATOM 2003 O O . MET A 1 249 ? 6.019 -6.939 -16.702 1.00 98.81 249 MET A O 1
ATOM 2007 N N . LEU A 1 250 ? 4.613 -5.771 -18.024 1.00 98.88 250 LEU A N 1
ATOM 2008 C CA . LEU A 1 250 ? 5.618 -5.131 -18.867 1.00 98.88 250 LEU A CA 1
ATOM 2009 C C . LEU A 1 250 ? 5.863 -3.705 -18.352 1.00 98.88 250 LEU A C 1
ATOM 2011 O O . LEU A 1 250 ? 4.972 -2.861 -18.438 1.00 98.88 250 LEU A O 1
ATOM 2015 N N . ASN A 1 251 ? 7.044 -3.446 -17.790 1.00 98.75 251 ASN A N 1
ATOM 2016 C CA . ASN A 1 251 ? 7.409 -2.174 -17.166 1.00 98.75 251 ASN A CA 1
ATOM 2017 C C . ASN A 1 251 ? 8.564 -1.497 -17.917 1.00 98.75 251 ASN A C 1
ATOM 2019 O O . ASN A 1 251 ? 9.713 -1.936 -17.830 1.00 98.75 251 ASN A O 1
ATOM 2023 N N . VAL A 1 252 ? 8.240 -0.432 -18.649 1.00 98.69 252 VAL A N 1
ATOM 2024 C CA . VAL A 1 252 ? 9.117 0.253 -19.608 1.00 98.69 252 VAL A CA 1
ATOM 2025 C C . VAL A 1 252 ? 9.135 1.756 -19.315 1.00 98.69 252 VAL A C 1
ATOM 2027 O O . VAL A 1 252 ? 8.476 2.537 -20.015 1.00 98.69 252 VAL A O 1
ATOM 2030 N N . PRO A 1 253 ? 9.840 2.197 -18.253 1.00 97.12 253 PRO A N 1
ATOM 2031 C CA . PRO A 1 253 ? 9.879 3.606 -17.899 1.00 97.12 253 PRO A CA 1
ATOM 2032 C C . PRO A 1 253 ? 10.478 4.524 -18.969 1.00 97.12 253 PRO A C 1
ATOM 2034 O O . PRO A 1 253 ? 10.210 5.725 -18.952 1.00 97.12 253 PRO A O 1
ATOM 2037 N N . SER A 1 254 ? 11.281 3.978 -19.885 1.00 97.31 254 SER A N 1
ATOM 2038 C CA . SER A 1 254 ? 11.947 4.727 -20.954 1.00 97.31 254 SER A CA 1
ATOM 2039 C C . SER A 1 254 ? 11.037 5.094 -22.136 1.00 97.31 254 SER A C 1
ATOM 2041 O O . SER A 1 254 ? 11.366 6.005 -22.899 1.00 97.31 254 SER A O 1
ATOM 2043 N N . PHE A 1 255 ? 9.885 4.430 -22.297 1.00 98.25 255 PHE A N 1
ATOM 2044 C CA . PHE A 1 255 ? 8.931 4.730 -23.365 1.00 98.25 255 PHE A CA 1
ATOM 2045 C C . PHE A 1 255 ? 7.888 5.726 -22.872 1.00 98.25 255 PHE A C 1
ATOM 2047 O O . PHE A 1 255 ? 7.053 5.374 -22.050 1.00 98.25 255 PHE A O 1
ATOM 2054 N N . HIS A 1 256 ? 7.878 6.947 -23.400 1.00 97.81 256 HIS A N 1
ATOM 2055 C CA . HIS A 1 256 ? 6.907 7.976 -23.020 1.00 97.81 256 HIS A CA 1
ATOM 2056 C C . HIS A 1 256 ? 5.720 7.968 -24.002 1.00 97.81 256 HIS A C 1
ATOM 2058 O O . HIS A 1 256 ? 5.918 8.306 -25.175 1.00 97.81 256 HIS A O 1
ATOM 2064 N N . PRO A 1 257 ? 4.493 7.610 -23.569 1.00 97.94 257 PRO A N 1
ATOM 2065 C CA . PRO A 1 257 ? 3.305 7.741 -24.403 1.00 97.94 257 PRO A CA 1
ATOM 2066 C C . PRO A 1 257 ? 3.051 9.195 -24.811 1.00 97.94 257 PRO A C 1
ATOM 2068 O O . PRO A 1 257 ? 3.293 10.127 -24.042 1.00 97.94 257 PRO A O 1
ATOM 2071 N N . ASP A 1 258 ? 2.513 9.380 -26.010 1.00 98.19 258 ASP A N 1
ATOM 2072 C CA . ASP A 1 258 ? 2.021 10.667 -26.490 1.00 98.19 258 ASP A CA 1
ATOM 2073 C C . ASP A 1 258 ? 0.511 10.760 -26.191 1.00 98.19 258 ASP A C 1
ATOM 2075 O O . ASP A 1 258 ? -0.250 9.941 -26.712 1.00 98.19 258 ASP A O 1
ATOM 2079 N N . PRO A 1 259 ? 0.045 11.721 -25.368 1.00 97.38 259 PRO A N 1
ATOM 2080 C CA . PRO A 1 259 ? -1.366 11.813 -24.987 1.00 97.38 259 PRO A CA 1
ATOM 2081 C C . PRO A 1 259 ? -2.348 11.922 -26.158 1.00 97.38 259 PRO A C 1
ATOM 2083 O O . PRO A 1 259 ? -3.432 11.341 -26.099 1.00 97.38 259 PRO A O 1
ATOM 2086 N N . GLU A 1 260 ? -1.993 12.656 -27.217 1.00 97.12 260 GLU A N 1
ATOM 2087 C CA . GLU A 1 260 ? -2.880 12.865 -28.366 1.00 97.12 260 GLU A CA 1
ATOM 2088 C C . GLU A 1 260 ? -2.954 11.615 -29.245 1.00 97.12 260 GLU A C 1
ATOM 2090 O O . GLU A 1 260 ? -4.031 11.249 -29.718 1.00 97.12 260 GLU A O 1
ATOM 2095 N N . ARG A 1 261 ? -1.817 10.942 -29.443 1.00 97.44 261 ARG A N 1
ATOM 2096 C CA . ARG A 1 261 ? -1.711 9.734 -30.268 1.00 97.44 261 ARG A CA 1
ATOM 2097 C C . ARG A 1 261 ? -2.236 8.492 -29.557 1.00 97.44 261 ARG A C 1
ATOM 2099 O O . ARG A 1 261 ? -2.948 7.700 -30.167 1.00 97.44 261 ARG A O 1
ATOM 2106 N N . ASP A 1 262 ? -1.836 8.300 -28.305 1.00 97.94 262 ASP A N 1
ATOM 2107 C CA . ASP A 1 262 ? -2.047 7.057 -27.563 1.00 97.94 262 ASP A CA 1
ATOM 2108 C C . ASP A 1 262 ? -3.303 7.130 -26.684 1.00 97.94 262 ASP A C 1
ATOM 2110 O O . ASP A 1 262 ? -3.792 6.112 -26.213 1.00 97.94 262 ASP A O 1
ATOM 2114 N N . GLY A 1 263 ? -3.875 8.318 -26.462 1.00 95.62 263 GLY A N 1
ATOM 2115 C CA . GLY A 1 263 ? -5.041 8.488 -25.592 1.00 95.62 263 GLY A CA 1
ATOM 2116 C C . GLY A 1 263 ? -4.720 8.321 -24.104 1.00 95.62 263 GLY A C 1
ATOM 2117 O O . GLY A 1 263 ? -5.627 8.120 -23.293 1.00 95.62 263 GLY A O 1
ATOM 2118 N N . SER A 1 264 ? -3.439 8.395 -23.726 1.00 96.44 264 SER A N 1
ATOM 2119 C CA . SER A 1 264 ? -3.031 8.555 -22.332 1.00 96.44 264 SER A CA 1
ATOM 2120 C C . SER A 1 264 ? -3.359 9.964 -21.829 1.00 96.44 264 SER A C 1
ATOM 2122 O O . SER A 1 264 ? -3.594 10.903 -22.585 1.00 96.44 264 SER A O 1
ATOM 2124 N N . ARG A 1 265 ? -3.379 10.134 -20.506 1.00 95.88 265 ARG A N 1
ATOM 2125 C CA . ARG A 1 265 ? -3.583 11.451 -19.882 1.00 95.88 265 ARG A CA 1
ATOM 2126 C C . ARG A 1 265 ? -2.309 12.301 -19.887 1.00 95.88 265 ARG A C 1
ATOM 2128 O O . ARG A 1 265 ? -2.383 13.527 -19.867 1.00 95.88 265 ARG A O 1
ATOM 2135 N N . SER A 1 266 ? -1.156 11.648 -19.817 1.00 96.56 266 SER A N 1
ATOM 2136 C CA . SER A 1 266 ? 0.159 12.270 -19.698 1.00 96.56 266 SER A CA 1
ATOM 2137 C C . SER A 1 266 ? 1.212 11.415 -20.404 1.00 96.56 266 SER A C 1
ATOM 2139 O O . SER A 1 266 ? 0.876 10.443 -21.085 1.00 96.56 266 SER A O 1
ATOM 2141 N N . ASP A 1 267 ? 2.481 11.759 -20.198 1.00 96.75 267 ASP A N 1
ATOM 2142 C CA . ASP A 1 267 ? 3.645 11.006 -20.662 1.00 96.75 267 ASP A CA 1
ATOM 2143 C C . ASP A 1 267 ? 3.870 9.681 -19.916 1.00 96.75 267 ASP A C 1
ATOM 2145 O O . ASP A 1 267 ? 4.940 9.092 -20.033 1.00 96.75 267 ASP A O 1
ATOM 2149 N N . ALA A 1 268 ? 2.882 9.216 -19.146 1.00 97.50 268 ALA A N 1
ATOM 2150 C CA . ALA A 1 268 ? 2.868 7.915 -18.499 1.00 97.50 268 ALA A CA 1
ATOM 2151 C C . ALA A 1 268 ? 1.491 7.249 -18.606 1.00 97.50 268 ALA A C 1
ATOM 2153 O O . ALA A 1 268 ? 0.450 7.915 -18.635 1.00 97.50 268 ALA A O 1
ATOM 2154 N N . ALA A 1 269 ? 1.490 5.917 -18.606 1.00 98.19 269 ALA A N 1
ATOM 2155 C CA . ALA A 1 269 ? 0.282 5.105 -18.574 1.00 98.19 269 ALA A CA 1
ATOM 2156 C C . ALA A 1 269 ? 0.530 3.782 -17.834 1.00 98.19 269 ALA A C 1
ATOM 2158 O O . ALA A 1 269 ? 1.430 3.021 -18.178 1.00 98.19 269 ALA A O 1
ATOM 2159 N N . ILE A 1 270 ? -0.298 3.506 -16.827 1.00 98.62 270 ILE A N 1
ATOM 2160 C CA . ILE A 1 270 ? -0.351 2.241 -16.095 1.00 98.62 270 ILE A CA 1
ATOM 2161 C C . ILE A 1 270 ? -1.679 1.580 -16.452 1.00 98.62 270 ILE A C 1
ATOM 2163 O O . ILE A 1 270 ? -2.726 2.037 -16.000 1.00 98.62 270 ILE A O 1
ATOM 2167 N N . ILE A 1 271 ? -1.672 0.547 -17.288 1.00 98.69 271 ILE A N 1
ATOM 2168 C CA . ILE A 1 271 ? -2.892 -0.027 -17.870 1.00 98.69 271 ILE A CA 1
ATOM 2169 C C . ILE A 1 271 ? -2.986 -1.510 -17.528 1.00 98.69 271 ILE A C 1
ATOM 2171 O O . ILE A 1 271 ? -2.072 -2.278 -17.817 1.00 98.69 271 ILE A O 1
ATOM 2175 N N . VAL A 1 272 ? -4.113 -1.920 -16.946 1.00 98.69 272 VAL A N 1
ATOM 2176 C CA . VAL A 1 272 ? -4.434 -3.330 -16.689 1.00 98.69 272 VAL A CA 1
ATOM 2177 C C . VAL A 1 272 ? -5.364 -3.859 -17.783 1.00 98.69 272 VAL A C 1
ATOM 2179 O O . VAL A 1 272 ? -6.487 -3.379 -17.943 1.00 98.69 272 VAL A O 1
ATOM 2182 N N . ASP A 1 273 ? -4.920 -4.878 -18.512 1.00 98.38 273 ASP A N 1
ATOM 2183 C CA . ASP A 1 273 ? -5.739 -5.672 -19.425 1.00 98.38 273 ASP A CA 1
ATOM 2184 C C . ASP A 1 273 ? -6.114 -7.000 -18.750 1.00 98.38 273 ASP A C 1
ATOM 2186 O O . ASP A 1 273 ? -5.332 -7.953 -18.703 1.00 98.38 273 ASP A O 1
ATOM 2190 N N . PHE A 1 274 ? -7.348 -7.069 -18.242 1.00 96.94 274 PHE A N 1
ATOM 2191 C CA . PHE A 1 274 ? -7.890 -8.275 -17.611 1.00 96.94 274 PHE A CA 1
ATOM 2192 C C . PHE A 1 274 ? -8.158 -9.428 -18.585 1.00 96.94 274 PHE A C 1
ATOM 2194 O O . PHE A 1 274 ? -8.168 -10.582 -18.158 1.00 96.94 274 PHE A O 1
ATOM 2201 N N . ARG A 1 275 ? -8.366 -9.141 -19.876 1.00 95.00 275 ARG A N 1
ATOM 2202 C CA . ARG A 1 275 ? -8.633 -10.149 -20.909 1.00 95.00 275 ARG A CA 1
ATOM 2203 C C . ARG A 1 275 ? -7.349 -10.885 -21.284 1.00 95.00 275 ARG A C 1
ATOM 2205 O O . ARG A 1 275 ? -7.344 -12.111 -21.340 1.00 95.00 275 ARG A O 1
ATOM 2212 N N . ARG A 1 276 ? -6.270 -10.138 -21.531 1.00 95.38 276 ARG A N 1
ATOM 2213 C CA . ARG A 1 276 ? -4.954 -10.663 -21.931 1.00 95.38 276 ARG A CA 1
ATOM 2214 C C . ARG A 1 276 ? -4.046 -10.991 -20.741 1.00 95.38 276 ARG A C 1
ATOM 2216 O O . ARG A 1 276 ? -3.010 -11.613 -20.937 1.00 95.38 276 ARG A O 1
ATOM 2223 N N . ARG A 1 277 ? -4.441 -10.601 -19.520 1.00 97.56 277 ARG A N 1
ATOM 2224 C CA . ARG A 1 277 ? -3.665 -10.738 -18.270 1.00 97.56 277 ARG A CA 1
ATOM 2225 C C . ARG A 1 277 ? -2.317 -10.026 -18.328 1.00 97.56 277 ARG A C 1
ATOM 2227 O O . ARG A 1 277 ? -1.288 -10.539 -17.883 1.00 97.56 277 ARG A O 1
ATOM 2234 N N . ILE A 1 278 ? -2.347 -8.817 -18.878 1.00 98.56 278 ILE A N 1
ATOM 2235 C CA . ILE A 1 278 ? -1.178 -7.956 -19.026 1.00 98.56 278 ILE A CA 1
ATOM 2236 C C . ILE A 1 278 ? -1.371 -6.718 -18.155 1.00 98.56 278 ILE A C 1
ATOM 2238 O O . ILE A 1 278 ? -2.443 -6.119 -18.131 1.00 98.56 278 ILE A O 1
ATOM 2242 N N . ALA A 1 279 ? -0.318 -6.311 -17.458 1.00 98.69 279 ALA A N 1
ATOM 2243 C CA . ALA A 1 279 ? -0.197 -4.972 -16.905 1.00 98.69 279 ALA A CA 1
ATOM 2244 C C . ALA A 1 279 ? 0.914 -4.231 -17.655 1.00 98.69 279 ALA A C 1
ATOM 2246 O O . ALA A 1 279 ? 2.052 -4.686 -17.667 1.00 98.69 279 ALA A O 1
ATOM 2247 N N . LEU A 1 280 ? 0.597 -3.103 -18.280 1.00 98.88 280 LEU A N 1
ATOM 2248 C CA . LEU A 1 280 ? 1.577 -2.228 -18.917 1.00 98.88 280 LEU A CA 1
ATOM 2249 C C . LEU A 1 280 ? 1.888 -1.060 -17.981 1.00 98.88 280 LEU A C 1
ATOM 2251 O O . LEU A 1 280 ? 0.968 -0.389 -17.521 1.00 98.88 280 LEU A O 1
ATOM 2255 N N . VAL A 1 281 ? 3.166 -0.795 -17.732 1.00 98.75 281 VAL A N 1
ATOM 2256 C CA . VAL A 1 281 ? 3.658 0.440 -17.114 1.00 98.75 281 VAL A CA 1
ATOM 2257 C C . VAL A 1 281 ? 4.575 1.104 -18.135 1.00 98.75 281 VAL A C 1
ATOM 2259 O O . VAL A 1 281 ? 5.645 0.580 -18.425 1.00 98.75 281 VAL A O 1
ATOM 2262 N N . ALA A 1 282 ? 4.142 2.225 -18.701 1.00 98.50 282 ALA A N 1
ATOM 2263 C CA . ALA A 1 282 ? 4.905 3.017 -19.661 1.00 98.50 282 ALA A CA 1
ATOM 2264 C C . ALA A 1 282 ? 5.123 4.441 -19.132 1.00 98.50 282 ALA A C 1
ATOM 2266 O O . ALA A 1 282 ? 4.249 5.006 -18.463 1.00 98.50 282 ALA A O 1
ATOM 2267 N N . GLY A 1 283 ? 6.267 5.027 -19.473 1.00 97.31 283 GLY A N 1
ATOM 2268 C CA . GLY A 1 283 ? 6.668 6.390 -19.123 1.00 97.31 283 GLY A CA 1
ATOM 2269 C C . GLY A 1 283 ? 7.316 6.491 -17.743 1.00 97.31 283 GLY A C 1
ATOM 2270 O O . GLY A 1 283 ? 7.449 5.477 -17.061 1.00 97.31 283 GLY A O 1
ATOM 2271 N N . PRO A 1 284 ? 7.684 7.701 -17.279 1.00 94.69 284 PRO A N 1
ATOM 2272 C CA . PRO A 1 284 ? 8.430 7.928 -16.038 1.00 94.69 284 PRO A CA 1
ATOM 2273 C C . PRO A 1 284 ? 7.554 7.700 -14.786 1.00 94.69 284 PRO A C 1
ATOM 2275 O O . PRO A 1 284 ? 7.250 8.613 -14.014 1.00 94.69 284 PRO A O 1
ATOM 2278 N N . ALA A 1 285 ? 7.118 6.452 -14.616 1.00 95.69 285 ALA A N 1
ATOM 2279 C CA . ALA A 1 285 ? 6.264 5.891 -13.578 1.00 95.69 285 ALA A CA 1
ATOM 2280 C C . ALA A 1 285 ? 7.031 4.834 -12.756 1.00 95.69 285 ALA A C 1
ATOM 2282 O O . ALA A 1 285 ? 6.490 3.798 -12.366 1.00 95.69 285 ALA A O 1
ATOM 2283 N N . ASP A 1 286 ? 8.309 5.103 -12.498 1.00 97.06 286 ASP A N 1
ATOM 2284 C CA . ASP A 1 286 ? 9.302 4.170 -11.958 1.00 97.06 286 ASP A CA 1
ATOM 2285 C C . ASP A 1 286 ? 9.324 4.060 -10.423 1.00 97.06 286 ASP A C 1
ATOM 2287 O O . ASP A 1 286 ? 10.241 3.470 -9.853 1.00 97.06 286 ASP A O 1
ATOM 2291 N N . TYR A 1 287 ? 8.299 4.576 -9.748 1.00 97.94 287 TYR A N 1
ATOM 2292 C CA . TYR A 1 287 ? 8.064 4.324 -8.328 1.00 97.94 287 TYR A CA 1
ATOM 2293 C C . TYR A 1 287 ? 7.810 2.834 -8.076 1.00 97.94 287 TYR A C 1
ATOM 2295 O O . TYR A 1 287 ? 6.870 2.272 -8.644 1.00 97.94 287 TYR A O 1
ATOM 2303 N N . CYS A 1 288 ? 8.568 2.185 -7.184 1.00 98.12 288 CYS A N 1
ATOM 2304 C CA . CYS A 1 288 ? 8.445 0.734 -6.970 1.00 98.12 288 CYS A CA 1
ATOM 2305 C C . CYS A 1 288 ? 7.036 0.324 -6.510 1.00 98.12 288 CYS A C 1
ATOM 2307 O O . CYS A 1 288 ? 6.510 -0.721 -6.903 1.00 98.12 288 CYS A O 1
ATOM 2309 N N . GLY A 1 289 ? 6.359 1.192 -5.750 1.00 96.69 289 GLY A N 1
ATOM 2310 C CA . GLY A 1 289 ? 4.972 0.976 -5.340 1.00 96.69 289 GLY A CA 1
ATOM 2311 C C . GLY A 1 289 ? 3.970 0.838 -6.499 1.00 96.69 289 GLY A C 1
ATOM 2312 O O . GLY A 1 289 ? 2.871 0.328 -6.268 1.00 96.69 289 GLY A O 1
ATOM 2313 N N . THR A 1 290 ? 4.318 1.243 -7.728 1.00 97.50 290 THR A N 1
ATOM 2314 C CA . THR A 1 290 ? 3.522 0.982 -8.941 1.00 97.50 290 THR A CA 1
ATOM 2315 C C . THR A 1 290 ? 3.404 -0.519 -9.208 1.00 97.50 290 THR A C 1
ATOM 2317 O O . THR A 1 290 ? 2.299 -0.994 -9.467 1.00 97.50 290 THR A O 1
ATOM 2320 N N . ILE A 1 291 ? 4.490 -1.285 -9.057 1.00 98.38 291 ILE A N 1
ATOM 2321 C CA . ILE A 1 291 ? 4.500 -2.745 -9.255 1.00 98.38 291 ILE A CA 1
ATOM 2322 C C . ILE A 1 291 ? 3.585 -3.403 -8.223 1.00 98.38 291 ILE A C 1
ATOM 2324 O O . ILE A 1 291 ? 2.605 -4.062 -8.579 1.00 98.38 291 ILE A O 1
ATOM 2328 N N . LYS A 1 292 ? 3.847 -3.116 -6.938 1.00 97.81 292 LYS A N 1
ATOM 2329 C CA . LYS A 1 292 ? 3.085 -3.651 -5.802 1.00 97.81 292 LYS A CA 1
ATOM 2330 C C . LYS A 1 292 ? 1.583 -3.417 -5.968 1.00 97.81 292 LYS A C 1
ATOM 2332 O O . LYS A 1 292 ? 0.781 -4.347 -5.976 1.00 97.81 292 LYS A O 1
ATOM 2337 N N . LYS A 1 293 ? 1.187 -2.156 -6.158 1.00 96.81 293 LYS A N 1
ATOM 2338 C CA . LYS A 1 293 ? -0.233 -1.784 -6.164 1.00 96.81 293 LYS A CA 1
ATOM 2339 C C . LYS A 1 293 ? -0.964 -2.151 -7.450 1.00 96.81 293 LYS A C 1
ATOM 2341 O O . LYS A 1 293 ? -2.185 -2.307 -7.403 1.00 96.81 293 LYS A O 1
ATOM 2346 N N . THR A 1 294 ? -0.260 -2.345 -8.562 1.00 98.12 294 THR A N 1
ATOM 2347 C CA . THR A 1 294 ? -0.872 -2.898 -9.779 1.00 98.12 294 THR A CA 1
ATOM 2348 C C . THR A 1 294 ? -1.236 -4.368 -9.575 1.00 98.12 294 THR A C 1
ATOM 2350 O O . THR A 1 294 ? -2.379 -4.745 -9.834 1.00 98.12 294 THR A O 1
ATOM 2353 N N . MET A 1 295 ? -0.332 -5.172 -9.000 1.00 98.06 295 MET A N 1
ATOM 2354 C CA . MET A 1 295 ? -0.629 -6.563 -8.629 1.00 98.06 295 MET A CA 1
ATOM 2355 C C . MET A 1 295 ? -1.785 -6.638 -7.626 1.00 98.06 295 MET A C 1
ATOM 2357 O O . MET A 1 295 ? -2.734 -7.393 -7.835 1.00 98.06 295 MET A O 1
ATOM 2361 N N . PHE A 1 296 ? -1.794 -5.781 -6.602 1.00 98.19 296 PHE A N 1
ATOM 2362 C CA . PHE A 1 296 ? -2.910 -5.727 -5.658 1.00 98.19 296 PHE A CA 1
ATOM 2363 C C . PHE A 1 296 ? -4.240 -5.344 -6.318 1.00 98.19 296 PHE A C 1
ATOM 2365 O O . PHE A 1 296 ? -5.284 -5.899 -5.984 1.00 98.19 296 PHE A O 1
ATOM 2372 N N . THR A 1 297 ? -4.234 -4.422 -7.283 1.00 98.00 297 THR A N 1
ATOM 2373 C CA . THR A 1 297 ? -5.442 -4.031 -8.036 1.00 98.00 297 THR A CA 1
ATOM 2374 C C . THR A 1 297 ? -6.013 -5.209 -8.833 1.00 98.00 297 THR A C 1
ATOM 2376 O O . THR A 1 297 ? -7.234 -5.396 -8.882 1.00 98.00 297 THR A O 1
ATOM 2379 N N . ILE A 1 298 ? -5.137 -6.046 -9.395 1.00 97.94 298 ILE A N 1
ATOM 2380 C CA . ILE A 1 298 ? -5.506 -7.295 -10.071 1.00 97.94 298 ILE A CA 1
ATOM 2381 C C . ILE A 1 298 ? -6.090 -8.301 -9.070 1.00 97.94 298 ILE A C 1
ATOM 2383 O O . ILE A 1 298 ? -7.171 -8.839 -9.307 1.00 97.94 298 ILE A O 1
ATOM 2387 N N . MET A 1 299 ? -5.456 -8.488 -7.908 1.00 98.00 299 MET A N 1
ATOM 2388 C CA . MET A 1 299 ? -5.974 -9.370 -6.850 1.00 98.00 299 MET A CA 1
ATOM 2389 C C . MET A 1 299 ? -7.342 -8.910 -6.329 1.00 98.00 299 MET A C 1
ATOM 2391 O O . MET A 1 299 ? -8.240 -9.733 -6.146 1.00 98.00 299 MET A O 1
ATOM 2395 N N . ASN A 1 300 ? -7.545 -7.596 -6.179 1.00 98.19 300 ASN A N 1
ATOM 2396 C CA . ASN A 1 300 ? -8.839 -7.000 -5.834 1.00 98.19 300 ASN A CA 1
ATOM 2397 C C . ASN A 1 300 ? -9.927 -7.285 -6.880 1.00 98.19 300 ASN A C 1
ATOM 2399 O O . ASN A 1 300 ? -11.107 -7.352 -6.538 1.00 98.19 300 ASN A O 1
ATOM 2403 N N . PHE A 1 301 ? -9.546 -7.504 -8.141 1.00 97.00 301 PHE A N 1
ATOM 2404 C CA . PHE A 1 301 ? -10.491 -7.853 -9.195 1.00 97.00 301 PHE A CA 1
ATOM 2405 C C . PHE A 1 301 ? -10.798 -9.347 -9.197 1.00 97.00 301 PHE A C 1
ATOM 2407 O O . PHE A 1 301 ? -11.951 -9.720 -9.383 1.00 97.00 301 PHE A O 1
ATOM 2414 N N . MET A 1 302 ? -9.790 -10.200 -9.017 1.00 95.31 302 MET A N 1
ATOM 2415 C CA . MET A 1 302 ? -9.923 -11.648 -9.200 1.00 95.31 302 MET A CA 1
ATOM 2416 C C . MET A 1 302 ? -10.517 -12.358 -7.984 1.00 95.31 302 MET A C 1
ATOM 2418 O O . MET A 1 302 ? -11.449 -13.147 -8.123 1.00 95.31 302 MET A O 1
ATOM 2422 N N . LEU A 1 303 ? -9.992 -12.078 -6.789 1.00 96.38 303 LEU A N 1
ATOM 2423 C CA . LEU A 1 303 ? -10.329 -12.831 -5.578 1.00 96.38 303 LEU A CA 1
ATOM 2424 C C . LEU A 1 303 ? -11.826 -12.815 -5.211 1.00 96.38 303 LEU A C 1
ATOM 2426 O O . LEU A 1 303 ? -12.324 -13.855 -4.768 1.00 96.38 303 LEU A O 1
ATOM 2430 N N . PRO A 1 304 ? -12.587 -11.727 -5.448 1.00 96.75 304 PRO A N 1
ATOM 2431 C CA . PRO A 1 304 ? -14.021 -11.732 -5.180 1.00 96.75 304 PRO A CA 1
ATOM 2432 C C . PRO A 1 304 ? -14.832 -12.766 -5.977 1.00 96.75 304 PRO A C 1
ATOM 2434 O O . PRO A 1 304 ? -15.836 -13.242 -5.453 1.00 96.75 304 PRO A O 1
ATOM 2437 N N . ASP A 1 305 ? -14.417 -13.159 -7.193 1.00 93.62 305 ASP A N 1
ATOM 2438 C CA . ASP A 1 305 ? -15.112 -14.223 -7.951 1.00 93.62 305 ASP A CA 1
ATOM 2439 C C . ASP A 1 305 ? -14.981 -15.593 -7.274 1.00 93.62 305 ASP A C 1
ATOM 2441 O O . ASP A 1 305 ? -15.876 -16.427 -7.387 1.00 93.62 305 ASP A O 1
ATOM 2445 N N . ALA A 1 306 ? -13.901 -15.805 -6.518 1.00 92.50 306 ALA A N 1
ATOM 2446 C CA . ALA A 1 306 ? -13.700 -16.993 -5.693 1.00 92.50 306 ALA A CA 1
ATOM 2447 C C . ALA A 1 306 ? -14.359 -16.879 -4.302 1.00 92.50 306 ALA A C 1
ATOM 2449 O O . ALA A 1 306 ? -14.201 -17.765 -3.468 1.00 92.50 306 ALA A O 1
ATOM 2450 N N . GLY A 1 307 ? -15.082 -15.788 -4.015 1.00 95.69 307 GLY A N 1
ATOM 2451 C CA . GLY A 1 307 ? -15.665 -15.532 -2.694 1.00 95.69 307 GLY A CA 1
ATOM 2452 C C . GLY A 1 307 ? -14.640 -15.147 -1.619 1.00 95.69 307 GLY A C 1
ATOM 2453 O O . GLY A 1 307 ? -14.961 -15.165 -0.426 1.00 95.69 307 GLY A O 1
ATOM 2454 N N . TYR A 1 308 ? -13.415 -14.798 -2.020 1.00 97.25 308 TYR A N 1
ATOM 2455 C CA . TYR A 1 308 ? -12.350 -14.367 -1.118 1.00 97.25 308 TYR A CA 1
ATOM 2456 C C . TYR A 1 308 ? -12.340 -12.847 -1.002 1.00 97.25 308 TYR A C 1
ATOM 2458 O O . TYR A 1 308 ? -12.574 -12.134 -1.977 1.00 97.25 308 TYR A O 1
ATOM 2466 N N . LEU A 1 309 ? -12.071 -12.347 0.204 1.00 98.12 309 LEU A N 1
ATOM 2467 C CA . LEU A 1 309 ? -12.017 -10.916 0.482 1.00 98.12 309 LEU A CA 1
ATOM 2468 C C . LEU A 1 309 ? -10.557 -10.437 0.468 1.00 98.12 309 LEU A C 1
ATOM 2470 O O . LEU A 1 309 ? -9.847 -10.679 1.445 1.00 98.12 309 LEU A O 1
ATOM 2474 N N . PRO A 1 310 ? -10.093 -9.763 -0.598 1.00 97.81 310 PRO A N 1
ATOM 2475 C CA . PRO A 1 310 ? -8.846 -9.009 -0.568 1.00 97.81 310 PRO A CA 1
ATOM 2476 C C . PRO A 1 310 ? -9.019 -7.736 0.265 1.00 97.81 310 PRO A C 1
ATOM 2478 O O . PRO A 1 310 ? -10.067 -7.088 0.239 1.00 97.81 310 PRO A O 1
ATOM 2481 N N . MET A 1 311 ? -7.996 -7.390 1.040 1.00 97.38 311 MET A N 1
ATOM 2482 C CA . MET A 1 311 ? -8.061 -6.360 2.072 1.00 97.38 311 MET A CA 1
ATOM 2483 C C . MET A 1 311 ? -6.795 -5.517 2.063 1.00 97.38 311 MET A C 1
ATOM 2485 O O . MET A 1 311 ? -5.687 -6.045 2.061 1.00 97.38 311 MET A O 1
ATOM 2489 N N . HIS A 1 312 ? -6.975 -4.197 2.112 1.00 95.56 312 HIS A N 1
ATOM 2490 C CA . HIS A 1 312 ? -5.897 -3.257 2.404 1.00 95.56 312 HIS A CA 1
ATOM 2491 C C . HIS A 1 312 ? -5.804 -3.069 3.922 1.00 95.56 312 HIS A C 1
ATOM 2493 O O . HIS A 1 312 ? -6.423 -2.168 4.501 1.00 95.56 312 HIS A O 1
ATOM 2499 N N . ALA A 1 313 ? -5.113 -3.994 4.572 1.00 95.62 313 ALA A N 1
ATOM 2500 C CA . ALA A 1 313 ? -5.067 -4.135 6.016 1.00 95.62 313 ALA A CA 1
ATOM 2501 C C . ALA A 1 313 ? -3.763 -4.805 6.445 1.00 95.62 313 ALA A C 1
ATOM 2503 O O . ALA A 1 313 ? -3.185 -5.572 5.685 1.00 95.62 313 ALA A O 1
ATOM 2504 N N . SER A 1 314 ? -3.347 -4.578 7.687 1.00 94.44 314 SER A N 1
ATOM 2505 C CA . SER A 1 314 ? -2.373 -5.455 8.334 1.00 94.44 314 SER A CA 1
ATOM 2506 C C . SER A 1 314 ? -3.085 -6.600 9.050 1.00 94.44 314 SER A C 1
ATOM 2508 O O . SER A 1 314 ? -4.281 -6.521 9.352 1.00 94.44 314 SER A O 1
ATOM 2510 N N . ALA A 1 315 ? -2.357 -7.676 9.335 1.00 95.62 315 ALA A N 1
ATOM 2511 C CA . ALA A 1 315 ? -2.877 -8.784 10.119 1.00 95.62 315 ALA A CA 1
ATOM 2512 C C . ALA A 1 315 ? -1.807 -9.439 10.991 1.00 95.62 315 ALA A C 1
ATOM 2514 O O . ALA A 1 315 ? -0.629 -9.494 10.631 1.00 95.62 315 ALA A O 1
ATOM 2515 N N . ASN A 1 316 ? -2.228 -9.961 12.141 1.00 95.94 316 ASN A N 1
ATOM 2516 C CA . ASN A 1 316 ? -1.365 -10.675 13.077 1.00 95.94 316 ASN A CA 1
ATOM 2517 C C . ASN A 1 316 ? -2.144 -11.738 13.866 1.00 95.94 316 ASN A C 1
ATOM 2519 O O . ASN A 1 316 ? -3.375 -11.776 13.846 1.00 95.94 316 ASN A O 1
ATOM 2523 N N . VAL A 1 317 ? -1.414 -12.613 14.554 1.00 96.06 317 VAL A N 1
ATOM 2524 C CA . VAL A 1 317 ? -1.968 -13.727 15.334 1.00 96.06 317 VAL A CA 1
ATOM 2525 C C . VAL A 1 317 ? -1.387 -13.708 16.740 1.00 96.06 317 VAL A C 1
ATOM 2527 O O . VAL A 1 317 ? -0.171 -13.601 16.910 1.00 96.06 317 VAL A O 1
ATOM 2530 N N . GLY A 1 318 ? -2.252 -13.798 17.747 1.00 94.50 318 GLY A N 1
ATOM 2531 C CA . GLY A 1 318 ? -1.847 -13.906 19.143 1.00 94.50 318 GLY A CA 1
ATOM 2532 C C . GLY A 1 318 ? -1.357 -15.307 19.514 1.00 94.50 318 GLY A C 1
ATOM 2533 O O . GLY A 1 318 ? -1.408 -16.257 18.731 1.00 94.50 318 GLY A O 1
ATOM 2534 N N . LYS A 1 319 ? -0.870 -15.454 20.749 1.00 91.38 319 LYS A N 1
ATOM 2535 C CA . LYS A 1 319 ? -0.314 -16.723 21.259 1.00 91.38 319 LYS A CA 1
ATOM 2536 C C . LYS A 1 319 ? -1.340 -17.863 21.289 1.00 91.38 319 LYS A C 1
ATOM 2538 O O . LYS A 1 319 ? -0.936 -19.021 21.251 1.00 91.38 319 LYS A O 1
ATOM 2543 N N . ASN A 1 320 ? -2.635 -17.543 21.322 1.00 91.00 320 ASN A N 1
ATOM 2544 C CA . ASN A 1 320 ? -3.720 -18.524 21.357 1.00 91.00 320 ASN A CA 1
ATOM 2545 C C . ASN A 1 320 ? -4.243 -18.889 19.957 1.00 91.00 320 ASN A C 1
ATOM 2547 O O . ASN A 1 320 ? -5.196 -19.653 19.846 1.00 91.00 320 ASN A O 1
ATOM 2551 N N . GLY A 1 321 ? -3.635 -18.358 18.889 1.00 92.00 321 GLY A N 1
ATOM 2552 C CA . GLY A 1 321 ? -4.132 -18.525 17.521 1.00 92.00 321 GLY A CA 1
ATOM 2553 C C . GLY A 1 321 ? -5.223 -17.522 17.129 1.00 92.00 321 GLY A C 1
ATOM 2554 O O . GLY A 1 321 ? -5.733 -17.594 16.013 1.00 92.00 321 GLY A O 1
ATOM 2555 N N . ASP A 1 322 ? -5.541 -16.570 18.008 1.00 93.25 322 ASP A N 1
ATOM 2556 C CA . ASP A 1 322 ? -6.509 -15.499 17.793 1.00 93.25 322 ASP A CA 1
ATOM 2557 C C . ASP A 1 322 ? -5.997 -14.541 16.708 1.00 93.25 322 ASP A C 1
ATOM 2559 O O . ASP A 1 322 ? -5.107 -13.718 16.930 1.00 93.25 322 ASP A O 1
ATOM 2563 N N . ALA A 1 323 ? -6.510 -14.681 15.488 1.00 96.81 323 ALA A N 1
ATOM 2564 C CA . ALA A 1 323 ? -6.127 -13.839 14.362 1.00 96.81 323 ALA A CA 1
ATOM 2565 C C . ALA A 1 323 ? -6.883 -12.499 14.381 1.00 96.81 323 ALA A C 1
ATOM 2567 O O . ALA A 1 323 ? -8.049 -12.427 14.778 1.00 96.81 323 ALA A O 1
ATOM 2568 N N . ALA A 1 324 ? -6.234 -11.433 13.912 1.00 97.44 324 ALA A N 1
ATOM 2569 C CA . ALA A 1 324 ? -6.830 -10.106 13.814 1.00 97.44 324 ALA A CA 1
ATOM 2570 C C . ALA A 1 324 ? -6.481 -9.406 12.500 1.00 97.44 324 ALA A C 1
ATOM 2572 O O . ALA A 1 324 ? -5.385 -9.581 11.965 1.00 97.44 324 ALA A O 1
ATOM 2573 N N . ILE A 1 325 ? -7.414 -8.584 12.016 1.00 97.62 325 ILE A N 1
ATOM 2574 C CA . ILE A 1 325 ? -7.246 -7.720 10.839 1.00 97.62 325 ILE A CA 1
ATOM 2575 C C . ILE A 1 325 ? -7.344 -6.263 11.284 1.00 97.62 325 ILE A C 1
ATOM 2577 O O . ILE A 1 325 ? -8.269 -5.904 12.010 1.00 97.62 325 ILE A O 1
ATOM 2581 N N . LEU A 1 326 ? -6.426 -5.415 10.823 1.00 97.56 326 LEU A N 1
ATOM 2582 C CA . LEU A 1 326 ? -6.414 -3.983 11.102 1.00 97.56 326 LEU A CA 1
ATOM 2583 C C . LEU A 1 326 ? -6.472 -3.192 9.787 1.00 97.56 326 LEU A C 1
ATOM 2585 O O . LEU A 1 326 ? -5.471 -3.016 9.090 1.00 97.56 326 LEU A O 1
ATOM 2589 N N . PHE A 1 327 ? -7.655 -2.680 9.457 1.00 96.94 327 PHE A N 1
ATOM 2590 C CA . PHE A 1 327 ? -7.866 -1.753 8.347 1.00 96.94 327 PHE A CA 1
ATOM 2591 C C . PHE A 1 327 ? -7.495 -0.328 8.738 1.00 96.94 327 PHE A C 1
ATOM 2593 O O . PHE A 1 327 ? -7.635 0.076 9.888 1.00 96.94 327 PHE A O 1
ATOM 2600 N N . GLY A 1 328 ? -7.086 0.482 7.767 1.00 90.25 328 GLY A N 1
ATOM 2601 C CA . GLY A 1 328 ? -6.800 1.891 8.004 1.00 90.25 328 GLY A CA 1
ATOM 2602 C C . GLY A 1 328 ? -6.083 2.551 6.838 1.00 90.25 328 GLY A C 1
ATOM 2603 O O . GLY A 1 328 ? -5.440 1.890 6.023 1.00 90.25 328 GLY A O 1
ATOM 2604 N N . LEU A 1 329 ? -6.152 3.876 6.760 1.00 85.50 329 LEU A N 1
ATOM 2605 C CA . LEU A 1 329 ? -5.374 4.639 5.782 1.00 85.50 329 LEU A CA 1
ATOM 2606 C C . LEU A 1 329 ? -3.913 4.806 6.227 1.00 85.50 329 LEU A C 1
ATOM 2608 O O . LEU A 1 329 ? -3.489 4.330 7.280 1.00 85.50 329 LEU A O 1
ATOM 2612 N N . SER A 1 330 ? -3.093 5.422 5.378 1.00 73.56 330 SER A N 1
ATOM 2613 C CA . SER A 1 330 ? -1.721 5.772 5.756 1.00 73.56 330 SER A CA 1
ATOM 2614 C C . SER A 1 330 ? -1.737 6.732 6.954 1.00 73.56 330 SER A C 1
ATOM 2616 O O . SER A 1 330 ? -2.545 7.656 6.986 1.00 73.56 330 SER A O 1
ATOM 2618 N N . GLY A 1 331 ? -0.859 6.517 7.938 1.00 72.81 331 GLY A N 1
ATOM 2619 C CA . GLY A 1 331 ? -0.749 7.375 9.128 1.00 72.81 331 GLY A CA 1
ATOM 2620 C C . GLY A 1 331 ? -1.776 7.121 10.244 1.00 72.81 331 GLY A C 1
ATOM 2621 O O . GLY A 1 331 ? -1.697 7.772 11.289 1.00 72.81 331 GLY A O 1
ATOM 2622 N N . THR A 1 332 ? -2.696 6.158 10.085 1.00 83.12 332 THR A N 1
ATOM 2623 C CA . THR A 1 332 ? -3.662 5.775 11.140 1.00 83.12 332 THR A CA 1
ATOM 2624 C C . THR A 1 332 ? -3.096 4.789 12.167 1.00 83.12 332 THR A C 1
ATOM 2626 O O . THR A 1 332 ? -3.783 4.454 13.129 1.00 83.12 332 THR A O 1
ATOM 2629 N N . GLY A 1 333 ? -1.850 4.337 11.991 1.00 79.62 333 GLY A N 1
ATOM 2630 C CA . GLY A 1 333 ? -1.158 3.446 12.926 1.00 79.62 333 GLY A CA 1
ATOM 2631 C C . GLY A 1 333 ? -1.222 1.953 12.594 1.00 79.62 333 GLY A C 1
ATOM 2632 O O . GLY A 1 333 ? -0.841 1.171 13.452 1.00 79.62 333 GLY A O 1
ATOM 2633 N N . LYS A 1 334 ? -1.655 1.539 11.386 1.00 85.38 334 LYS A N 1
ATOM 2634 C CA . LYS A 1 334 ? -1.693 0.115 10.972 1.00 85.38 334 LYS A CA 1
ATOM 2635 C C . LYS A 1 334 ? -0.394 -0.630 11.289 1.00 85.38 334 LYS A C 1
ATOM 2637 O O . LYS A 1 334 ? -0.435 -1.574 12.064 1.00 85.38 334 LYS A O 1
ATOM 2642 N N . THR A 1 335 ? 0.733 -0.174 10.734 1.00 77.69 335 THR A N 1
ATOM 2643 C CA . THR A 1 335 ? 2.056 -0.804 10.891 1.00 77.69 335 THR A CA 1
ATOM 2644 C C . THR A 1 335 ? 2.501 -0.814 12.352 1.00 77.69 335 THR A C 1
ATOM 2646 O O . THR A 1 335 ? 2.871 -1.858 12.882 1.00 77.69 335 THR A O 1
ATOM 2649 N N . THR A 1 336 ? 2.373 0.326 13.039 1.00 81.19 336 THR A N 1
ATOM 2650 C CA . THR A 1 336 ? 2.739 0.474 14.455 1.00 81.19 336 THR A CA 1
ATOM 2651 C C . THR A 1 336 ? 1.924 -0.443 15.373 1.00 81.19 336 THR A C 1
ATOM 2653 O O . THR A 1 336 ? 2.461 -0.980 16.337 1.00 81.19 336 THR A O 1
ATOM 2656 N N . LEU A 1 337 ? 0.626 -0.616 15.102 1.00 85.31 337 LEU A N 1
ATOM 2657 C CA . LEU A 1 337 ? -0.276 -1.440 15.911 1.00 85.31 337 LEU A CA 1
ATOM 2658 C C . LEU A 1 337 ? -0.214 -2.927 15.539 1.00 85.31 337 LEU A C 1
ATOM 2660 O O . LEU A 1 337 ? -0.458 -3.766 16.400 1.00 85.31 337 LEU A O 1
ATOM 2664 N N . SER A 1 338 ? 0.130 -3.272 14.294 1.00 82.38 338 SER A N 1
ATOM 2665 C CA . SER A 1 338 ? 0.346 -4.669 13.901 1.00 82.38 338 SER A CA 1
ATOM 2666 C C . SER A 1 338 ? 1.689 -5.221 14.364 1.00 82.38 338 SER A C 1
ATOM 2668 O O . SER A 1 338 ? 1.776 -6.424 14.607 1.00 82.38 338 SER A O 1
ATOM 2670 N N . ALA A 1 339 ? 2.702 -4.359 14.515 1.00 76.12 339 ALA A N 1
ATOM 2671 C CA . ALA A 1 339 ? 3.984 -4.668 15.146 1.00 76.12 339 ALA A CA 1
ATOM 2672 C C . ALA A 1 339 ? 3.826 -4.728 16.678 1.00 76.12 339 ALA A C 1
ATOM 2674 O O . ALA A 1 339 ? 4.299 -3.871 17.431 1.00 76.12 339 ALA A O 1
ATOM 2675 N N . ASP A 1 340 ? 3.078 -5.726 17.137 1.00 82.31 340 ASP A N 1
ATOM 2676 C CA . ASP A 1 340 ? 2.918 -6.037 18.550 1.00 82.31 340 ASP A CA 1
ATOM 2677 C C . ASP A 1 340 ? 3.908 -7.144 18.950 1.00 82.31 340 ASP A C 1
ATOM 2679 O O . ASP A 1 340 ? 3.909 -8.194 18.310 1.00 82.31 340 ASP A O 1
ATOM 2683 N N . PRO A 1 341 ? 4.755 -6.947 19.978 1.00 81.81 341 PRO A N 1
ATOM 2684 C CA . PRO A 1 341 ? 5.757 -7.940 20.370 1.00 81.81 341 PRO A CA 1
ATOM 2685 C C . PRO A 1 341 ? 5.155 -9.263 20.870 1.00 81.81 341 PRO A C 1
ATOM 2687 O O . PRO A 1 341 ? 5.843 -10.283 20.867 1.00 81.81 341 PRO A O 1
ATOM 2690 N N . ASP A 1 342 ? 3.888 -9.273 21.291 1.00 87.19 342 ASP A N 1
ATOM 2691 C CA . ASP A 1 342 ? 3.195 -10.471 21.765 1.00 87.19 342 ASP A CA 1
ATOM 2692 C C . ASP A 1 342 ? 2.412 -11.199 20.662 1.00 87.19 342 ASP A C 1
ATOM 2694 O O . ASP A 1 342 ? 1.794 -12.237 20.931 1.00 87.19 342 ASP A O 1
ATOM 2698 N N . ARG A 1 343 ? 2.440 -10.688 19.423 1.00 92.19 343 ARG A N 1
ATOM 2699 C CA . ARG A 1 343 ? 1.694 -11.231 18.282 1.00 92.19 343 ARG A CA 1
ATOM 2700 C C . ARG A 1 343 ? 2.625 -11.462 17.098 1.00 92.19 343 ARG A C 1
ATOM 2702 O O . ARG A 1 343 ? 3.529 -10.683 16.825 1.00 92.19 343 ARG A O 1
ATOM 2709 N N . LYS A 1 344 ? 2.388 -12.537 16.356 1.00 94.31 344 LYS A N 1
ATOM 2710 C CA . LYS A 1 344 ? 3.148 -12.844 15.142 1.00 94.31 344 LYS A CA 1
ATOM 2711 C C . LYS A 1 344 ? 2.509 -12.159 13.937 1.00 94.31 344 LYS A C 1
ATOM 2713 O O . LYS A 1 344 ? 1.305 -12.294 13.721 1.00 94.31 344 LYS A O 1
ATOM 2718 N N . LEU A 1 345 ? 3.303 -11.440 13.150 1.00 93.56 345 LEU A N 1
ATOM 2719 C CA . LEU A 1 345 ? 2.864 -10.754 11.937 1.00 93.56 345 LEU A CA 1
ATOM 2720 C C . LEU A 1 345 ? 2.461 -11.770 10.857 1.00 93.56 345 LEU A C 1
ATOM 2722 O O . LEU A 1 345 ? 3.156 -12.759 10.635 1.00 93.56 345 LEU A O 1
ATOM 2726 N N . ILE A 1 346 ? 1.353 -11.508 10.168 1.00 94.38 346 ILE A N 1
ATOM 2727 C CA . ILE A 1 346 ? 0.999 -12.164 8.902 1.00 94.38 346 ILE A CA 1
ATOM 2728 C C . ILE A 1 346 ? 1.447 -11.273 7.744 1.00 94.38 346 ILE A C 1
ATOM 2730 O O . ILE A 1 346 ? 2.168 -11.730 6.869 1.00 94.38 346 ILE A O 1
ATOM 2734 N N . GLY A 1 347 ? 1.064 -9.998 7.764 1.00 92.75 347 GLY A N 1
ATOM 2735 C CA . GLY A 1 347 ? 1.449 -9.008 6.759 1.00 92.75 347 GLY A CA 1
ATOM 2736 C C . GLY A 1 347 ? 1.070 -7.600 7.203 1.00 92.75 347 GLY A C 1
ATOM 2737 O O . GLY A 1 347 ? 0.252 -7.436 8.115 1.00 92.75 347 GLY A O 1
ATOM 2738 N N . ASP A 1 348 ? 1.684 -6.584 6.601 1.00 89.31 348 ASP A N 1
ATOM 2739 C CA . ASP A 1 348 ? 1.531 -5.183 7.004 1.00 89.31 348 ASP A CA 1
ATOM 2740 C C . ASP A 1 348 ? 0.518 -4.390 6.159 1.00 89.31 348 ASP A C 1
ATOM 2742 O O . ASP A 1 348 ? 0.073 -3.328 6.607 1.00 89.31 348 ASP A O 1
ATOM 2746 N N . ASP A 1 349 ? 0.138 -4.878 4.972 1.00 92.62 349 ASP A N 1
ATOM 2747 C CA . ASP A 1 349 ? -0.601 -4.047 4.012 1.00 92.62 349 ASP A CA 1
ATOM 2748 C C . ASP A 1 349 ? -1.646 -4.778 3.144 1.00 92.62 349 ASP A C 1
ATOM 2750 O O . ASP A 1 349 ? -2.729 -4.222 2.928 1.00 92.62 349 ASP A O 1
ATOM 2754 N N . GLU A 1 350 ? -1.370 -5.987 2.637 1.00 95.56 350 GLU A N 1
ATOM 2755 C CA . GLU A 1 350 ? -2.244 -6.675 1.668 1.00 95.56 350 GLU A CA 1
ATOM 2756 C C . GLU A 1 350 ? -2.572 -8.117 2.083 1.00 95.56 350 GLU A C 1
ATOM 2758 O O . GLU A 1 350 ? -1.760 -9.032 1.970 1.00 95.56 350 GLU A O 1
ATOM 2763 N N . ILE A 1 351 ? -3.805 -8.343 2.540 1.00 96.62 351 ILE A N 1
ATOM 2764 C CA . ILE A 1 351 ? -4.244 -9.621 3.120 1.00 96.62 351 ILE A CA 1
ATOM 2765 C C . ILE A 1 351 ? -5.459 -10.151 2.359 1.00 96.62 351 ILE A C 1
ATOM 2767 O O . ILE A 1 351 ? -6.356 -9.390 2.004 1.00 96.62 351 ILE A O 1
ATOM 2771 N N . ALA A 1 352 ? -5.542 -11.463 2.160 1.00 97.31 352 ALA A N 1
ATOM 2772 C CA . ALA A 1 352 ? -6.754 -12.131 1.695 1.00 97.31 352 ALA A CA 1
ATOM 2773 C C . ALA A 1 352 ? -7.410 -12.922 2.829 1.00 97.31 352 ALA A C 1
ATOM 2775 O O . ALA A 1 352 ? -6.744 -13.708 3.500 1.00 97.31 352 ALA A O 1
ATOM 2776 N N . TRP A 1 353 ? -8.723 -12.761 3.013 1.00 97.75 353 TRP A N 1
ATOM 2777 C CA . TRP A 1 353 ? -9.545 -13.635 3.851 1.00 97.75 353 TRP A CA 1
ATOM 2778 C C . TRP A 1 353 ? -10.276 -14.648 2.968 1.00 97.75 353 TRP A C 1
ATOM 2780 O O . TRP A 1 353 ? -11.264 -14.342 2.292 1.00 97.75 353 TRP A O 1
ATOM 2790 N N . THR A 1 354 ? -9.760 -15.872 2.977 1.00 95.88 354 THR A N 1
ATOM 2791 C CA . THR A 1 354 ? -10.244 -17.001 2.183 1.00 95.88 354 THR A CA 1
ATOM 2792 C C . THR A 1 354 ? -11.150 -17.905 3.015 1.00 95.88 354 THR A C 1
ATOM 2794 O O . THR A 1 354 ? -11.593 -17.551 4.112 1.00 95.88 354 THR A O 1
ATOM 2797 N N . ASP A 1 355 ? -11.490 -19.076 2.492 1.00 93.44 355 ASP A N 1
ATOM 2798 C CA . ASP A 1 355 ? -12.275 -20.073 3.227 1.00 93.44 355 ASP A CA 1
ATOM 2799 C C . ASP A 1 355 ? -11.448 -20.820 4.279 1.00 93.44 355 ASP A C 1
ATOM 2801 O O . ASP A 1 355 ? -12.021 -21.453 5.156 1.00 93.44 355 ASP A O 1
ATOM 2805 N N . LYS A 1 356 ? -10.114 -20.708 4.233 1.00 92.75 356 LYS A N 1
ATOM 2806 C CA . LYS A 1 356 ? -9.200 -21.356 5.188 1.00 92.75 356 LYS A CA 1
ATOM 2807 C C . LYS A 1 356 ? -8.744 -20.441 6.327 1.00 92.75 356 LYS A C 1
ATOM 2809 O O . LYS A 1 356 ? -8.203 -20.928 7.314 1.00 92.75 356 LYS A O 1
ATOM 2814 N N . GLY A 1 357 ? -8.912 -19.127 6.184 1.00 95.50 357 GLY A N 1
ATOM 2815 C CA . GLY A 1 357 ? -8.360 -18.153 7.121 1.00 95.50 357 GLY A CA 1
ATOM 2816 C C . GLY A 1 357 ? -7.875 -16.899 6.416 1.00 95.50 357 GLY A C 1
ATOM 2817 O O . GLY A 1 357 ? -8.406 -16.530 5.367 1.00 95.50 357 GLY A O 1
ATOM 2818 N N . ILE A 1 358 ? -6.875 -16.250 7.000 1.00 96.62 358 ILE A N 1
ATOM 2819 C CA . ILE A 1 358 ? -6.216 -15.083 6.414 1.00 96.62 358 ILE A CA 1
ATOM 2820 C C . ILE A 1 358 ? -4.799 -15.416 5.961 1.00 96.62 358 ILE A C 1
ATOM 2822 O O . ILE A 1 358 ? -4.085 -16.177 6.613 1.00 96.62 358 ILE A O 1
ATOM 2826 N N . SER A 1 359 ? -4.378 -14.840 4.842 1.00 95.44 359 SER A N 1
ATOM 2827 C CA . SER A 1 359 ? -3.041 -15.045 4.288 1.00 95.44 359 SER A CA 1
ATOM 2828 C C . SER A 1 359 ? -2.533 -13.768 3.637 1.00 95.44 359 SER A C 1
ATOM 2830 O O . SER A 1 359 ? -3.299 -13.040 3.000 1.00 95.44 359 SER A O 1
ATOM 2832 N N . ASN A 1 360 ? -1.245 -13.495 3.830 1.00 95.62 360 ASN A N 1
ATOM 2833 C CA . ASN A 1 360 ? -0.564 -12.390 3.180 1.00 95.62 360 ASN A CA 1
ATOM 2834 C C . ASN A 1 360 ? -0.517 -12.608 1.660 1.00 95.62 360 ASN A C 1
ATOM 2836 O O . ASN A 1 360 ? -0.287 -13.728 1.191 1.00 95.62 360 ASN A O 1
ATOM 2840 N N . LEU A 1 361 ? -0.750 -11.539 0.900 1.00 96.81 361 LEU A N 1
ATOM 2841 C CA . LEU A 1 361 ? -0.543 -11.520 -0.550 1.00 96.81 361 LEU A CA 1
ATOM 2842 C C . LEU A 1 361 ? 0.924 -11.264 -0.914 1.00 96.81 361 LEU A C 1
ATOM 2844 O O . LEU A 1 361 ? 1.349 -11.588 -2.022 1.00 96.81 361 LEU A O 1
ATOM 2848 N N . GLU A 1 362 ? 1.681 -10.726 0.035 1.00 96.00 362 GLU A N 1
ATOM 2849 C CA . GLU A 1 362 ? 3.065 -10.296 -0.107 1.00 96.00 362 GLU A CA 1
ATOM 2850 C C . GLU A 1 362 ? 4.024 -11.218 0.664 1.00 96.00 362 GLU A C 1
ATOM 2852 O O . GLU A 1 362 ? 3.621 -12.113 1.413 1.00 96.00 362 GLU A O 1
ATOM 2857 N N . ASP A 1 363 ? 5.317 -10.976 0.474 1.00 94.25 363 ASP A N 1
ATOM 2858 C CA . ASP A 1 363 ? 6.427 -11.593 1.202 1.00 94.25 363 ASP A CA 1
ATOM 2859 C C . ASP A 1 363 ? 7.473 -10.588 1.693 1.00 94.25 363 ASP A C 1
ATOM 2861 O O . ASP A 1 363 ? 8.586 -10.938 2.085 1.00 94.25 363 ASP A O 1
ATOM 2865 N N . GLY A 1 364 ? 7.102 -9.315 1.675 1.00 94.06 364 GLY A N 1
ATOM 2866 C CA . GLY A 1 364 ? 7.902 -8.220 2.183 1.00 94.06 364 GLY A CA 1
ATOM 2867 C C . GLY A 1 364 ? 7.014 -7.134 2.757 1.00 94.06 364 GLY A C 1
ATOM 2868 O O . GLY A 1 364 ? 5.789 -7.193 2.659 1.00 94.06 364 GLY A O 1
ATOM 2869 N N . CYS A 1 365 ? 7.656 -6.131 3.333 1.00 93.19 365 CYS A N 1
ATOM 2870 C CA . CYS A 1 365 ? 7.017 -4.920 3.822 1.00 93.19 365 CYS A CA 1
ATOM 2871 C C . CYS A 1 365 ? 7.552 -3.727 3.030 1.00 93.19 365 CYS A C 1
ATOM 2873 O O . CYS A 1 365 ? 8.742 -3.664 2.720 1.00 93.19 365 CYS A O 1
ATOM 2875 N N . TYR A 1 366 ? 6.689 -2.747 2.752 1.00 94.00 366 TYR A N 1
ATOM 2876 C CA . TYR A 1 366 ? 7.054 -1.524 2.026 1.00 94.00 366 TYR A CA 1
ATOM 2877 C C . TYR A 1 366 ? 6.783 -0.279 2.877 1.00 94.00 366 TYR A C 1
ATOM 2879 O O . TYR A 1 366 ? 5.866 0.523 2.637 1.00 94.00 366 TYR A O 1
ATOM 2887 N N . ALA A 1 367 ? 7.584 -0.161 3.933 1.00 90.38 367 ALA A N 1
ATOM 2888 C CA . ALA A 1 367 ? 7.402 0.811 4.994 1.00 90.38 367 ALA A CA 1
ATOM 2889 C C . ALA A 1 367 ? 7.714 2.237 4.528 1.00 90.38 367 ALA A C 1
ATOM 2891 O O . ALA A 1 367 ? 8.523 2.471 3.627 1.00 90.38 367 ALA A O 1
ATOM 2892 N N . LYS A 1 368 ? 7.060 3.211 5.165 1.00 88.25 368 LYS A N 1
ATOM 2893 C CA . LYS A 1 368 ? 7.456 4.616 5.068 1.00 88.25 368 LYS A CA 1
ATOM 2894 C C . LYS A 1 368 ? 8.696 4.815 5.934 1.00 88.25 368 LYS A C 1
ATOM 2896 O O . LYS A 1 368 ? 8.710 4.319 7.055 1.00 88.25 368 LYS A O 1
ATOM 2901 N N . LEU A 1 369 ? 9.701 5.512 5.413 1.00 91.25 369 LEU A N 1
ATOM 2902 C CA . LEU A 1 369 ? 10.957 5.703 6.134 1.00 91.25 369 LEU A CA 1
ATOM 2903 C C . LEU A 1 369 ? 11.073 7.084 6.791 1.00 91.25 369 LEU A C 1
ATOM 2905 O O . LEU A 1 369 ? 11.791 7.223 7.775 1.00 91.25 369 LEU A O 1
ATOM 2909 N N . ILE A 1 370 ? 10.340 8.083 6.289 1.00 90.25 370 ILE A N 1
ATOM 2910 C CA . ILE A 1 370 ? 10.349 9.426 6.872 1.00 90.25 370 ILE A CA 1
ATOM 2911 C C . ILE A 1 370 ? 9.875 9.391 8.332 1.00 90.25 370 ILE A C 1
ATOM 2913 O O . ILE A 1 370 ? 8.875 8.739 8.644 1.00 90.25 370 ILE A O 1
ATOM 2917 N N . ASP A 1 371 ? 10.575 10.120 9.193 1.00 89.50 371 ASP A N 1
ATOM 2918 C CA . ASP A 1 371 ? 10.371 10.200 10.641 1.00 89.50 371 ASP A CA 1
ATOM 2919 C C . ASP A 1 371 ? 10.439 8.843 11.367 1.00 89.50 371 ASP A C 1
ATOM 2921 O O . ASP A 1 371 ? 9.891 8.710 12.466 1.00 89.50 371 ASP A O 1
ATOM 2925 N N . LEU A 1 372 ? 11.077 7.818 10.779 1.00 89.44 372 LEU A N 1
ATOM 2926 C CA . LEU A 1 372 ? 11.249 6.529 11.449 1.00 89.44 372 LEU A CA 1
ATOM 2927 C C . LEU A 1 372 ? 12.019 6.733 12.758 1.00 89.44 372 LEU A C 1
ATOM 2929 O O . LEU A 1 372 ? 13.214 7.034 12.763 1.00 89.44 372 LEU A O 1
ATOM 2933 N N . ASN A 1 373 ? 11.345 6.483 13.877 1.00 88.25 373 ASN A N 1
ATOM 2934 C CA . ASN A 1 373 ? 11.974 6.477 15.186 1.00 88.25 373 ASN A CA 1
ATOM 2935 C C . ASN A 1 373 ? 12.564 5.086 15.454 1.00 88.25 373 ASN A C 1
ATOM 2937 O O . ASN A 1 373 ? 11.833 4.111 15.641 1.00 88.25 373 ASN A O 1
ATOM 2941 N N . LYS A 1 374 ? 13.895 4.988 15.466 1.00 91.00 374 LYS A N 1
ATOM 2942 C CA . LYS A 1 374 ? 14.605 3.703 15.533 1.00 91.00 374 LYS A CA 1
ATOM 2943 C C . LYS A 1 374 ? 14.415 2.982 16.865 1.00 91.00 374 LYS A C 1
ATOM 2945 O O . LYS A 1 374 ? 14.427 1.755 16.900 1.00 91.00 374 LYS A O 1
ATOM 2950 N N . GLU A 1 375 ? 14.199 3.725 17.945 1.00 88.06 375 GLU A N 1
ATOM 2951 C CA . GLU A 1 375 ? 13.924 3.177 19.271 1.00 88.06 375 GLU A CA 1
ATOM 2952 C C . GLU A 1 375 ? 12.493 2.632 19.378 1.00 88.06 375 GLU A C 1
ATOM 2954 O O . GLU A 1 375 ? 12.266 1.606 20.020 1.00 88.06 375 GLU A O 1
ATOM 2959 N N . ALA A 1 376 ? 11.524 3.304 18.752 1.00 79.62 376 ALA A N 1
ATOM 2960 C CA . ALA A 1 376 ? 10.120 2.903 18.752 1.00 79.62 376 ALA A CA 1
ATOM 2961 C C . ALA A 1 376 ? 9.821 1.785 17.740 1.00 79.62 376 ALA A C 1
ATOM 2963 O O . ALA A 1 376 ? 8.905 0.992 17.963 1.00 79.62 376 ALA A O 1
ATOM 2964 N N . GLU A 1 377 ? 10.588 1.706 16.648 1.00 83.56 377 GLU A N 1
ATOM 2965 C CA . GLU A 1 377 ? 10.407 0.747 15.551 1.00 83.56 377 GLU A CA 1
ATOM 2966 C C . GLU A 1 377 ? 11.702 -0.049 15.258 1.00 83.56 377 GLU A C 1
ATOM 2968 O O . GLU A 1 377 ? 12.212 -0.043 14.132 1.00 83.56 377 GLU A O 1
ATOM 2973 N N . PRO A 1 378 ? 12.241 -0.791 16.249 1.00 88.50 378 PRO A N 1
ATOM 2974 C CA . PRO A 1 378 ? 13.568 -1.409 16.161 1.00 88.50 378 PRO A CA 1
ATOM 2975 C C . PRO A 1 378 ? 13.687 -2.485 15.074 1.00 88.50 378 PRO A C 1
ATOM 2977 O O . PRO A 1 378 ? 14.777 -2.712 14.557 1.00 88.50 378 PRO A O 1
ATOM 2980 N N . ILE A 1 379 ? 12.581 -3.137 14.694 1.00 87.62 379 ILE A N 1
ATOM 2981 C CA . ILE A 1 379 ? 12.568 -4.148 13.623 1.00 87.62 379 ILE A CA 1
ATOM 2982 C C . ILE A 1 379 ? 12.843 -3.489 12.263 1.00 87.62 379 ILE A C 1
ATOM 2984 O O . ILE A 1 379 ? 13.691 -3.961 11.508 1.00 87.62 379 ILE A O 1
ATOM 2988 N N . ILE A 1 380 ? 12.175 -2.367 11.971 1.00 89.56 380 ILE A N 1
ATOM 2989 C CA . ILE A 1 380 ? 12.374 -1.620 10.720 1.00 89.56 380 ILE A CA 1
ATOM 2990 C C . ILE A 1 380 ? 13.774 -0.998 10.708 1.00 89.56 380 ILE A C 1
ATOM 2992 O O . ILE A 1 380 ? 14.472 -1.059 9.697 1.00 89.56 380 ILE A O 1
ATOM 2996 N N . ALA A 1 381 ? 14.221 -0.461 11.848 1.00 93.31 381 ALA A N 1
ATOM 2997 C CA . ALA A 1 381 ? 15.560 0.100 11.986 1.00 93.31 381 ALA A CA 1
ATOM 2998 C C . ALA A 1 381 ? 16.664 -0.944 11.757 1.00 93.31 381 ALA A C 1
ATOM 3000 O O . ALA A 1 381 ? 17.640 -0.656 11.068 1.00 93.31 381 ALA A O 1
ATOM 3001 N N . ALA A 1 382 ? 16.511 -2.164 12.281 1.00 93.81 382 ALA A N 1
ATOM 3002 C CA . ALA A 1 382 ? 17.466 -3.248 12.055 1.00 93.81 382 ALA A CA 1
ATOM 3003 C C . ALA A 1 382 ? 17.525 -3.668 10.578 1.00 93.81 382 ALA A C 1
ATOM 3005 O O . ALA A 1 382 ? 18.610 -3.932 10.054 1.00 93.81 382 ALA A O 1
ATOM 3006 N N . ALA A 1 383 ? 16.379 -3.679 9.891 1.00 94.19 383 ALA A N 1
ATOM 3007 C CA . ALA A 1 383 ? 16.302 -4.036 8.480 1.00 94.19 383 ALA A CA 1
ATOM 3008 C C . ALA A 1 383 ? 17.118 -3.088 7.574 1.00 94.19 383 ALA A C 1
ATOM 3010 O O . ALA A 1 383 ? 17.640 -3.548 6.559 1.00 94.19 383 ALA A O 1
ATOM 3011 N N . LEU A 1 384 ? 17.342 -1.820 7.960 1.00 95.88 384 LEU A N 1
ATOM 3012 C CA . LEU A 1 384 ? 18.210 -0.881 7.219 1.00 95.88 384 LEU A CA 1
ATOM 3013 C C . LEU A 1 384 ? 19.647 -1.384 7.028 1.00 95.88 384 LEU A C 1
ATOM 3015 O O . LEU A 1 384 ? 20.336 -0.923 6.125 1.00 95.88 384 LEU A O 1
ATOM 3019 N N . SER A 1 385 ? 20.114 -2.313 7.862 1.00 95.88 385 SER A N 1
ATOM 3020 C CA . SER A 1 385 ? 21.449 -2.914 7.757 1.00 95.88 385 SER A CA 1
ATOM 3021 C C . SER A 1 385 ? 21.413 -4.356 7.244 1.00 95.88 385 SER A C 1
ATOM 3023 O O . SER A 1 385 ? 22.409 -5.067 7.366 1.00 95.88 385 SER A O 1
ATOM 3025 N N . MET A 1 386 ? 20.280 -4.808 6.697 1.00 95.25 386 MET A N 1
ATOM 3026 C CA . MET A 1 386 ? 20.136 -6.155 6.150 1.00 95.25 386 MET A CA 1
ATOM 3027 C C . MET A 1 386 ? 20.414 -6.203 4.639 1.00 95.25 386 MET A C 1
ATOM 3029 O O . MET A 1 386 ? 20.150 -5.226 3.928 1.00 95.25 386 MET A O 1
ATOM 3033 N N . PRO A 1 387 ? 20.924 -7.341 4.127 1.00 94.88 387 PRO A N 1
ATOM 3034 C CA . PRO A 1 387 ? 21.310 -7.475 2.729 1.00 94.88 387 PRO A CA 1
ATOM 3035 C C . PRO A 1 387 ? 20.157 -7.276 1.755 1.00 94.88 387 PRO A C 1
ATOM 3037 O O . PRO A 1 387 ? 19.080 -7.848 1.922 1.00 94.88 387 PRO A O 1
ATOM 3040 N N . THR A 1 388 ? 20.440 -6.588 0.650 1.00 88.12 388 THR A N 1
ATOM 3041 C CA . THR A 1 388 ? 19.588 -6.560 -0.550 1.00 88.12 388 THR A CA 1
ATOM 3042 C C . THR A 1 388 ? 18.161 -6.052 -0.311 1.00 88.12 388 THR A C 1
ATOM 3044 O O . THR A 1 388 ? 17.228 -6.436 -1.013 1.00 88.12 388 THR A O 1
ATOM 3047 N N . THR A 1 389 ? 17.993 -5.185 0.687 1.00 96.62 389 THR A N 1
ATOM 3048 C CA . THR A 1 389 ? 16.789 -4.367 0.878 1.00 96.62 389 THR A CA 1
ATOM 3049 C C . THR A 1 389 ? 16.837 -3.143 -0.050 1.00 96.62 389 THR A C 1
ATOM 3051 O O . THR A 1 389 ? 17.889 -2.836 -0.614 1.00 96.62 389 THR A O 1
ATOM 3054 N N . VAL A 1 390 ? 15.715 -2.449 -0.263 1.00 98.38 390 VAL A N 1
ATOM 3055 C CA . VAL A 1 390 ? 15.639 -1.306 -1.197 1.00 98.38 390 VAL A CA 1
ATOM 3056 C C . VAL A 1 390 ? 15.115 -0.069 -0.479 1.00 98.38 390 VAL A C 1
ATOM 3058 O O . VAL A 1 390 ? 14.003 -0.079 0.041 1.00 98.38 390 VAL A O 1
ATOM 3061 N N . ILE A 1 391 ? 15.896 1.007 -0.467 1.00 98.38 391 ILE A N 1
ATOM 3062 C CA . ILE A 1 391 ? 15.508 2.326 0.043 1.00 98.38 391 ILE A CA 1
ATOM 3063 C C . ILE A 1 391 ? 15.193 3.230 -1.147 1.00 98.38 391 ILE A C 1
ATOM 3065 O O . ILE A 1 391 ? 16.003 3.348 -2.058 1.00 98.38 391 ILE A O 1
ATOM 3069 N N . GLU A 1 392 ? 14.053 3.912 -1.125 1.00 97.62 392 GLU A N 1
ATOM 3070 C CA . GLU A 1 392 ? 13.650 4.856 -2.166 1.00 97.62 392 GLU A CA 1
ATOM 3071 C C . GLU A 1 392 ? 13.675 6.301 -1.674 1.00 97.62 392 GLU A C 1
ATOM 3073 O O . GLU A 1 392 ? 13.056 6.637 -0.657 1.00 97.62 392 GLU A O 1
ATOM 3078 N N . ASN A 1 393 ? 14.309 7.160 -2.477 1.00 97.19 393 ASN A N 1
ATOM 3079 C CA . ASN A 1 393 ? 14.224 8.621 -2.403 1.00 97.19 393 ASN A CA 1
ATOM 3080 C C . ASN A 1 393 ? 14.707 9.257 -1.089 1.00 97.19 393 ASN A C 1
ATOM 3082 O O . ASN A 1 393 ? 14.335 10.393 -0.797 1.00 97.19 393 ASN A O 1
ATOM 3086 N N . VAL A 1 394 ? 15.533 8.557 -0.307 1.00 95.81 394 VAL A N 1
ATOM 3087 C CA . VAL A 1 394 ? 16.217 9.165 0.844 1.00 95.81 394 VAL A CA 1
ATOM 3088 C C . VAL A 1 394 ? 17.255 10.169 0.347 1.00 95.81 394 VAL A C 1
ATOM 3090 O O . VAL A 1 394 ? 18.035 9.811 -0.535 1.00 95.81 394 VAL A O 1
ATOM 3093 N N . PRO A 1 395 ? 17.287 11.399 0.885 1.00 94.19 395 PRO A N 1
ATOM 3094 C CA . PRO A 1 395 ? 18.270 12.399 0.493 1.00 94.19 395 PRO A CA 1
ATOM 3095 C C . PRO A 1 395 ? 19.723 11.944 0.691 1.00 94.19 395 PRO A C 1
ATOM 3097 O O . PRO A 1 395 ? 20.029 11.215 1.640 1.00 94.19 395 PRO A O 1
ATOM 3100 N N . PRO A 1 396 ? 20.648 12.370 -0.189 1.00 90.44 396 PRO A N 1
ATOM 3101 C CA . PRO A 1 396 ? 22.067 12.162 0.048 1.00 90.44 396 PRO A CA 1
ATOM 3102 C C . PRO A 1 396 ? 22.513 12.925 1.309 1.00 90.44 396 PRO A C 1
ATOM 3104 O O . PRO A 1 396 ? 21.900 13.932 1.669 1.00 90.44 396 PRO A O 1
ATOM 3107 N N . PRO A 1 397 ? 23.600 12.492 1.967 1.00 91.62 397 PRO A N 1
ATOM 3108 C CA . PRO A 1 397 ? 24.109 13.162 3.157 1.00 91.62 397 PRO A CA 1
ATOM 3109 C C . PRO A 1 397 ? 24.389 14.659 2.937 1.00 91.62 397 PRO A C 1
ATOM 3111 O O . PRO A 1 397 ? 24.977 15.029 1.914 1.00 91.62 397 PRO A O 1
ATOM 3114 N N . PRO A 1 398 ? 24.063 15.527 3.913 1.00 87.94 398 PRO A N 1
ATOM 3115 C CA . PRO A 1 398 ? 24.258 16.972 3.788 1.00 87.94 398 PRO A CA 1
ATOM 3116 C C . PRO A 1 398 ? 25.736 17.396 3.790 1.00 87.94 398 PRO A C 1
ATOM 3118 O O . PRO A 1 398 ? 26.065 18.484 3.324 1.00 87.94 398 PRO A O 1
ATOM 3121 N N . ASP A 1 399 ? 26.637 16.547 4.293 1.00 92.00 399 ASP A N 1
ATOM 3122 C CA . ASP A 1 399 ? 28.090 16.760 4.265 1.00 92.00 399 ASP A CA 1
ATOM 3123 C C . ASP A 1 399 ? 28.725 16.453 2.892 1.00 92.00 399 ASP A C 1
ATOM 3125 O O . ASP A 1 399 ? 29.922 16.672 2.700 1.00 92.00 399 ASP A O 1
ATOM 3129 N N . GLY A 1 400 ? 27.926 15.991 1.921 1.00 89.88 400 GLY A N 1
ATOM 3130 C CA . GLY A 1 400 ? 28.331 15.787 0.531 1.00 89.88 400 GLY A CA 1
ATOM 3131 C C . GLY A 1 400 ? 29.102 14.494 0.266 1.00 89.88 400 GLY A C 1
ATOM 3132 O O . GLY A 1 400 ? 29.547 14.285 -0.866 1.00 89.88 400 GLY A O 1
ATOM 3133 N N . ARG A 1 401 ? 29.267 13.616 1.264 1.00 94.44 401 ARG A N 1
ATOM 3134 C CA . ARG A 1 401 ? 29.926 12.318 1.054 1.00 94.44 401 ARG A CA 1
ATOM 3135 C C . ARG A 1 401 ? 29.073 11.402 0.163 1.00 94.44 401 ARG A C 1
ATOM 3137 O O . ARG A 1 401 ? 27.841 11.425 0.251 1.00 94.44 401 ARG A O 1
ATOM 3144 N N . PRO A 1 402 ? 29.692 10.582 -0.705 1.00 95.06 402 PRO A N 1
ATOM 3145 C CA . PRO A 1 402 ? 28.947 9.666 -1.560 1.00 95.06 402 PRO A CA 1
ATOM 3146 C C . PRO A 1 402 ? 28.246 8.593 -0.719 1.00 95.06 402 PRO A C 1
ATOM 3148 O O . PRO A 1 402 ? 28.789 8.131 0.281 1.00 95.06 402 PRO A O 1
ATOM 3151 N N . LEU A 1 403 ? 27.074 8.123 -1.167 1.00 95.88 403 LEU A N 1
ATOM 3152 C CA . LEU A 1 403 ? 26.308 7.074 -0.471 1.00 95.88 403 LEU A CA 1
ATOM 3153 C C . LEU A 1 403 ? 27.134 5.811 -0.178 1.00 95.88 403 LEU A C 1
ATOM 3155 O O . LEU A 1 403 ? 26.947 5.192 0.865 1.00 95.88 403 LEU A O 1
ATOM 3159 N N . LEU A 1 404 ? 28.101 5.475 -1.038 1.00 96.62 404 LEU A N 1
ATOM 3160 C CA . LEU A 1 404 ? 29.005 4.334 -0.856 1.00 96.62 404 LEU A CA 1
ATOM 3161 C C . LEU A 1 404 ? 29.861 4.425 0.424 1.00 96.62 404 LEU A C 1
ATOM 3163 O O . LEU A 1 404 ? 30.397 3.419 0.871 1.00 96.62 404 LEU A O 1
ATOM 3167 N N . GLU A 1 405 ? 29.992 5.602 1.035 1.00 97.12 405 GLU A N 1
ATOM 3168 C CA . GLU A 1 405 ? 30.721 5.809 2.295 1.00 97.12 405 GLU A CA 1
ATOM 3169 C C . GLU A 1 405 ? 29.797 5.910 3.519 1.00 97.12 405 GLU A C 1
ATOM 3171 O O . GLU A 1 405 ? 30.269 5.960 4.657 1.00 97.12 405 GLU A O 1
ATOM 3176 N N . VAL A 1 406 ? 28.481 5.905 3.303 1.00 97.31 406 VAL A N 1
ATOM 3177 C CA . VAL A 1 406 ? 27.463 6.127 4.333 1.00 97.31 406 VAL A CA 1
ATOM 3178 C C . VAL A 1 406 ? 27.026 4.798 4.919 1.00 97.31 406 VAL A C 1
ATOM 3180 O O . VAL A 1 406 ? 26.608 3.893 4.190 1.00 97.31 406 VAL A O 1
ATOM 3183 N N . ASP A 1 407 ? 27.102 4.670 6.242 1.00 97.00 407 ASP A N 1
ATOM 3184 C CA . ASP A 1 407 ? 26.383 3.602 6.928 1.00 97.00 407 ASP A CA 1
ATOM 3185 C C . ASP A 1 407 ? 24.876 3.888 6.816 1.00 97.00 407 ASP A C 1
ATOM 3187 O O . ASP A 1 407 ? 24.460 5.004 7.130 1.00 97.00 407 ASP A O 1
ATOM 3191 N N . PRO A 1 408 ? 24.030 2.939 6.378 1.00 96.12 408 PRO A N 1
ATOM 3192 C CA . PRO A 1 408 ? 22.590 3.177 6.266 1.00 96.12 408 PRO A CA 1
ATOM 3193 C C . PRO A 1 408 ? 21.933 3.607 7.589 1.00 96.12 408 PRO A C 1
ATOM 3195 O O . PRO A 1 408 ? 20.871 4.229 7.575 1.00 96.12 408 PRO A O 1
ATOM 3198 N N . GLN A 1 409 ? 22.560 3.332 8.738 1.00 96.12 409 GLN A N 1
ATOM 3199 C CA . GLN A 1 409 ? 22.098 3.833 10.032 1.00 96.12 409 GLN A CA 1
ATOM 3200 C C . GLN A 1 409 ? 22.331 5.338 10.241 1.00 96.12 409 GLN A C 1
ATOM 3202 O O . GLN A 1 409 ? 21.740 5.914 11.151 1.00 96.12 409 GLN A O 1
ATOM 3207 N N . GLU A 1 410 ? 23.141 5.987 9.414 1.00 95.44 410 GLU A N 1
ATOM 3208 C CA . GLU A 1 410 ? 23.429 7.424 9.473 1.00 95.44 410 GLU A CA 1
ATOM 3209 C C . GLU A 1 410 ? 22.581 8.247 8.492 1.00 95.44 410 GLU A C 1
ATOM 3211 O O . GLU A 1 410 ? 22.739 9.465 8.430 1.00 95.44 410 GLU A O 1
ATOM 3216 N N . LEU A 1 411 ? 21.706 7.605 7.709 1.00 95.19 411 LEU A N 1
ATOM 3217 C CA . LEU A 1 411 ? 20.807 8.310 6.797 1.00 95.19 411 LEU A CA 1
ATOM 3218 C C . LEU A 1 411 ? 19.881 9.250 7.577 1.00 95.19 411 LEU A C 1
ATOM 3220 O O . LEU A 1 411 ? 19.290 8.851 8.584 1.00 95.19 411 LEU A O 1
ATOM 3224 N N . ASP A 1 412 ? 19.736 10.476 7.077 1.00 94.31 412 ASP A N 1
ATOM 3225 C CA . ASP A 1 412 ? 18.771 11.435 7.602 1.00 94.31 412 ASP A CA 1
ATOM 3226 C C . ASP A 1 412 ? 17.362 11.018 7.160 1.00 94.31 412 ASP A C 1
ATOM 3228 O O . ASP A 1 412 ? 17.011 11.071 5.980 1.00 94.31 412 ASP A O 1
ATOM 3232 N N . LEU A 1 413 ? 16.574 10.540 8.123 1.00 94.62 413 LEU A N 1
ATOM 3233 C CA . LEU A 1 413 ? 15.207 10.078 7.899 1.00 94.62 413 LEU A CA 1
ATOM 3234 C C . LEU A 1 413 ? 14.174 11.180 8.167 1.00 94.62 413 LEU A C 1
ATOM 3236 O O . LEU A 1 413 ? 12.981 10.914 8.073 1.00 94.62 413 LEU A O 1
ATOM 3240 N N . GLU A 1 414 ? 14.596 12.398 8.500 1.00 94.75 414 GLU A N 1
ATOM 3241 C CA . GLU A 1 414 ? 13.720 13.556 8.711 1.00 94.75 414 GLU A CA 1
ATOM 3242 C C . GLU A 1 414 ? 13.740 14.515 7.507 1.00 94.75 414 GLU A C 1
ATOM 3244 O O . GLU A 1 414 ? 12.803 15.302 7.331 1.00 94.75 414 GLU A O 1
ATOM 3249 N N . ASP A 1 415 ? 14.761 14.426 6.641 1.00 93.62 415 ASP A N 1
ATOM 3250 C CA . ASP A 1 415 ? 14.879 15.262 5.444 1.00 93.62 415 ASP A CA 1
ATOM 3251 C C . ASP A 1 415 ? 13.832 14.921 4.360 1.00 93.62 415 ASP A C 1
ATOM 3253 O O . ASP A 1 415 ? 13.677 13.788 3.896 1.00 93.62 415 ASP A O 1
ATOM 3257 N N . ARG A 1 416 ? 13.119 15.963 3.920 1.00 92.50 416 ARG A N 1
ATOM 3258 C CA . ARG A 1 416 ? 12.022 15.946 2.935 1.00 92.50 416 ARG A CA 1
ATOM 3259 C C . ARG A 1 416 ? 12.407 16.585 1.605 1.00 92.50 416 ARG A C 1
ATOM 3261 O O . ARG A 1 416 ? 11.538 16.768 0.754 1.00 92.50 416 ARG A O 1
ATOM 3268 N N . SER A 1 417 ? 13.674 16.952 1.427 1.00 92.19 417 SER A N 1
ATOM 3269 C CA . SER A 1 417 ? 14.176 17.690 0.263 1.00 92.19 417 SER A CA 1
ATOM 3270 C C . SER A 1 417 ? 13.877 17.005 -1.078 1.00 92.19 417 SER A C 1
ATOM 3272 O O . SER A 1 417 ? 13.667 17.693 -2.077 1.00 92.19 417 SER A O 1
ATOM 3274 N N . ILE A 1 418 ? 13.795 15.668 -1.097 1.00 92.12 418 ILE A N 1
ATOM 3275 C CA . ILE A 1 418 ? 13.389 14.876 -2.270 1.00 92.12 418 ILE A CA 1
ATOM 3276 C C . ILE A 1 418 ? 11.905 14.498 -2.210 1.00 92.12 418 ILE A C 1
ATOM 3278 O O . ILE A 1 418 ? 11.169 14.695 -3.179 1.00 92.12 418 ILE A O 1
ATOM 3282 N N . SER A 1 419 ? 11.457 13.902 -1.102 1.00 90.50 419 SER A N 1
ATOM 3283 C CA . SER A 1 419 ? 10.076 13.445 -0.951 1.00 90.50 419 SER A CA 1
ATOM 3284 C C . SER A 1 419 ? 9.696 13.248 0.512 1.00 90.50 419 SER A C 1
ATOM 3286 O O . SER A 1 419 ? 10.454 12.690 1.294 1.00 90.50 419 SER A O 1
ATOM 3288 N N . GLU A 1 420 ? 8.455 13.578 0.869 1.00 88.31 420 GLU A N 1
ATOM 3289 C CA . GLU A 1 420 ? 7.856 13.154 2.143 1.00 88.31 420 GLU A CA 1
ATOM 3290 C C . GLU A 1 420 ? 7.431 11.677 2.143 1.00 88.31 420 GLU A C 1
ATOM 3292 O O . GLU A 1 420 ? 6.895 11.176 3.135 1.00 88.31 420 GLU A O 1
ATOM 3297 N N . ASN A 1 421 ? 7.589 10.989 1.012 1.00 89.56 421 ASN A N 1
ATOM 3298 C CA . ASN A 1 421 ? 7.238 9.592 0.801 1.00 89.56 421 ASN A CA 1
ATOM 3299 C C . ASN A 1 421 ? 8.500 8.754 0.549 1.00 89.56 421 ASN A C 1
ATOM 3301 O O . ASN A 1 421 ? 8.508 7.913 -0.346 1.00 89.56 421 ASN A O 1
ATOM 3305 N N . THR A 1 422 ? 9.557 8.969 1.338 1.00 95.06 422 THR A N 1
ATOM 3306 C CA . THR A 1 422 ? 10.688 8.033 1.387 1.00 95.06 422 THR A CA 1
ATOM 3307 C C . THR A 1 422 ? 10.199 6.657 1.833 1.00 95.06 422 THR A C 1
ATOM 3309 O O . THR A 1 422 ? 9.296 6.529 2.677 1.00 95.06 422 THR A O 1
ATOM 3312 N N . ARG A 1 423 ? 10.740 5.611 1.211 1.00 95.75 423 ARG A N 1
ATOM 3313 C CA . ARG A 1 423 ? 10.232 4.245 1.363 1.00 95.75 423 ARG A CA 1
ATOM 3314 C C . ARG A 1 423 ? 11.343 3.242 1.562 1.00 95.75 423 ARG A C 1
ATOM 3316 O O . ARG A 1 423 ? 12.483 3.481 1.182 1.00 95.75 423 ARG A O 1
ATOM 3323 N N . PHE A 1 424 ? 10.973 2.114 2.148 1.00 96.62 424 PHE A N 1
ATOM 3324 C CA . PHE A 1 424 ? 11.891 1.039 2.437 1.00 96.62 424 PHE A CA 1
ATOM 3325 C C . PHE A 1 424 ? 11.221 -0.321 2.236 1.00 96.62 424 PHE A C 1
ATOM 3327 O O . PHE A 1 424 ? 10.266 -0.656 2.937 1.00 96.62 424 PHE A O 1
ATOM 3334 N N . ALA A 1 425 ? 11.706 -1.075 1.250 1.00 97.44 425 ALA A N 1
ATOM 3335 C CA . ALA A 1 425 ? 11.284 -2.433 0.950 1.00 97.44 425 ALA A CA 1
ATOM 3336 C C . ALA A 1 425 ? 12.262 -3.437 1.565 1.00 97.44 425 ALA A C 1
ATOM 3338 O O . ALA A 1 425 ? 13.463 -3.408 1.280 1.00 97.44 425 ALA A O 1
ATOM 3339 N N . TYR A 1 426 ? 11.743 -4.343 2.381 1.00 96.06 426 TYR A N 1
ATOM 3340 C CA . TYR A 1 426 ? 12.518 -5.405 3.013 1.00 96.06 426 TYR A CA 1
ATOM 3341 C C . TYR A 1 426 ? 11.694 -6.690 3.082 1.00 96.06 426 TYR A C 1
ATOM 3343 O O . TYR A 1 426 ? 10.464 -6.647 3.061 1.00 96.06 426 TYR A O 1
ATOM 3351 N N . GLY A 1 427 ? 12.376 -7.836 3.110 1.00 93.50 427 GLY A N 1
ATOM 3352 C CA . GLY A 1 427 ? 11.713 -9.136 3.155 1.00 93.50 427 GLY A CA 1
ATOM 3353 C C . GLY A 1 427 ? 10.996 -9.351 4.484 1.00 93.50 427 GLY A C 1
ATOM 3354 O O . GLY A 1 427 ? 11.385 -8.809 5.521 1.00 93.50 427 GLY A O 1
ATOM 3355 N N . LEU A 1 428 ? 9.928 -10.144 4.469 1.00 90.50 428 LEU A N 1
ATOM 3356 C CA . LEU A 1 428 ? 9.167 -10.452 5.675 1.00 90.50 428 LEU A CA 1
ATOM 3357 C C . LEU A 1 428 ? 10.031 -11.211 6.701 1.00 90.50 428 LEU A C 1
ATOM 3359 O O . LEU A 1 428 ? 9.836 -11.061 7.904 1.00 90.50 428 LEU A O 1
ATOM 3363 N N . ASP A 1 429 ? 11.042 -11.942 6.229 1.00 88.31 429 ASP A N 1
ATOM 3364 C CA . ASP A 1 429 ? 12.074 -12.630 7.013 1.00 88.31 429 ASP A CA 1
ATOM 3365 C C . ASP A 1 429 ? 12.952 -11.700 7.869 1.00 88.31 429 ASP A C 1
ATOM 3367 O O . ASP A 1 429 ? 13.566 -12.157 8.834 1.00 88.31 429 ASP A O 1
ATOM 3371 N N . CYS A 1 430 ? 12.973 -10.391 7.594 1.00 89.38 430 CYS A N 1
ATOM 3372 C CA . CYS A 1 430 ? 13.611 -9.411 8.476 1.00 89.38 430 CYS A CA 1
ATOM 3373 C C . CYS A 1 430 ? 12.879 -9.260 9.822 1.00 89.38 430 CYS A C 1
ATOM 3375 O O . CYS A 1 430 ? 13.456 -8.746 10.783 1.00 89.38 430 CYS A O 1
ATOM 3377 N N . ASN A 1 431 ? 11.611 -9.675 9.909 1.00 87.50 431 ASN A N 1
ATOM 3378 C CA . ASN A 1 431 ? 10.845 -9.633 11.146 1.00 87.50 431 ASN A CA 1
ATOM 3379 C C . ASN A 1 431 ? 11.011 -10.956 11.928 1.00 87.50 431 ASN A C 1
ATOM 3381 O O . ASN A 1 431 ? 10.643 -12.019 11.428 1.00 87.50 431 ASN A O 1
ATOM 3385 N N . PRO A 1 432 ? 11.504 -10.918 13.182 1.00 87.19 432 PRO A N 1
ATOM 3386 C CA . PRO A 1 432 ? 11.739 -12.127 13.975 1.00 87.19 432 PRO A CA 1
ATOM 3387 C C . PRO A 1 432 ? 10.452 -12.846 14.415 1.00 87.19 432 PRO A C 1
ATOM 3389 O O . PRO A 1 432 ? 10.507 -14.004 14.827 1.00 87.19 432 PRO A O 1
ATOM 3392 N N . ALA A 1 433 ? 9.298 -12.175 14.367 1.00 90.00 433 ALA A N 1
ATOM 3393 C CA . ALA A 1 433 ? 8.018 -12.681 14.851 1.00 90.00 433 ALA A CA 1
ATOM 3394 C C . ALA A 1 433 ? 6.978 -12.721 13.723 1.00 90.00 433 ALA A C 1
ATOM 3396 O O . ALA A 1 433 ? 5.995 -11.982 13.732 1.00 90.00 433 ALA A O 1
ATOM 3397 N N . VAL A 1 434 ? 7.183 -13.610 12.753 1.00 91.94 434 VAL A N 1
ATOM 3398 C CA . VAL A 1 434 ? 6.266 -13.830 11.624 1.00 91.94 434 VAL A CA 1
ATOM 3399 C C . VAL A 1 434 ? 5.575 -15.185 11.762 1.00 91.94 434 VAL A C 1
ATOM 3401 O O . VAL A 1 434 ? 6.144 -16.152 12.272 1.00 91.94 434 VAL A O 1
ATOM 3404 N N . MET A 1 435 ? 4.312 -15.254 11.348 1.00 93.38 435 MET A N 1
ATOM 3405 C CA . MET A 1 435 ? 3.575 -16.510 11.259 1.00 93.38 435 MET A CA 1
ATOM 3406 C C . MET A 1 435 ? 4.140 -17.398 10.155 1.00 93.38 435 MET A C 1
ATOM 3408 O O . MET A 1 435 ? 4.435 -16.932 9.058 1.00 93.38 435 MET A O 1
ATOM 3412 N N . GLU A 1 436 ? 4.229 -18.699 10.417 1.00 89.69 436 GLU A N 1
ATOM 3413 C CA . GLU A 1 436 ? 4.675 -19.663 9.414 1.00 89.69 436 GLU A CA 1
ATOM 3414 C C . GLU A 1 436 ? 3.809 -19.576 8.146 1.00 89.69 436 GLU A C 1
ATOM 3416 O O . GLU A 1 436 ? 2.577 -19.591 8.205 1.00 89.69 436 GLU A O 1
ATOM 3421 N N . GLY A 1 437 ? 4.462 -19.428 6.991 1.00 88.44 437 GLY A N 1
ATOM 3422 C CA . GLY A 1 437 ? 3.795 -19.241 5.701 1.00 88.44 437 GLY A CA 1
ATOM 3423 C C . GLY A 1 437 ? 3.006 -17.934 5.565 1.00 88.44 437 GLY A C 1
ATOM 3424 O O . GLY A 1 437 ? 2.192 -17.837 4.648 1.00 88.44 437 GLY A O 1
ATOM 3425 N N . ALA A 1 438 ? 3.209 -16.960 6.463 1.00 92.88 438 ALA A N 1
ATOM 3426 C CA . ALA A 1 438 ? 2.499 -15.681 6.503 1.00 92.88 438 ALA A CA 1
ATOM 3427 C C . ALA A 1 438 ? 0.971 -15.859 6.401 1.00 92.88 438 ALA A C 1
ATOM 3429 O O . ALA A 1 438 ? 0.284 -15.226 5.593 1.00 92.88 438 ALA A O 1
ATOM 3430 N N . LYS A 1 439 ? 0.435 -16.796 7.191 1.00 93.94 439 LYS A N 1
ATOM 3431 C CA . LYS A 1 439 ? -0.990 -17.141 7.226 1.00 93.94 439 LYS A CA 1
ATOM 3432 C C . LYS A 1 439 ? -1.455 -17.464 8.642 1.00 93.94 439 LYS A C 1
ATOM 3434 O O . LYS A 1 439 ? -0.661 -17.828 9.507 1.00 93.94 439 LYS A O 1
ATOM 3439 N N . GLY A 1 440 ? -2.755 -17.339 8.870 1.00 94.50 440 GLY A N 1
ATOM 3440 C CA . GLY A 1 440 ? -3.411 -17.666 10.131 1.00 94.50 440 GLY A CA 1
ATOM 3441 C C . GLY A 1 440 ? -4.828 -18.181 9.912 1.00 94.50 440 GLY A C 1
ATOM 3442 O O . GLY A 1 440 ? -5.329 -18.200 8.786 1.00 94.50 440 GLY A O 1
ATOM 3443 N N . GLY A 1 441 ? -5.469 -18.604 11.002 1.00 95.75 441 GLY A N 1
ATOM 3444 C CA . GLY A 1 441 ? -6.868 -19.031 10.991 1.00 95.75 441 GLY A CA 1
ATOM 3445 C C . GLY A 1 441 ? -7.833 -17.889 10.666 1.00 95.75 441 GLY A C 1
ATOM 3446 O O . GLY A 1 441 ? -7.441 -16.801 10.247 1.00 95.75 441 GLY A O 1
ATOM 3447 N N . HIS A 1 442 ? -9.128 -18.129 10.850 1.00 97.44 442 HIS A N 1
ATOM 3448 C CA . HIS A 1 442 ? -10.110 -17.060 10.716 1.00 97.44 442 HIS A CA 1
ATOM 3449 C C . HIS A 1 442 ? -9.903 -15.977 11.785 1.00 97.44 442 HIS A C 1
ATOM 3451 O O . HIS A 1 442 ? -9.625 -16.311 12.936 1.00 97.44 442 HIS A O 1
ATOM 3457 N N . PRO A 1 443 ? -10.039 -14.692 11.424 1.00 96.94 443 PRO A N 1
ATOM 3458 C CA . PRO A 1 443 ? -9.904 -13.600 12.369 1.00 96.94 443 PRO A CA 1
ATOM 3459 C C . PRO A 1 443 ? -11.056 -13.630 13.371 1.00 96.94 443 PRO A C 1
ATOM 3461 O O . PRO A 1 443 ? -12.220 -13.793 12.996 1.00 96.94 443 PRO A O 1
ATOM 3464 N N . GLU A 1 444 ? -10.730 -13.421 14.639 1.00 97.19 444 GLU A N 1
ATOM 3465 C CA . GLU A 1 444 ? -11.732 -13.223 15.682 1.00 97.19 444 GLU A CA 1
ATOM 3466 C C . GLU A 1 444 ? -12.089 -11.744 15.862 1.00 97.19 444 GLU A C 1
ATOM 3468 O O . GLU A 1 444 ? -13.186 -11.427 16.317 1.00 97.19 444 GLU A O 1
ATOM 3473 N N . THR A 1 445 ? -11.183 -10.833 15.486 1.00 97.75 445 THR A N 1
ATOM 3474 C CA . THR A 1 445 ? -11.391 -9.384 15.597 1.00 97.75 445 THR A CA 1
ATOM 3475 C C . THR A 1 445 ? -10.991 -8.668 14.304 1.00 97.75 445 THR A C 1
ATOM 3477 O O . THR A 1 445 ? -9.874 -8.807 13.803 1.00 97.75 445 THR A O 1
ATOM 3480 N N . VAL A 1 446 ? -11.901 -7.842 13.789 1.00 98.38 446 VAL A N 1
ATOM 3481 C CA . VAL A 1 446 ? -11.675 -6.869 12.717 1.00 98.38 446 VAL A CA 1
ATOM 3482 C C . VAL A 1 446 ? -11.635 -5.469 13.326 1.00 98.38 446 VAL A C 1
ATOM 3484 O O . VAL A 1 446 ? -12.574 -5.036 13.988 1.00 98.38 446 VAL A O 1
ATOM 3487 N N . VAL A 1 447 ? -10.561 -4.732 13.080 1.00 98.31 447 VAL A N 1
ATOM 3488 C CA . VAL A 1 447 ? -10.363 -3.374 13.588 1.00 98.31 447 VAL A CA 1
ATOM 3489 C C . VAL A 1 447 ? -10.386 -2.401 12.418 1.00 98.31 447 VAL A C 1
ATOM 3491 O O . VAL A 1 447 ? -9.603 -2.532 11.480 1.00 98.31 447 VAL A O 1
ATOM 3494 N N . LEU A 1 448 ? -11.261 -1.403 12.478 1.00 98.31 448 LEU A N 1
ATOM 3495 C CA . LEU A 1 448 ? -11.284 -0.277 11.551 1.00 98.31 448 LEU A CA 1
ATOM 3496 C C . LEU A 1 448 ? -10.587 0.911 12.224 1.00 98.31 448 LEU A C 1
ATOM 3498 O O . LEU A 1 448 ? -11.104 1.469 13.189 1.00 98.31 448 LEU A O 1
ATOM 3502 N N . LEU A 1 449 ? -9.400 1.293 11.751 1.00 97.06 449 LEU A N 1
ATOM 3503 C CA . LEU A 1 449 ? -8.650 2.428 12.295 1.00 97.06 449 LEU A CA 1
ATOM 3504 C C . LEU A 1 449 ? -9.060 3.730 11.604 1.00 97.06 449 LEU A C 1
ATOM 3506 O O . LEU A 1 449 ? -8.979 3.848 10.379 1.00 97.06 449 LEU A O 1
ATOM 3510 N N . THR A 1 450 ? -9.384 4.746 12.397 1.00 96.00 450 THR A N 1
ATOM 3511 C CA . THR A 1 450 ? -9.615 6.114 11.918 1.00 96.00 450 THR A CA 1
ATOM 3512 C C . THR A 1 450 ? -8.746 7.094 12.696 1.00 96.00 450 THR A C 1
ATOM 3514 O O . THR A 1 450 ? -8.648 7.003 13.915 1.00 96.00 450 THR A O 1
ATOM 3517 N N . ALA A 1 451 ? -8.089 8.030 12.010 1.00 94.50 451 ALA A N 1
ATOM 3518 C CA . ALA A 1 451 ? -7.432 9.153 12.670 1.00 94.50 451 ALA A CA 1
ATOM 3519 C C . ALA A 1 451 ? -8.354 10.372 12.583 1.00 94.50 451 ALA A C 1
ATOM 3521 O O . ALA A 1 451 ? -8.235 11.178 11.660 1.00 94.50 451 ALA A O 1
ATOM 3522 N N . ASP A 1 452 ? -9.302 10.480 13.515 1.00 96.12 452 ASP A N 1
ATOM 3523 C CA . ASP A 1 452 ? -10.252 11.588 13.549 1.00 96.12 452 ASP A CA 1
ATOM 3524 C C . ASP A 1 452 ? -9.600 12.863 14.102 1.00 96.12 452 ASP A C 1
ATOM 3526 O O . ASP A 1 452 ? -9.335 12.969 15.297 1.00 96.12 452 ASP A O 1
ATOM 3530 N N . ALA A 1 453 ? -9.335 13.843 13.240 1.00 93.94 453 ALA A N 1
ATOM 3531 C CA . ALA A 1 453 ? -8.759 15.126 13.639 1.00 93.94 453 ALA A CA 1
ATOM 3532 C C . ALA A 1 453 ? -9.816 16.146 14.095 1.00 93.94 453 ALA A C 1
ATOM 3534 O O . ALA A 1 453 ? -9.449 17.209 14.595 1.00 93.94 453 ALA A O 1
ATOM 3535 N N . PHE A 1 454 ? -11.109 15.833 13.963 1.00 95.44 454 PHE A N 1
ATOM 3536 C CA . PHE A 1 454 ? -12.186 16.651 14.525 1.00 95.44 454 PHE A CA 1
ATOM 3537 C C . PHE A 1 454 ? -12.366 16.392 16.024 1.00 95.44 454 PHE A C 1
ATOM 3539 O O . PHE A 1 454 ? -12.899 17.249 16.721 1.00 95.44 454 PHE A O 1
ATOM 3546 N N . GLY A 1 455 ? -11.874 15.256 16.533 1.00 96.00 455 GLY A N 1
ATOM 3547 C CA . GLY A 1 455 ? -11.868 14.921 17.956 1.00 96.00 455 GLY A CA 1
ATOM 3548 C C . GLY A 1 455 ? -13.237 14.533 18.511 1.00 96.00 455 GLY A C 1
ATOM 3549 O O . GLY A 1 455 ? -13.493 14.741 19.698 1.00 96.00 455 GLY A O 1
ATOM 3550 N N . VAL A 1 456 ? -14.121 14.015 17.657 1.00 97.44 456 VAL A N 1
ATOM 3551 C CA . VAL A 1 456 ? -15.524 13.709 17.972 1.00 97.44 456 VAL A CA 1
ATOM 3552 C C . VAL A 1 456 ? -15.839 12.216 17.939 1.00 97.44 456 VAL A C 1
ATOM 3554 O O . VAL A 1 456 ? -16.802 11.782 18.563 1.00 97.44 456 VAL A O 1
ATOM 3557 N N . MET A 1 457 ? -15.034 11.406 17.252 1.00 97.31 457 MET A N 1
ATOM 3558 C CA . MET A 1 457 ? -15.218 9.957 17.236 1.00 97.31 457 MET A CA 1
ATOM 3559 C C . MET A 1 457 ? -14.861 9.350 18.602 1.00 97.31 457 MET A C 1
ATOM 3561 O O . MET A 1 457 ? -13.822 9.714 19.173 1.00 97.31 457 MET A O 1
ATOM 3565 N N . PRO A 1 458 ? -15.659 8.398 19.128 1.00 97.81 458 PRO A N 1
ATOM 3566 C CA . PRO A 1 458 ? -15.303 7.681 20.348 1.00 97.81 458 PRO A CA 1
ATOM 3567 C C . PRO A 1 458 ? -13.931 7.007 20.223 1.00 97.81 458 PRO A C 1
ATOM 3569 O O . PRO A 1 458 ? -13.574 6.576 19.124 1.00 97.81 458 PRO A O 1
ATOM 3572 N N . PRO A 1 459 ? -13.158 6.866 21.319 1.00 97.44 459 PRO A N 1
ATOM 3573 C CA . PRO A 1 459 ? -11.882 6.157 21.269 1.00 97.44 459 PRO A CA 1
ATOM 3574 C C . PRO A 1 459 ? -12.020 4.742 20.716 1.00 97.44 459 PRO A C 1
ATOM 3576 O O . PRO A 1 459 ? -11.173 4.307 19.945 1.00 97.44 459 PRO A O 1
ATOM 3579 N N . ILE A 1 460 ? -13.096 4.045 21.081 1.00 98.56 460 ILE A N 1
ATOM 3580 C CA . ILE A 1 460 ? -13.458 2.757 20.505 1.00 98.56 460 ILE A CA 1
ATOM 3581 C C . ILE A 1 460 ? -14.981 2.625 20.421 1.00 98.56 460 ILE A C 1
ATOM 3583 O O . ILE A 1 460 ? -15.706 3.132 21.280 1.00 98.56 460 ILE A O 1
ATOM 3587 N N . SER A 1 461 ? -15.480 1.953 19.391 1.00 98.50 461 SER A N 1
ATOM 3588 C CA . SER A 1 461 ? -16.892 1.584 19.262 1.00 98.50 461 SER A CA 1
ATOM 3589 C C . SER A 1 461 ? -17.022 0.142 18.799 1.00 98.50 461 SER A C 1
ATOM 3591 O O . SER A 1 461 ? -16.234 -0.303 17.968 1.00 98.50 461 SER A O 1
ATOM 3593 N N . ILE A 1 462 ? -18.001 -0.576 19.341 1.00 98.19 462 ILE A N 1
ATOM 3594 C CA . ILE A 1 462 ? -18.343 -1.946 18.942 1.00 98.19 462 ILE A CA 1
ATOM 3595 C C . ILE A 1 462 ? -19.331 -1.840 17.785 1.00 98.19 462 ILE A C 1
ATOM 3597 O O . ILE A 1 462 ? -20.326 -1.129 17.908 1.00 98.19 462 ILE A O 1
ATOM 3601 N N . LEU A 1 463 ? -19.039 -2.509 16.670 1.00 97.56 463 LEU A N 1
ATOM 3602 C CA . LEU A 1 463 ? -19.854 -2.448 15.462 1.00 97.56 463 LEU A CA 1
ATOM 3603 C C . LEU A 1 463 ? -20.589 -3.768 15.235 1.00 97.56 463 LEU A C 1
ATOM 3605 O O . LEU A 1 463 ? -19.986 -4.845 15.272 1.00 97.56 463 LEU A O 1
ATOM 3609 N N . ASN A 1 464 ? -21.877 -3.678 14.918 1.00 93.56 464 ASN A N 1
ATOM 3610 C CA . ASN A 1 464 ? -22.600 -4.770 14.275 1.00 93.56 464 ASN A CA 1
ATOM 3611 C C . ASN A 1 464 ? -22.210 -4.886 12.783 1.00 93.56 464 ASN A C 1
ATOM 3613 O O . ASN A 1 464 ? -21.420 -4.097 12.263 1.00 93.56 464 ASN A O 1
ATOM 3617 N N . SER A 1 465 ? -22.742 -5.883 12.071 1.00 91.62 465 SER A N 1
ATOM 3618 C CA . SER A 1 465 ? -22.357 -6.143 10.675 1.00 91.62 465 SER A CA 1
ATOM 3619 C C . SER A 1 465 ? -22.728 -5.011 9.708 1.00 91.62 465 SER A C 1
ATOM 3621 O O . SER A 1 465 ? -21.914 -4.674 8.849 1.00 91.62 465 SER A O 1
ATOM 3623 N N . SER A 1 466 ? -23.899 -4.387 9.864 1.00 91.44 466 SER A N 1
ATOM 3624 C CA . SER A 1 466 ? -24.332 -3.260 9.024 1.00 91.44 466 SER A CA 1
ATOM 3625 C C . SER A 1 466 ? -23.480 -2.015 9.280 1.00 91.44 466 SER A C 1
ATOM 3627 O O . SER A 1 466 ? -23.010 -1.376 8.339 1.00 91.44 466 SER A O 1
ATOM 3629 N N . GLU A 1 467 ? -23.179 -1.718 10.547 1.00 95.25 467 GLU A N 1
ATOM 3630 C CA . GLU A 1 467 ? -22.277 -0.625 10.931 1.00 95.25 467 GLU A CA 1
ATOM 3631 C C . GLU A 1 467 ? -20.849 -0.870 10.423 1.00 95.25 467 GLU A C 1
ATOM 3633 O O . GLU A 1 467 ? -20.200 0.045 9.909 1.00 95.25 467 GLU A O 1
ATOM 3638 N N . ALA A 1 468 ? -20.360 -2.112 10.505 1.00 96.12 468 ALA A N 1
ATOM 3639 C CA . ALA A 1 468 ? -19.065 -2.500 9.958 1.00 96.12 468 ALA A CA 1
ATOM 3640 C C . ALA A 1 468 ? -19.017 -2.264 8.444 1.00 96.12 468 ALA A C 1
ATOM 3642 O O . ALA A 1 468 ? -18.063 -1.657 7.959 1.00 96.12 468 ALA A O 1
ATOM 3643 N N . MET A 1 469 ? -20.060 -2.656 7.700 1.00 95.38 469 MET A N 1
ATOM 3644 C CA . MET A 1 469 ? -20.175 -2.346 6.272 1.00 95.38 469 MET A CA 1
ATOM 3645 C C . MET A 1 469 ? -20.177 -0.836 6.020 1.00 95.38 469 MET A C 1
ATOM 3647 O O . MET A 1 469 ? -19.404 -0.375 5.180 1.00 95.38 469 MET A O 1
ATOM 3651 N N . TYR A 1 470 ? -20.986 -0.066 6.758 1.00 95.31 470 TYR A N 1
ATOM 3652 C CA . TYR A 1 470 ? -21.097 1.389 6.611 1.00 95.31 470 TYR A CA 1
ATOM 3653 C C . TYR A 1 470 ? -19.745 2.087 6.791 1.00 95.31 470 TYR A C 1
ATOM 3655 O O . TYR A 1 470 ? -19.304 2.865 5.936 1.00 95.31 470 TYR A O 1
ATOM 3663 N N . HIS A 1 471 ? -19.042 1.778 7.882 1.00 96.75 471 HIS A N 1
ATOM 3664 C CA . HIS A 1 471 ? -17.737 2.364 8.170 1.00 96.75 471 HIS A CA 1
ATOM 3665 C C . HIS A 1 471 ? -16.644 1.844 7.234 1.00 96.75 471 HIS A C 1
ATOM 3667 O O . HIS A 1 471 ? -15.746 2.609 6.875 1.00 96.75 471 HIS A O 1
ATOM 3673 N N . PHE A 1 472 ? -16.742 0.596 6.774 1.00 97.12 472 PHE A N 1
ATOM 3674 C CA . PHE A 1 472 ? -15.825 0.020 5.797 1.00 97.12 472 PHE A CA 1
ATOM 3675 C C . PHE A 1 472 ? -15.929 0.693 4.424 1.00 97.12 472 PHE A C 1
ATOM 3677 O O . PHE A 1 472 ? -14.910 1.116 3.876 1.00 97.12 472 PHE A O 1
ATOM 3684 N N . VAL A 1 473 ? -17.136 0.865 3.874 1.00 95.50 473 VAL A N 1
ATOM 3685 C CA . VAL A 1 473 ? -17.317 1.557 2.581 1.00 95.50 473 VAL A CA 1
ATOM 3686 C C . VAL A 1 473 ? -17.103 3.062 2.687 1.00 95.50 473 VAL A C 1
ATOM 3688 O O . VAL A 1 473 ? -16.696 3.686 1.711 1.00 95.50 473 VAL A O 1
ATOM 3691 N N . SER A 1 474 ? -17.309 3.650 3.866 1.00 95.81 474 SER A N 1
ATOM 3692 C CA . SER A 1 474 ? -16.957 5.051 4.109 1.00 95.81 474 SER A CA 1
ATOM 3693 C C . SER A 1 474 ? -15.439 5.243 4.143 1.00 95.81 474 SER A C 1
ATOM 3695 O O . SER A 1 474 ? -14.919 6.163 3.511 1.00 95.81 474 SER A O 1
ATOM 3697 N N . GLY A 1 475 ? -14.723 4.373 4.865 1.00 95.62 475 GLY A N 1
ATOM 3698 C CA . GLY A 1 475 ? -13.266 4.412 4.990 1.00 95.62 475 GLY A CA 1
ATOM 3699 C C . GLY A 1 475 ? -12.747 5.766 5.475 1.00 95.62 475 GLY A C 1
ATOM 3700 O O . GLY A 1 475 ? -11.889 6.377 4.834 1.00 95.62 475 GLY A O 1
ATOM 3701 N N . TYR A 1 476 ? -13.342 6.268 6.559 1.00 96.44 476 TYR A N 1
ATOM 3702 C CA . TYR A 1 476 ? -13.104 7.609 7.087 1.00 96.44 476 TYR A CA 1
ATOM 3703 C C . TYR A 1 476 ? -11.774 7.738 7.847 1.00 96.44 476 TYR A C 1
ATOM 3705 O O . TYR A 1 476 ? -11.461 6.944 8.735 1.00 96.44 476 TYR A O 1
ATOM 3713 N N . SER A 1 477 ? -11.042 8.814 7.567 1.00 93.44 477 SER A N 1
ATOM 3714 C CA . SER A 1 477 ? -9.939 9.342 8.377 1.00 93.44 477 SER A CA 1
ATOM 3715 C C . SER A 1 477 ? -9.859 10.863 8.194 1.00 93.44 477 SER A C 1
ATOM 3717 O O . SER A 1 477 ? -10.660 11.455 7.473 1.00 93.44 477 SER A O 1
ATOM 3719 N N . SER A 1 478 ? -8.869 11.523 8.789 1.00 89.31 478 SER A N 1
ATOM 3720 C CA . SER A 1 478 ? -8.565 12.931 8.515 1.00 89.31 478 SER A CA 1
ATOM 3721 C C . SER A 1 478 ? -7.186 13.130 7.888 1.00 89.31 478 SER A C 1
ATOM 3723 O O . SER A 1 478 ? -6.249 12.377 8.158 1.00 89.31 478 SER A O 1
ATOM 3725 N N . LYS A 1 479 ? -7.067 14.179 7.073 1.00 78.94 479 LYS A N 1
ATOM 3726 C CA . LYS A 1 479 ? -5.799 14.813 6.701 1.00 78.94 479 LYS A CA 1
ATOM 3727 C C . LYS A 1 479 ? -5.511 15.949 7.678 1.00 78.94 479 LYS A C 1
ATOM 3729 O O . LYS A 1 479 ? -6.425 16.700 8.027 1.00 78.94 479 LYS A O 1
ATOM 3734 N N . LEU A 1 480 ? -4.263 16.057 8.120 1.00 67.19 480 LEU A N 1
ATOM 3735 C CA . LEU A 1 480 ? -3.850 17.049 9.111 1.00 67.19 480 LEU A CA 1
ATOM 3736 C C . LEU A 1 480 ? -3.496 18.378 8.442 1.00 67.19 480 LEU A C 1
ATOM 3738 O O . LEU A 1 480 ? -3.030 18.413 7.303 1.00 67.19 480 LEU A O 1
ATOM 3742 N N . ALA A 1 481 ? -3.715 19.472 9.169 1.00 52.25 481 ALA A N 1
ATOM 3743 C CA . ALA A 1 481 ? -3.225 20.782 8.768 1.00 52.25 481 ALA A CA 1
ATOM 3744 C C . ALA A 1 481 ? -1.688 20.799 8.781 1.00 52.25 481 ALA A C 1
ATOM 3746 O O . ALA A 1 481 ? -1.068 20.252 9.693 1.00 52.25 481 ALA A O 1
ATOM 3747 N N . GLY A 1 482 ? -1.076 21.403 7.760 1.00 42.47 482 GLY A N 1
ATOM 3748 C CA . GLY A 1 482 ? 0.379 21.556 7.651 1.00 42.47 482 GLY A CA 1
ATOM 3749 C C . GLY A 1 482 ? 1.161 20.332 7.152 1.00 42.47 482 GLY A C 1
ATOM 3750 O O . GLY A 1 482 ? 2.347 20.471 6.885 1.00 42.47 482 GLY A O 1
ATOM 3751 N N . THR A 1 483 ? 0.530 19.163 6.978 1.00 44.25 483 THR A N 1
ATOM 3752 C CA . THR A 1 483 ? 1.191 17.949 6.443 1.00 44.25 483 THR A CA 1
ATOM 3753 C C . THR A 1 483 ? 0.985 17.747 4.940 1.00 44.25 483 THR A C 1
ATOM 3755 O O . THR A 1 483 ? 1.509 16.801 4.372 1.00 44.25 483 THR A O 1
ATOM 3758 N N . GLU A 1 484 ? 0.164 18.579 4.296 1.00 54.66 484 GLU A N 1
ATOM 3759 C CA . GLU A 1 484 ? 0.021 18.638 2.840 1.00 54.66 484 GLU A CA 1
ATOM 3760 C C . GLU A 1 484 ? -0.083 20.110 2.416 1.00 54.66 484 GLU A C 1
ATOM 3762 O O . GLU A 1 484 ? -0.706 20.927 3.105 1.00 54.66 484 GLU A O 1
ATOM 3767 N N . VAL A 1 485 ? 0.500 20.454 1.262 1.00 41.16 485 VAL A N 1
ATOM 3768 C CA . VAL A 1 485 ? 0.460 21.816 0.709 1.00 41.16 485 VAL A CA 1
ATOM 3769 C C . VAL A 1 485 ? -0.995 22.284 0.567 1.00 41.16 485 VAL A C 1
ATOM 3771 O O . VAL A 1 485 ? -1.795 21.670 -0.138 1.00 41.16 485 VAL A O 1
ATOM 3774 N N . GLY A 1 486 ? -1.332 23.394 1.230 1.00 52.22 486 GLY A N 1
ATOM 3775 C CA . GLY A 1 486 ? -2.645 24.043 1.137 1.00 52.22 486 GLY A CA 1
ATOM 3776 C C . GLY A 1 486 ? -3.696 23.595 2.161 1.00 52.22 486 GLY A C 1
ATOM 3777 O O . GLY A 1 486 ? -4.822 24.088 2.101 1.00 52.22 486 GLY A O 1
ATOM 3778 N N . ILE A 1 487 ? -3.368 22.705 3.108 1.00 58.75 487 ILE A N 1
ATOM 3779 C CA . ILE A 1 487 ? -4.286 22.323 4.195 1.00 58.75 487 ILE A CA 1
ATOM 3780 C C . ILE A 1 487 ? -3.988 23.153 5.451 1.00 58.75 487 ILE A C 1
ATOM 3782 O O . ILE A 1 487 ? -2.997 22.916 6.140 1.00 58.75 487 ILE A O 1
ATOM 3786 N N . VAL A 1 488 ? -4.866 24.114 5.751 1.00 63.84 488 VAL A N 1
ATOM 3787 C CA . VAL A 1 488 ? -4.784 24.990 6.941 1.00 63.84 488 VAL A CA 1
ATOM 3788 C C . VAL A 1 488 ? -5.654 24.517 8.110 1.00 63.84 488 VAL A C 1
ATOM 3790 O O . VAL A 1 488 ? -5.350 24.819 9.258 1.00 63.84 488 VAL A O 1
ATOM 3793 N N . GLU A 1 489 ? -6.691 23.725 7.833 1.00 70.75 489 GLU A N 1
ATOM 3794 C CA . GLU A 1 489 ? -7.598 23.129 8.820 1.00 70.75 489 GLU A CA 1
ATOM 3795 C C . GLU A 1 489 ? -7.758 21.626 8.546 1.00 70.75 489 GLU A C 1
ATOM 3797 O O . GLU A 1 489 ? -7.614 21.203 7.393 1.00 70.75 489 GLU A O 1
ATOM 3802 N N . PRO A 1 490 ? -8.059 20.798 9.565 1.00 77.00 490 PRO A N 1
ATOM 3803 C CA . PRO A 1 490 ? -8.290 19.372 9.371 1.00 77.00 490 PRO A CA 1
ATOM 3804 C C . PRO A 1 490 ? -9.356 19.098 8.318 1.00 77.00 490 PRO A C 1
ATOM 3806 O O . PRO A 1 490 ? -10.438 19.684 8.335 1.00 77.00 490 PRO A O 1
ATOM 3809 N N . LYS A 1 491 ? -9.069 18.160 7.416 1.00 87.25 491 LYS A N 1
ATOM 3810 C CA . LYS A 1 491 ? -9.990 17.798 6.340 1.00 87.25 491 LYS A CA 1
ATOM 3811 C C . LYS A 1 491 ? -10.363 16.330 6.430 1.00 87.25 491 LYS A C 1
ATOM 3813 O O . LYS A 1 491 ? -9.486 15.466 6.401 1.00 87.25 491 LYS A O 1
ATOM 3818 N N . ALA A 1 492 ? -11.663 16.045 6.474 1.00 91.31 492 ALA A N 1
ATOM 3819 C CA . ALA A 1 492 ? -12.165 14.684 6.366 1.00 91.31 492 ALA A CA 1
ATOM 3820 C C . ALA A 1 492 ? -11.721 14.057 5.036 1.00 91.31 492 ALA A C 1
ATOM 3822 O O . ALA A 1 492 ? -11.768 14.684 3.972 1.00 91.31 492 ALA A O 1
ATOM 3823 N N . THR A 1 493 ? -11.286 12.804 5.092 1.00 92.25 493 THR A N 1
ATOM 3824 C CA . THR A 1 493 ? -10.973 11.997 3.920 1.00 92.25 493 THR A CA 1
ATOM 3825 C C . THR A 1 493 ? -11.731 10.681 3.997 1.00 92.25 493 THR A C 1
ATOM 3827 O O . THR A 1 493 ? -11.760 10.019 5.030 1.00 92.25 493 THR A O 1
ATOM 3830 N N . PHE A 1 494 ? -12.365 10.324 2.885 1.00 94.25 494 PHE A N 1
ATOM 3831 C CA . PHE A 1 494 ? -13.142 9.103 2.737 1.00 94.25 494 PHE A CA 1
ATOM 3832 C C . PHE A 1 494 ? -12.528 8.290 1.608 1.00 94.25 494 PHE A C 1
ATOM 3834 O O . PHE A 1 494 ? -12.439 8.751 0.466 1.00 94.25 494 PHE A O 1
ATOM 3841 N N . SER A 1 495 ? -12.067 7.091 1.937 1.00 93.69 495 SER A N 1
ATOM 3842 C CA . SER A 1 495 ? -11.438 6.176 0.993 1.00 93.69 495 SER A CA 1
ATOM 3843 C C . SER A 1 495 ? -12.044 4.803 1.201 1.00 93.69 495 SER A C 1
ATOM 3845 O O . SER A 1 495 ? -11.611 4.055 2.074 1.00 93.69 495 SER A O 1
ATOM 3847 N N . ALA A 1 496 ? -13.065 4.497 0.402 1.00 94.69 496 ALA A N 1
ATOM 3848 C CA . ALA A 1 496 ? -13.823 3.257 0.477 1.00 94.69 496 ALA A CA 1
ATOM 3849 C C . ALA A 1 496 ? -12.942 2.012 0.633 1.00 94.69 496 ALA A C 1
ATOM 3851 O O . ALA A 1 496 ? -11.882 1.900 0.010 1.00 94.69 496 ALA A O 1
ATOM 3852 N N . CYS A 1 497 ? -13.388 1.096 1.494 1.00 95.81 497 CYS A N 1
ATOM 3853 C CA . CYS A 1 497 ? -12.675 -0.128 1.865 1.00 95.81 497 CYS A CA 1
ATOM 3854 C C . CYS A 1 497 ? -11.281 0.141 2.464 1.00 95.81 497 CYS A C 1
ATOM 3856 O O . CYS A 1 497 ? -10.396 -0.708 2.398 1.00 95.81 497 CYS A O 1
ATOM 3858 N N . PHE A 1 498 ? -11.058 1.355 2.984 1.00 94.62 498 PHE A N 1
ATOM 3859 C CA . PHE A 1 498 ? -9.758 1.881 3.412 1.00 94.62 498 PHE A CA 1
ATOM 3860 C C . PHE A 1 498 ? -8.664 1.799 2.335 1.00 94.62 498 PHE A C 1
ATOM 3862 O O . PHE A 1 498 ? -7.479 1.838 2.651 1.00 94.62 498 PHE A O 1
ATOM 3869 N N . GLY A 1 499 ? -9.029 1.720 1.054 1.00 92.50 499 GLY A N 1
ATOM 3870 C CA . GLY A 1 499 ? -8.088 1.412 -0.024 1.00 92.50 499 GLY A CA 1
ATOM 3871 C C . GLY A 1 499 ? -8.598 1.768 -1.414 1.00 92.50 499 GLY A C 1
ATOM 3872 O O . GLY A 1 499 ? -8.157 1.151 -2.380 1.00 92.50 499 GLY A O 1
ATOM 3873 N N . ALA A 1 500 ? -9.505 2.747 -1.527 1.00 92.94 500 ALA A N 1
ATOM 3874 C CA . ALA A 1 500 ? -10.260 3.040 -2.746 1.00 92.94 500 ALA A CA 1
ATOM 3875 C C . ALA A 1 500 ? -9.436 3.044 -4.043 1.00 92.94 500 ALA A C 1
ATOM 3877 O O . ALA A 1 500 ? -9.914 2.425 -4.990 1.00 92.94 500 ALA A O 1
ATOM 3878 N N . PRO A 1 501 ? -8.217 3.622 -4.118 1.00 91.19 501 PRO A N 1
ATOM 3879 C CA . PRO A 1 501 ? -7.428 3.596 -5.351 1.00 91.19 501 PRO A CA 1
ATOM 3880 C C . PRO A 1 501 ? -7.158 2.188 -5.899 1.00 91.19 501 PRO A C 1
ATOM 3882 O O . PRO A 1 501 ? -7.139 2.005 -7.109 1.00 91.19 501 PRO A O 1
ATOM 3885 N N . PHE A 1 502 ? -7.037 1.183 -5.032 1.00 91.94 502 PHE A N 1
ATOM 3886 C CA . PHE A 1 502 ? -6.686 -0.197 -5.398 1.00 91.94 502 PHE A CA 1
ATOM 3887 C C . PHE A 1 502 ? -7.906 -1.105 -5.594 1.00 91.94 502 PHE A C 1
ATOM 3889 O O . PHE A 1 502 ? -7.789 -2.212 -6.111 1.00 91.94 502 PHE A O 1
ATOM 3896 N N . MET A 1 503 ? -9.089 -0.639 -5.186 1.00 95.50 503 MET A N 1
ATOM 3897 C CA . MET A 1 503 ? -10.333 -1.396 -5.305 1.00 95.50 503 MET A CA 1
ATOM 3898 C C . MET A 1 503 ? -10.825 -1.356 -6.752 1.00 95.50 503 MET A C 1
ATOM 3900 O O . MET A 1 503 ? -11.340 -0.336 -7.210 1.00 95.50 503 MET A O 1
ATOM 3904 N N . SER A 1 504 ? -10.649 -2.451 -7.483 1.00 96.06 504 SER A N 1
ATOM 3905 C CA . SER A 1 504 ? -11.006 -2.558 -8.904 1.00 96.06 504 SER A CA 1
ATOM 3906 C C . SER A 1 504 ? -12.474 -2.913 -9.142 1.00 96.06 504 SER A C 1
ATOM 3908 O O . SER A 1 504 ? -13.004 -2.545 -10.180 1.00 96.06 504 SER A O 1
ATOM 3910 N N . ARG A 1 505 ? -13.156 -3.564 -8.193 1.00 95.62 505 ARG A N 1
ATOM 3911 C CA . ARG A 1 505 ? -14.627 -3.717 -8.153 1.00 95.62 505 ARG A CA 1
ATOM 3912 C C . ARG A 1 505 ? -15.321 -2.645 -7.318 1.00 95.62 505 ARG A C 1
ATOM 3914 O O . ARG A 1 505 ? -14.678 -1.895 -6.585 1.00 95.62 505 ARG A O 1
ATOM 3921 N N . TYR A 1 506 ? -16.650 -2.591 -7.405 1.00 93.94 506 TYR A N 1
ATOM 3922 C CA . TYR A 1 506 ? -17.461 -1.700 -6.576 1.00 93.94 506 TYR A CA 1
ATOM 3923 C C . TYR A 1 506 ? -17.284 -2.019 -5.088 1.00 93.94 506 TYR A C 1
ATOM 3925 O O . TYR A 1 506 ? -17.236 -3.186 -4.698 1.00 93.94 506 TYR A O 1
ATOM 3933 N N . ALA A 1 507 ? -17.258 -0.980 -4.245 1.00 93.88 507 ALA A N 1
ATOM 3934 C CA . ALA A 1 507 ? -17.133 -1.114 -2.787 1.00 93.88 507 ALA A CA 1
ATOM 3935 C C . ALA A 1 507 ? -18.159 -2.097 -2.179 1.00 93.88 507 ALA A C 1
ATOM 3937 O O . ALA A 1 507 ? -17.862 -2.796 -1.210 1.00 93.88 507 ALA A O 1
ATOM 3938 N N . SER A 1 508 ? -19.341 -2.189 -2.801 1.00 91.94 508 SER A N 1
ATOM 3939 C CA . SER A 1 508 ? -20.424 -3.114 -2.458 1.00 91.94 508 SER A CA 1
ATOM 3940 C C . SER A 1 508 ? -20.004 -4.576 -2.403 1.00 91.94 508 SER A C 1
ATOM 3942 O O . SER A 1 508 ? -20.438 -5.308 -1.516 1.00 91.94 508 SER A O 1
ATOM 3944 N N . VAL A 1 509 ? -19.150 -4.995 -3.334 1.00 95.06 509 VAL A N 1
ATOM 3945 C CA . VAL A 1 509 ? -18.699 -6.380 -3.454 1.00 95.06 509 VAL A CA 1
ATOM 3946 C C . VAL A 1 509 ? -17.884 -6.761 -2.222 1.00 95.06 509 VAL A C 1
ATOM 3948 O O . VAL A 1 509 ? -18.186 -7.752 -1.560 1.00 95.06 509 VAL A O 1
ATOM 3951 N N . TYR A 1 510 ? -16.904 -5.934 -1.856 1.00 97.06 510 TYR A N 1
ATOM 3952 C CA . TYR A 1 510 ? -16.052 -6.189 -0.694 1.00 97.06 510 TYR A CA 1
ATOM 3953 C C . TYR A 1 510 ? -16.822 -6.067 0.623 1.00 97.06 510 TYR A C 1
ATOM 3955 O O . TYR A 1 510 ? -16.598 -6.861 1.529 1.00 97.06 510 TYR A O 1
ATOM 3963 N N . ALA A 1 511 ? -17.753 -5.114 0.735 1.00 95.00 511 ALA A N 1
ATOM 3964 C CA . ALA A 1 511 ? -18.566 -4.946 1.939 1.00 95.00 511 ALA A CA 1
ATOM 3965 C C . ALA A 1 511 ? -19.455 -6.168 2.214 1.00 95.00 511 ALA A C 1
ATOM 3967 O O . ALA A 1 511 ? -19.501 -6.654 3.342 1.00 95.00 511 ALA A O 1
ATOM 3968 N N . LYS A 1 512 ? -20.105 -6.712 1.175 1.00 94.06 512 LYS A N 1
ATOM 3969 C CA . LYS A 1 512 ? -20.915 -7.935 1.289 1.00 94.06 512 LYS A CA 1
ATOM 3970 C C . LYS A 1 512 ? -20.059 -9.149 1.655 1.00 94.06 512 LYS A C 1
ATOM 3972 O O . LYS A 1 512 ? -20.478 -9.967 2.472 1.00 94.06 512 LYS A O 1
ATOM 3977 N N . LEU A 1 513 ? -18.847 -9.253 1.101 1.00 96.56 513 LEU A N 1
ATOM 3978 C CA . LEU A 1 513 ? -17.891 -10.297 1.482 1.00 96.56 513 LEU A CA 1
ATOM 3979 C C . LEU A 1 513 ? -17.444 -10.161 2.943 1.00 96.56 513 LEU A C 1
ATOM 3981 O O . LEU A 1 513 ? -17.425 -11.165 3.651 1.00 96.56 513 LEU A O 1
ATOM 3985 N N . LEU A 1 514 ? -17.142 -8.945 3.409 1.00 97.12 514 LEU A N 1
ATOM 3986 C CA . LEU A 1 514 ? -16.779 -8.678 4.803 1.00 97.12 514 LEU A CA 1
ATOM 3987 C C . LEU A 1 514 ? -17.899 -9.102 5.756 1.00 97.12 514 LEU A C 1
ATOM 3989 O O . LEU A 1 514 ? -17.644 -9.875 6.675 1.00 97.12 514 LEU A O 1
ATOM 3993 N N . ALA A 1 515 ? -19.134 -8.667 5.501 1.00 94.88 515 ALA A N 1
ATOM 3994 C CA . ALA A 1 515 ? -20.283 -9.032 6.325 1.00 94.88 515 ALA A CA 1
ATOM 3995 C C . ALA A 1 515 ? -20.511 -10.548 6.360 1.00 94.88 515 ALA A C 1
ATOM 3997 O O . ALA A 1 515 ? -20.608 -11.125 7.442 1.00 94.88 515 ALA A O 1
ATOM 3998 N N . LYS A 1 516 ? -20.498 -11.210 5.194 1.00 95.25 516 LYS A N 1
ATOM 3999 C CA . LYS A 1 516 ? -20.640 -12.670 5.100 1.00 95.25 516 LYS A CA 1
ATOM 4000 C C . LYS A 1 516 ? -19.554 -13.395 5.897 1.00 95.25 516 LYS A C 1
ATOM 4002 O O . LYS A 1 516 ? -19.852 -14.321 6.647 1.00 95.25 516 LYS A O 1
ATOM 4007 N N . LYS A 1 517 ? -18.291 -12.986 5.746 1.00 97.00 517 LYS A N 1
ATOM 4008 C CA . LYS A 1 517 ? -17.156 -13.594 6.452 1.00 97.00 517 LYS A CA 1
ATOM 4009 C C . LYS A 1 517 ? -17.271 -13.387 7.966 1.00 97.00 517 LYS A C 1
ATOM 4011 O O . LYS A 1 517 ? -17.145 -14.358 8.705 1.00 97.00 517 LYS A O 1
ATOM 4016 N N . MET A 1 518 ? -17.600 -12.174 8.418 1.00 96.69 518 MET A N 1
ATOM 4017 C CA . MET A 1 518 ? -17.833 -11.877 9.836 1.00 96.69 518 MET A CA 1
ATOM 4018 C C . MET A 1 518 ? -18.983 -12.699 10.427 1.00 96.69 518 MET A C 1
ATOM 4020 O O . MET A 1 518 ? -18.850 -13.234 11.525 1.00 96.69 518 MET A O 1
ATOM 4024 N N . GLU A 1 519 ? -20.099 -12.842 9.709 1.00 94.88 519 GLU A N 1
ATOM 4025 C CA . GLU A 1 519 ? -21.246 -13.627 10.170 1.00 94.88 519 GLU A CA 1
ATOM 4026 C C . GLU A 1 519 ? -20.909 -15.118 10.304 1.00 94.88 519 GLU A C 1
ATOM 4028 O O . GLU A 1 519 ? -21.307 -15.754 11.288 1.00 94.88 519 GLU A O 1
ATOM 4033 N N . MET A 1 520 ? -20.165 -15.664 9.336 1.00 95.00 520 MET A N 1
ATOM 4034 C CA . MET A 1 520 ? -19.727 -17.061 9.327 1.00 95.00 520 MET A CA 1
ATOM 4035 C C . MET A 1 520 ? -18.780 -17.375 10.487 1.00 95.00 520 MET A C 1
ATOM 4037 O O . MET A 1 520 ? -18.900 -18.436 11.095 1.00 95.00 520 MET A O 1
ATOM 4041 N N . THR A 1 521 ? -17.850 -16.471 10.801 1.00 95.31 521 THR A N 1
ATOM 4042 C CA . THR A 1 521 ? -16.808 -16.718 11.813 1.00 95.31 521 THR A CA 1
ATOM 4043 C C . THR A 1 521 ? -17.118 -16.111 13.174 1.00 95.31 521 THR A C 1
ATOM 4045 O O . THR A 1 521 ? -16.359 -16.321 14.113 1.00 95.31 521 THR A O 1
ATOM 4048 N N . LYS A 1 522 ? -18.222 -15.361 13.290 1.00 95.81 522 LYS A N 1
ATOM 4049 C CA . LYS A 1 522 ? -18.574 -14.569 14.479 1.00 95.81 522 LYS A CA 1
ATOM 4050 C C . LYS A 1 522 ? -17.465 -13.593 14.883 1.00 95.81 522 LYS A C 1
ATOM 4052 O O . LYS A 1 522 ? -17.278 -13.320 16.065 1.00 95.81 522 LYS A O 1
ATOM 4057 N N . ALA A 1 523 ? -16.743 -13.062 13.893 1.00 96.94 523 ALA A N 1
ATOM 4058 C CA . ALA A 1 523 ? -15.703 -12.073 14.136 1.00 96.94 523 ALA A CA 1
ATOM 4059 C C . ALA A 1 523 ? -16.308 -10.785 14.710 1.00 96.94 523 ALA A C 1
ATOM 4061 O O . ALA A 1 523 ? -17.277 -10.240 14.174 1.00 96.94 523 ALA A O 1
ATOM 4062 N N . ARG A 1 524 ? -15.693 -10.276 15.776 1.00 96.69 524 ARG A N 1
ATOM 4063 C CA . ARG A 1 524 ? -15.977 -8.962 16.355 1.00 96.69 524 ARG A CA 1
ATOM 4064 C C . ARG A 1 524 ? -15.529 -7.881 15.379 1.00 96.69 524 ARG A C 1
ATOM 4066 O O . ARG A 1 524 ? -14.518 -8.051 14.698 1.00 96.69 524 ARG A O 1
ATOM 4073 N N . CYS A 1 525 ? -16.214 -6.742 15.353 1.00 98.31 525 CYS A N 1
ATOM 4074 C CA . CYS A 1 525 ? -15.712 -5.561 14.662 1.00 98.31 525 CYS A CA 1
ATOM 4075 C C . CYS A 1 525 ? -15.708 -4.349 15.586 1.00 98.31 525 CYS A C 1
ATOM 4077 O O . CYS A 1 525 ? -16.685 -4.093 16.289 1.00 98.31 525 CYS A O 1
ATOM 4079 N N . VAL A 1 526 ? -14.598 -3.610 15.588 1.00 98.62 526 VAL A N 1
ATOM 4080 C CA . VAL A 1 526 ? -14.466 -2.366 16.345 1.00 98.62 526 VAL A CA 1
ATOM 4081 C C . VAL A 1 526 ? -13.976 -1.227 15.461 1.00 98.62 526 VAL A C 1
ATOM 4083 O O . VAL A 1 526 ? -13.121 -1.415 14.596 1.00 98.62 526 VAL A O 1
ATOM 4086 N N . LEU A 1 527 ? -14.486 -0.025 15.712 1.00 98.56 527 LEU A N 1
ATOM 4087 C CA . LEU A 1 527 ? -13.959 1.227 15.174 1.00 98.56 527 LEU A CA 1
ATOM 4088 C C . LEU A 1 527 ? -13.045 1.855 16.224 1.00 98.56 527 LEU A C 1
ATOM 4090 O O . LEU A 1 527 ? -13.516 2.199 17.303 1.00 98.56 527 LEU A O 1
ATOM 4094 N N . LEU A 1 528 ? -11.754 1.988 15.930 1.00 98.38 528 LEU A N 1
ATOM 4095 C CA . LEU A 1 528 ? -10.737 2.490 16.858 1.00 98.38 528 LEU A CA 1
ATOM 4096 C C . LEU A 1 528 ? -10.217 3.851 16.375 1.00 98.38 528 LEU A C 1
ATOM 4098 O O . LEU A 1 528 ? -9.617 3.957 15.301 1.00 98.38 528 LEU A O 1
ATOM 4102 N N . ASN A 1 529 ? -10.429 4.892 17.182 1.00 97.50 529 ASN A N 1
ATOM 4103 C CA . ASN A 1 529 ? -9.937 6.236 16.897 1.00 97.50 529 ASN A CA 1
ATOM 4104 C C . ASN A 1 529 ? -8.488 6.397 17.386 1.00 97.50 529 ASN A C 1
ATOM 4106 O O . ASN A 1 529 ? -8.207 6.428 18.583 1.00 97.50 529 ASN A O 1
ATOM 4110 N N . THR A 1 530 ? -7.561 6.544 16.442 1.00 95.31 530 THR A N 1
ATOM 4111 C CA . THR A 1 530 ? -6.129 6.809 16.666 1.00 95.31 530 THR A CA 1
ATOM 4112 C C . THR A 1 530 ? -5.753 8.280 16.434 1.00 95.31 530 THR A C 1
ATOM 4114 O O . THR A 1 530 ? -4.570 8.647 16.404 1.00 95.31 530 THR A O 1
ATOM 4117 N N . GLY A 1 531 ? -6.770 9.120 16.228 1.00 94.38 531 GLY A N 1
ATOM 4118 C CA . GLY A 1 531 ? -6.693 10.557 16.010 1.00 94.38 531 GLY A CA 1
ATOM 4119 C C . GLY A 1 531 ? -6.725 11.338 17.317 1.00 94.38 531 GLY A C 1
ATOM 4120 O O . GLY A 1 531 ? -5.935 11.063 18.215 1.00 94.38 531 GLY A O 1
ATOM 4121 N N . TRP A 1 532 ? -7.589 12.345 17.406 1.00 95.31 532 TRP A N 1
ATOM 4122 C CA . TRP A 1 532 ? -7.628 13.337 18.480 1.00 95.31 532 TRP A CA 1
ATOM 4123 C C . TRP A 1 532 ? -8.765 13.093 19.472 1.00 95.31 532 TRP A C 1
ATOM 4125 O O . TRP A 1 532 ? -9.775 12.467 19.158 1.00 95.31 532 TRP A O 1
ATOM 4135 N N . SER A 1 533 ? -8.580 13.613 20.684 1.00 95.06 533 SER A N 1
ATOM 4136 C CA . SER A 1 533 ? -9.573 13.657 21.758 1.00 95.06 533 SER A CA 1
ATOM 4137 C C . SER A 1 533 ? -9.448 14.970 22.544 1.00 95.06 533 SER A C 1
ATOM 4139 O O . SER A 1 533 ? -8.399 15.624 22.525 1.00 95.06 533 SER A O 1
ATOM 4141 N N . GLY A 1 534 ? -10.522 15.375 23.226 1.00 94.62 534 GLY A N 1
ATOM 4142 C CA . GLY A 1 534 ? -10.593 16.616 24.008 1.00 94.62 534 GLY A CA 1
ATOM 4143 C C . GLY A 1 534 ? -10.769 17.907 23.201 1.00 94.62 534 GLY A C 1
ATOM 4144 O O . GLY A 1 534 ? -10.756 18.989 23.781 1.00 94.62 534 GLY A O 1
ATOM 4145 N N . GLY A 1 535 ? -10.918 17.811 21.881 1.00 94.19 535 GLY A N 1
ATOM 4146 C CA . GLY A 1 535 ? -11.047 18.943 20.964 1.00 94.19 535 GLY A CA 1
ATOM 4147 C C . GLY A 1 535 ? -10.579 18.578 19.552 1.00 94.19 535 GLY A C 1
ATOM 4148 O O . GLY A 1 535 ? -9.957 17.524 19.376 1.00 94.19 535 GLY A O 1
ATOM 4149 N N . PRO A 1 536 ? -10.815 19.446 18.554 1.00 93.12 536 PRO A N 1
ATOM 4150 C CA . PRO A 1 536 ? -10.246 19.276 17.222 1.00 93.12 536 PRO A CA 1
ATOM 4151 C C . PRO A 1 536 ? -8.722 19.455 17.257 1.00 93.12 536 PRO A C 1
ATOM 4153 O O . PRO A 1 536 ? -8.167 19.980 18.225 1.00 93.12 536 PRO A O 1
ATOM 4156 N N . TYR A 1 537 ? -8.029 19.060 16.191 1.00 89.31 537 TYR A N 1
ATOM 4157 C CA . TYR A 1 537 ? -6.606 19.356 16.008 1.00 89.31 537 TYR A CA 1
ATOM 4158 C C . TYR A 1 537 ? -6.302 20.840 16.280 1.00 89.31 537 TYR A C 1
ATOM 4160 O O . TYR A 1 537 ? -7.037 21.726 15.850 1.00 89.31 537 TYR A O 1
ATOM 4168 N N . GLY A 1 538 ? -5.217 21.102 17.010 1.00 87.44 538 GLY A N 1
ATOM 4169 C CA . GLY A 1 538 ? -4.843 22.438 17.485 1.00 87.44 538 GLY A CA 1
ATOM 4170 C C . GLY A 1 538 ? -5.385 22.783 18.878 1.00 87.44 538 GLY A C 1
ATOM 4171 O O . GLY A 1 538 ? -4.765 23.580 19.575 1.00 87.44 538 GLY A O 1
ATOM 4172 N N . VAL A 1 539 ? -6.474 22.144 19.322 1.00 92.31 539 VAL A N 1
ATOM 4173 C CA . VAL A 1 539 ? -7.044 22.301 20.677 1.00 92.31 539 VAL A CA 1
ATOM 4174 C C . VAL A 1 539 ? -6.930 21.001 21.474 1.00 92.31 539 VAL A C 1
ATOM 4176 O O . VAL A 1 539 ? -6.389 20.979 22.579 1.00 92.31 539 VAL A O 1
ATOM 4179 N N . GLY A 1 540 ? -7.430 19.906 20.902 1.00 92.69 540 GLY A N 1
ATOM 4180 C CA . GLY A 1 540 ? -7.319 18.565 21.455 1.00 92.69 540 GLY A CA 1
ATOM 4181 C C . GLY A 1 540 ? -5.926 17.973 21.270 1.00 92.69 540 GLY A C 1
ATOM 4182 O O . GLY A 1 540 ? -5.044 18.538 20.617 1.00 92.69 540 GLY A O 1
ATOM 4183 N N . LYS A 1 541 ? -5.731 16.775 21.819 1.00 92.69 541 LYS A N 1
ATOM 4184 C CA . LYS A 1 541 ? -4.469 16.033 21.713 1.00 92.69 541 LYS A CA 1
ATOM 4185 C C . LYS A 1 541 ? -4.690 14.721 20.989 1.00 92.69 541 LYS A C 1
ATOM 4187 O O . LYS A 1 541 ? -5.741 14.098 21.135 1.00 92.69 541 LYS A O 1
ATOM 4192 N N . ARG A 1 542 ? -3.675 14.283 20.241 1.00 92.50 542 ARG A N 1
ATOM 4193 C CA . ARG A 1 542 ? -3.678 12.943 19.658 1.00 92.50 542 ARG A CA 1
ATOM 4194 C C . ARG A 1 542 ? -3.745 11.901 20.779 1.00 92.50 542 ARG A C 1
ATOM 4196 O O . ARG A 1 542 ? -3.105 12.069 21.819 1.00 92.50 542 ARG A O 1
ATOM 4203 N N . MET A 1 543 ? -4.519 10.845 20.564 1.00 94.38 543 MET A N 1
ATOM 4204 C CA . MET A 1 543 ? -4.685 9.734 21.490 1.00 94.38 543 MET A CA 1
ATOM 4205 C C . MET A 1 543 ? -3.313 9.149 21.853 1.00 94.38 543 MET A C 1
ATOM 4207 O O . MET A 1 543 ? -2.556 8.776 20.951 1.00 94.38 543 MET A O 1
ATOM 4211 N N . PRO A 1 544 ? -2.958 9.063 23.151 1.00 91.94 544 PRO A N 1
ATOM 4212 C CA . PRO A 1 544 ? -1.679 8.494 23.552 1.00 91.94 544 PRO A CA 1
ATOM 4213 C C . PRO A 1 544 ? -1.568 7.037 23.096 1.00 91.94 544 PRO A C 1
ATOM 4215 O O . PRO A 1 544 ? -2.472 6.245 23.361 1.00 91.94 544 PRO A O 1
ATOM 4218 N N . LEU A 1 545 ? -0.435 6.653 22.498 1.00 87.62 545 LEU A N 1
ATOM 4219 C CA . LEU A 1 545 ? -0.230 5.297 21.966 1.00 87.62 545 LEU A CA 1
ATOM 4220 C C . LEU A 1 545 ? -0.487 4.201 23.015 1.00 87.62 545 LEU A C 1
ATOM 4222 O O . LEU A 1 545 ? -1.066 3.168 22.694 1.00 87.62 545 LEU A O 1
ATOM 4226 N N . ARG A 1 546 ? -0.128 4.448 24.284 1.00 91.69 546 ARG A N 1
ATOM 4227 C CA . ARG A 1 546 ? -0.420 3.539 25.407 1.00 91.69 546 ARG A CA 1
ATOM 4228 C C . ARG A 1 546 ? -1.923 3.279 25.579 1.00 91.69 546 ARG A C 1
ATOM 4230 O O . ARG A 1 546 ? -2.309 2.146 25.836 1.00 91.69 546 ARG A O 1
ATOM 4237 N N . ILE A 1 547 ? -2.758 4.312 25.442 1.00 95.69 547 ILE A N 1
ATOM 4238 C CA . ILE A 1 547 ? -4.220 4.191 25.537 1.00 95.69 547 ILE A CA 1
ATOM 4239 C C . ILE A 1 547 ? -4.761 3.455 24.311 1.00 95.69 547 ILE A C 1
ATOM 4241 O O . ILE A 1 547 ? -5.546 2.527 24.463 1.00 95.69 547 ILE A O 1
ATOM 4245 N N . THR A 1 548 ? -4.287 3.800 23.112 1.00 95.31 548 THR A N 1
ATOM 4246 C CA . THR A 1 548 ? -4.671 3.111 21.871 1.00 95.31 548 THR A CA 1
ATOM 4247 C C . THR A 1 548 ? -4.349 1.615 21.922 1.00 95.31 548 THR A C 1
ATOM 4249 O O . THR A 1 548 ? -5.194 0.802 21.560 1.00 95.31 548 THR A O 1
ATOM 4252 N N . ARG A 1 549 ? -3.166 1.232 22.428 1.00 94.25 549 ARG A N 1
ATOM 4253 C CA . ARG A 1 549 ? -2.795 -0.178 22.633 1.00 94.25 549 ARG A CA 1
ATOM 4254 C C . ARG A 1 549 ? -3.672 -0.865 23.680 1.00 94.25 549 ARG A C 1
ATOM 4256 O O . ARG A 1 549 ? -4.060 -2.003 23.464 1.00 94.25 549 ARG A O 1
ATOM 4263 N N . ALA A 1 550 ? -4.028 -0.191 24.776 1.00 96.44 550 ALA A N 1
ATOM 4264 C CA . ALA A 1 550 ? -4.935 -0.761 25.776 1.00 96.44 550 ALA A CA 1
ATOM 4265 C C . ALA A 1 550 ? -6.337 -1.040 25.196 1.00 96.44 550 ALA A C 1
ATOM 4267 O O . ALA A 1 550 ? -6.871 -2.126 25.400 1.00 96.44 550 ALA A O 1
ATOM 4268 N N . LEU A 1 551 ? -6.889 -0.101 24.417 1.00 97.94 551 LEU A N 1
ATOM 4269 C CA . LEU A 1 551 ? -8.168 -0.271 23.713 1.00 97.94 551 LEU A CA 1
ATOM 4270 C C . LEU A 1 551 ? -8.112 -1.417 22.697 1.00 97.94 551 LEU A C 1
ATOM 4272 O O . LEU A 1 551 ? -9.018 -2.247 22.649 1.00 97.94 551 LEU A O 1
ATOM 4276 N N . LEU A 1 552 ? -7.040 -1.469 21.900 1.00 96.94 552 LEU A N 1
ATOM 4277 C CA . LEU A 1 552 ? -6.821 -2.536 20.929 1.00 96.94 552 LEU A CA 1
ATOM 4278 C C . LEU A 1 552 ? -6.737 -3.896 21.627 1.00 96.94 552 LEU A C 1
ATOM 4280 O O . LEU A 1 552 ? -7.466 -4.806 21.255 1.00 96.94 552 LEU A O 1
ATOM 4284 N N . ASN A 1 553 ? -5.911 -4.023 22.665 1.00 95.81 553 ASN A N 1
ATOM 4285 C CA . ASN A 1 553 ? -5.737 -5.281 23.389 1.00 95.81 553 ASN A CA 1
ATOM 4286 C C . ASN A 1 553 ? -7.047 -5.754 24.026 1.00 95.81 553 ASN A C 1
ATOM 4288 O O . ASN A 1 553 ? -7.375 -6.929 23.907 1.00 95.81 553 ASN A O 1
ATOM 4292 N N . ALA A 1 554 ? -7.838 -4.847 24.605 1.00 96.94 554 ALA A N 1
ATOM 4293 C CA . ALA A 1 554 ? -9.159 -5.188 25.129 1.00 96.94 554 ALA A CA 1
ATOM 4294 C C . ALA A 1 554 ? -10.099 -5.735 24.036 1.00 96.94 554 ALA A C 1
ATOM 4296 O O . ALA A 1 554 ? -10.812 -6.712 24.259 1.00 96.94 554 ALA A O 1
ATOM 4297 N N . ALA A 1 555 ? -10.078 -5.152 22.833 1.00 97.00 555 ALA A N 1
ATOM 4298 C CA . ALA A 1 555 ? -10.864 -5.646 21.700 1.00 97.00 555 ALA A CA 1
ATOM 4299 C C . ALA A 1 555 ? -10.353 -6.987 21.141 1.00 97.00 555 ALA A C 1
ATOM 4301 O O . ALA A 1 555 ? -11.142 -7.818 20.691 1.00 97.00 555 ALA A O 1
ATOM 4302 N N . LEU A 1 556 ? -9.037 -7.207 21.147 1.00 96.12 556 LEU A N 1
ATOM 4303 C CA . LEU A 1 556 ? -8.426 -8.467 20.717 1.00 96.12 556 LEU A CA 1
ATOM 4304 C C . LEU A 1 556 ? -8.740 -9.606 21.696 1.00 96.12 556 LEU A C 1
ATOM 4306 O O . LEU A 1 556 ? -9.074 -10.700 21.256 1.00 96.12 556 LEU A O 1
ATOM 4310 N N . ASN A 1 557 ? -8.712 -9.326 23.000 1.00 94.75 557 ASN A N 1
ATOM 4311 C CA . ASN A 1 557 ? -8.978 -10.299 24.062 1.00 94.75 557 ASN A CA 1
ATOM 4312 C C . ASN A 1 557 ? -10.471 -10.632 24.251 1.00 94.75 557 ASN A C 1
ATOM 4314 O O . ASN A 1 557 ? -10.795 -11.550 25.001 1.00 94.75 557 ASN A O 1
ATOM 4318 N N . GLY A 1 558 ? -11.382 -9.872 23.631 1.00 95.25 558 GLY A N 1
ATOM 4319 C CA . GLY A 1 558 ? -12.825 -9.979 23.887 1.00 95.25 558 GLY A CA 1
ATOM 4320 C C . GLY A 1 558 ? -13.269 -9.352 25.218 1.00 95.25 558 GLY A C 1
ATOM 4321 O O . GLY A 1 558 ? -14.397 -9.563 25.660 1.00 95.25 558 GLY A O 1
ATOM 4322 N N . ASP A 1 559 ? -12.423 -8.534 25.855 1.00 96.69 559 ASP A N 1
ATOM 4323 C CA . ASP A 1 559 ? -12.731 -7.865 27.131 1.00 96.69 559 ASP A CA 1
ATOM 4324 C C . ASP A 1 559 ? -13.921 -6.893 27.012 1.00 96.69 559 ASP A C 1
ATOM 4326 O O . ASP A 1 559 ? -14.524 -6.512 28.015 1.00 96.69 559 ASP A O 1
ATOM 4330 N N . LEU A 1 560 ? -14.266 -6.486 25.786 1.00 96.62 560 LEU A N 1
ATOM 4331 C CA . LEU A 1 560 ? -15.363 -5.565 25.480 1.00 96.62 560 LEU A CA 1
ATOM 4332 C C . LEU A 1 560 ? -16.693 -6.276 25.174 1.00 96.62 560 LEU A C 1
ATOM 4334 O O . LEU A 1 560 ? -17.707 -5.604 25.009 1.00 96.62 560 LEU A O 1
ATOM 4338 N N . ASP A 1 561 ? -16.725 -7.611 25.133 1.00 93.44 561 ASP A N 1
ATOM 4339 C CA . ASP A 1 561 ? -17.896 -8.373 24.667 1.00 93.44 561 ASP A CA 1
ATOM 4340 C C . ASP A 1 561 ? -19.082 -8.328 25.648 1.00 93.44 561 ASP A C 1
ATOM 4342 O O . ASP A 1 561 ? -20.227 -8.573 25.266 1.00 93.44 561 ASP A O 1
ATOM 4346 N N . LYS A 1 562 ? -18.819 -8.057 26.934 1.00 92.75 562 LYS A N 1
ATOM 4347 C CA . LYS A 1 562 ? -19.814 -8.128 28.025 1.00 92.75 562 LYS A CA 1
ATOM 4348 C C . LYS A 1 562 ? -19.801 -6.912 28.953 1.00 92.75 562 LYS A C 1
ATOM 4350 O O . LYS A 1 562 ? -20.238 -7.011 30.098 1.00 92.75 562 LYS A O 1
ATOM 4355 N N . VAL A 1 563 ? -19.268 -5.785 28.490 1.00 96.06 563 VAL A N 1
ATOM 4356 C CA . VAL A 1 563 ? -19.253 -4.542 29.275 1.00 96.06 563 VAL A CA 1
ATOM 4357 C C . VAL A 1 563 ? -20.557 -3.773 29.100 1.00 96.06 563 VAL A C 1
ATOM 4359 O O . VAL A 1 563 ? -21.223 -3.886 28.073 1.00 96.06 563 VAL A O 1
ATOM 4362 N N . ASP A 1 564 ? -20.906 -2.944 30.084 1.00 97.62 564 ASP A N 1
ATOM 4363 C CA . ASP A 1 564 ? -22.000 -1.994 29.909 1.00 97.62 564 ASP A CA 1
ATOM 4364 C C . ASP A 1 564 ? -21.670 -1.016 28.780 1.00 97.62 564 ASP A C 1
ATOM 4366 O O . ASP A 1 564 ? -20.550 -0.502 28.685 1.00 97.62 564 ASP A O 1
ATOM 4370 N N . VAL A 1 565 ? -22.672 -0.706 27.961 1.00 97.94 565 VAL A N 1
ATOM 4371 C CA . VAL A 1 565 ? -22.526 0.183 26.806 1.00 97.94 565 VAL A CA 1
ATOM 4372 C C . VAL A 1 565 ? -23.397 1.432 26.920 1.00 97.94 565 VAL A C 1
ATOM 4374 O O . VAL A 1 565 ? -24.366 1.497 27.684 1.00 97.94 565 VAL A O 1
ATOM 4377 N N . GLU A 1 566 ? -23.019 2.461 26.174 1.00 97.25 566 GLU A N 1
ATOM 4378 C CA . GLU A 1 566 ? -23.770 3.690 25.933 1.00 97.25 566 GLU A CA 1
ATOM 4379 C C . GLU A 1 566 ? -23.820 3.932 24.419 1.00 97.25 566 GLU A C 1
ATOM 4381 O O . GLU A 1 566 ? -22.813 3.767 23.735 1.00 97.25 566 GLU A O 1
ATOM 4386 N N . VAL A 1 567 ? -24.975 4.326 23.884 1.00 97.94 567 VAL A N 1
ATOM 4387 C CA . VAL A 1 567 ? -25.115 4.649 22.456 1.00 97.94 567 VAL A CA 1
ATOM 4388 C C . VAL A 1 567 ? -24.785 6.120 22.239 1.00 97.94 567 VAL A C 1
ATOM 4390 O O . VAL A 1 567 ? -25.318 6.997 22.920 1.00 97.94 567 VAL A O 1
ATOM 4393 N N . HIS A 1 568 ? -23.907 6.404 21.281 1.00 97.62 568 HIS A N 1
ATOM 4394 C CA . HIS A 1 568 ? -23.540 7.765 20.933 1.00 97.62 568 HIS A CA 1
ATOM 4395 C C . HIS A 1 568 ? -24.748 8.502 20.316 1.00 97.62 568 HIS A C 1
ATOM 4397 O O . HIS A 1 568 ? -25.251 8.067 19.281 1.00 97.62 568 HIS A O 1
ATOM 4403 N N . PRO A 1 569 ? -25.181 9.661 20.848 1.00 96.12 569 PRO A N 1
ATOM 4404 C CA . PRO A 1 569 ? -26.466 10.273 20.481 1.00 96.12 569 PRO A CA 1
ATOM 4405 C C . PRO A 1 569 ? -26.545 10.794 19.038 1.00 96.12 569 PRO A C 1
ATOM 4407 O O . PRO A 1 569 ? -27.635 10.915 18.493 1.00 96.12 569 PRO A O 1
ATOM 4410 N N . ILE A 1 570 ? -25.403 11.125 18.424 1.00 96.88 570 ILE A N 1
ATOM 4411 C CA . ILE A 1 570 ? -25.339 11.625 17.038 1.00 96.88 570 ILE A CA 1
ATOM 4412 C C . ILE A 1 570 ? -25.025 10.482 16.062 1.00 96.88 570 ILE A C 1
ATOM 4414 O O . ILE A 1 570 ? -25.821 10.195 15.178 1.00 96.88 570 ILE A O 1
ATOM 4418 N N . PHE A 1 571 ? -23.885 9.804 16.221 1.00 96.69 571 PHE A N 1
ATOM 4419 C CA . PHE A 1 571 ? -23.467 8.727 15.314 1.00 96.69 571 PHE A CA 1
ATOM 4420 C C . PHE A 1 571 ? -24.212 7.393 15.471 1.00 96.69 571 PHE A C 1
ATOM 4422 O O . PHE A 1 571 ? -24.091 6.559 14.586 1.00 96.69 571 PHE A O 1
ATOM 4429 N N . GLY A 1 572 ? -24.918 7.149 16.579 1.00 96.56 572 GLY A N 1
ATOM 4430 C CA . GLY A 1 572 ? -25.537 5.845 16.861 1.00 96.56 572 GLY A CA 1
ATOM 4431 C C . GLY A 1 572 ? -24.554 4.744 17.284 1.00 96.56 572 GLY A C 1
ATO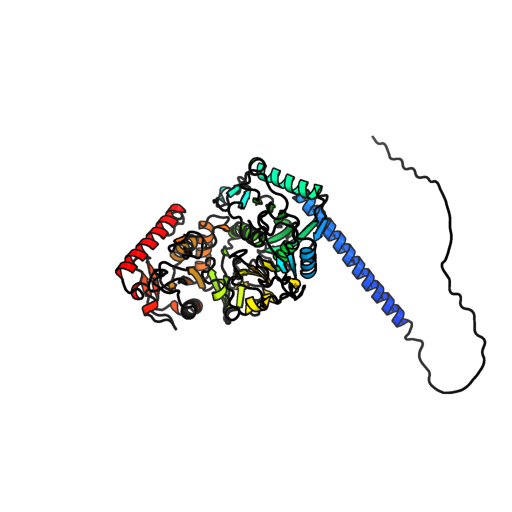M 4432 O O . GLY A 1 572 ? -24.974 3.630 17.560 1.00 96.56 572 GLY A O 1
ATOM 4433 N N . LEU A 1 573 ? -23.258 5.052 17.390 1.00 97.56 573 LEU A N 1
ATOM 4434 C CA . LEU A 1 573 ? -22.206 4.088 17.719 1.00 97.56 573 LEU A CA 1
ATOM 4435 C C . LEU A 1 573 ? -22.317 3.536 19.145 1.00 97.56 573 LEU A C 1
ATOM 4437 O O . LEU A 1 573 ? -22.486 4.297 20.101 1.00 97.56 573 LEU A O 1
ATOM 4441 N N . THR A 1 574 ? -22.116 2.228 19.302 1.00 98.25 574 THR A N 1
ATOM 4442 C CA . THR A 1 574 ? -22.073 1.567 20.614 1.00 98.25 574 THR A CA 1
ATOM 4443 C C . THR A 1 574 ? -20.715 1.781 21.289 1.00 98.25 574 THR A C 1
ATOM 4445 O O . THR A 1 574 ? -19.692 1.279 20.822 1.00 98.25 574 THR A O 1
ATOM 4448 N N . MET A 1 575 ? -20.692 2.511 22.406 1.00 97.88 575 MET A N 1
ATOM 4449 C CA . MET A 1 575 ? -19.485 2.846 23.172 1.00 97.88 575 MET A CA 1
ATOM 4450 C C . MET A 1 575 ? -19.414 2.026 24.469 1.00 97.88 575 MET A C 1
ATOM 4452 O O . MET A 1 575 ? -20.375 2.044 25.243 1.00 97.88 575 MET A O 1
ATOM 4456 N N . PRO A 1 576 ? -18.292 1.356 24.782 1.00 98.00 576 PRO A N 1
ATOM 4457 C CA . PRO A 1 576 ? -18.125 0.703 26.077 1.00 98.00 576 PRO A CA 1
ATOM 4458 C C . PRO A 1 576 ? -17.976 1.740 27.203 1.00 98.00 576 PRO A C 1
ATOM 4460 O O . PRO A 1 576 ? -17.278 2.742 27.052 1.00 98.00 576 PRO A O 1
ATOM 4463 N N . LYS A 1 577 ? -18.588 1.493 28.368 1.00 97.62 577 LYS A N 1
ATOM 4464 C CA . LYS A 1 577 ? -18.465 2.363 29.558 1.00 97.62 577 LYS A CA 1
ATOM 4465 C C . LYS A 1 577 ? -17.192 2.119 30.372 1.00 97.62 577 LYS A C 1
ATOM 4467 O O . LYS A 1 577 ? -16.823 2.942 31.213 1.00 97.62 577 LYS A O 1
ATOM 4472 N N . SER A 1 578 ? -16.514 1.002 30.133 1.00 97.69 578 SER A N 1
ATOM 4473 C CA . SER A 1 578 ? -15.266 0.629 30.797 1.00 97.69 578 SER A CA 1
ATOM 4474 C C . SER A 1 578 ? -14.359 -0.149 29.851 1.00 97.69 578 SER A C 1
ATOM 4476 O O . SER A 1 578 ? -14.841 -0.954 29.060 1.00 97.69 578 SER A O 1
ATOM 4478 N N . CYS A 1 579 ? -13.050 0.055 29.977 1.00 97.81 579 CYS A N 1
ATOM 4479 C CA . CYS A 1 579 ? -12.023 -0.705 29.275 1.00 97.81 579 CYS A CA 1
ATOM 4480 C C . CYS A 1 579 ? -10.803 -0.843 30.201 1.00 97.81 579 CYS A C 1
ATOM 4482 O O . CYS A 1 579 ? -10.371 0.167 30.769 1.00 97.81 579 CYS A O 1
ATOM 4484 N N . PRO A 1 580 ? -10.225 -2.045 30.373 1.00 97.19 580 PRO A N 1
ATOM 4485 C CA . PRO A 1 580 ? -9.026 -2.226 31.185 1.00 97.19 580 PRO A CA 1
ATOM 4486 C C . PRO A 1 580 ? -7.893 -1.273 30.777 1.00 97.19 580 PRO A C 1
ATOM 4488 O O . PRO A 1 580 ? -7.598 -1.099 29.597 1.00 97.19 580 PRO A O 1
ATOM 4491 N N . GLY A 1 581 ? -7.258 -0.628 31.760 1.00 95.50 581 GLY A N 1
ATOM 4492 C CA . GLY A 1 581 ? -6.121 0.275 31.530 1.00 95.50 581 GLY A CA 1
ATOM 4493 C C . GLY A 1 581 ? -6.459 1.638 30.905 1.00 95.50 581 GLY A C 1
ATOM 4494 O O . GLY A 1 581 ? -5.535 2.417 30.640 1.00 95.50 581 GLY A O 1
ATOM 4495 N N . VAL A 1 582 ? -7.747 1.947 30.703 1.00 97.31 582 VAL A N 1
ATOM 4496 C CA . VAL A 1 582 ? -8.231 3.207 30.118 1.00 97.31 582 VAL A CA 1
ATOM 4497 C C . VAL A 1 582 ? -9.187 3.909 31.090 1.00 97.31 582 VAL A C 1
ATOM 4499 O O . VAL A 1 582 ? -10.136 3.282 31.560 1.00 97.31 582 VAL A O 1
ATOM 4502 N N . PRO A 1 583 ? -8.988 5.205 31.390 1.00 95.69 583 PRO A N 1
ATOM 4503 C CA . PRO A 1 583 ? -9.925 5.955 32.223 1.00 95.69 583 PRO A CA 1
ATOM 4504 C C . PRO A 1 583 ? -11.317 6.059 31.578 1.00 95.69 583 PRO A C 1
ATOM 4506 O O . PRO A 1 583 ? -11.439 6.436 30.409 1.00 95.69 583 PRO A O 1
ATOM 4509 N N . SER A 1 584 ? -12.377 5.731 32.324 1.00 94.62 584 SER A N 1
ATOM 4510 C CA . SER A 1 584 ? -13.749 5.645 31.796 1.00 94.62 584 SER A CA 1
ATOM 4511 C C . SER A 1 584 ? -14.264 6.963 31.212 1.00 94.62 584 SER A C 1
ATOM 4513 O O . SER A 1 584 ? -15.074 6.964 30.288 1.00 94.62 584 SER A O 1
ATOM 4515 N N . GLU A 1 585 ? -13.797 8.103 31.719 1.00 92.12 585 GLU A N 1
ATOM 4516 C CA . GLU A 1 585 ? -14.139 9.427 31.204 1.00 92.12 585 GLU A CA 1
ATOM 4517 C C . GLU A 1 585 ? -13.622 9.674 29.783 1.00 92.12 585 GLU A C 1
ATOM 4519 O O . GLU A 1 585 ? -14.238 10.449 29.055 1.00 92.12 585 GLU A O 1
ATOM 4524 N N . MET A 1 586 ? -12.546 8.994 29.364 1.00 94.38 586 MET A N 1
ATOM 4525 C CA . MET A 1 586 ? -12.022 9.107 28.002 1.00 94.38 586 MET A CA 1
ATOM 4526 C C . MET A 1 586 ? -12.909 8.392 26.982 1.00 94.38 586 MET A C 1
ATOM 4528 O O . MET A 1 586 ? -12.981 8.836 25.841 1.00 94.38 586 MET A O 1
ATOM 4532 N N . LEU A 1 587 ? -13.597 7.315 27.382 1.00 97.19 587 LEU A N 1
ATOM 4533 C CA . LEU A 1 587 ? -14.394 6.463 26.486 1.00 97.19 587 LEU A CA 1
ATOM 4534 C C . LEU A 1 587 ? -15.611 7.183 25.891 1.00 97.19 587 LEU A C 1
ATOM 4536 O O . LEU A 1 587 ? -16.076 6.816 24.816 1.00 97.19 587 LEU A O 1
ATOM 4540 N N . ASN A 1 588 ? -16.095 8.234 26.557 1.00 97.38 588 ASN A N 1
ATOM 4541 C CA . ASN A 1 588 ? -17.123 9.114 26.021 1.00 97.38 588 ASN A CA 1
ATOM 4542 C C . ASN A 1 588 ? -16.459 10.420 25.537 1.00 97.38 588 ASN A C 1
ATOM 4544 O O . ASN A 1 588 ? -16.109 11.272 26.361 1.00 97.38 588 ASN A O 1
ATOM 4548 N N . PRO A 1 589 ? -16.294 10.622 24.218 1.00 96.69 589 PRO A N 1
ATOM 4549 C CA . PRO A 1 589 ? -15.541 11.753 23.673 1.00 96.69 589 PRO A CA 1
ATOM 4550 C C . PRO A 1 589 ? -16.147 13.107 24.072 1.00 96.69 589 PRO A C 1
ATOM 4552 O O . PRO A 1 589 ? -15.400 14.033 24.394 1.00 96.69 589 PRO A O 1
ATOM 4555 N N . ARG A 1 590 ? -17.477 13.212 24.216 1.00 97.56 590 ARG A N 1
ATOM 4556 C CA . ARG A 1 590 ? -18.140 14.426 24.721 1.00 97.56 590 ARG A CA 1
ATOM 4557 C C . ARG A 1 590 ? -17.664 14.796 26.122 1.00 97.56 590 ARG A C 1
ATOM 4559 O O . ARG A 1 590 ? -17.539 15.979 26.431 1.00 97.56 590 ARG A O 1
ATOM 4566 N N . LYS A 1 591 ? -17.360 13.825 26.994 1.00 96.62 591 LYS A N 1
ATOM 4567 C CA . LYS A 1 591 ? -16.847 14.092 28.353 1.00 96.62 591 LYS A CA 1
ATOM 4568 C C . LYS A 1 591 ? -15.439 14.692 28.347 1.00 96.62 591 LYS A C 1
ATOM 4570 O O . LYS A 1 591 ? -15.140 15.454 29.262 1.00 96.62 591 LYS A O 1
ATOM 4575 N N . THR A 1 592 ? -14.652 14.461 27.297 1.00 95.62 592 THR A N 1
ATOM 4576 C CA . THR A 1 592 ? -13.278 14.979 27.175 1.00 95.62 592 THR A CA 1
ATOM 4577 C C . THR A 1 592 ? -13.197 16.446 26.741 1.00 95.62 592 THR A C 1
ATOM 4579 O O . THR A 1 592 ? -12.210 17.110 27.035 1.00 95.62 592 THR A O 1
ATOM 4582 N N . TRP A 1 593 ? -14.227 16.976 26.076 1.00 97.69 593 TRP A N 1
ATOM 4583 C CA . TRP A 1 593 ? -14.257 18.373 25.629 1.00 97.69 593 TRP A CA 1
ATOM 4584 C C . TRP A 1 593 ? -14.587 19.336 26.765 1.00 97.69 593 TRP A C 1
ATOM 4586 O O . TRP A 1 593 ? -15.516 19.086 27.526 1.00 97.69 593 TRP A O 1
ATOM 4596 N N . THR A 1 594 ? -13.901 20.473 26.863 1.00 96.31 594 THR A N 1
ATOM 4597 C CA . THR A 1 594 ? -14.266 21.508 27.849 1.00 96.31 594 THR A CA 1
ATOM 4598 C C . THR A 1 594 ? -15.644 22.103 27.543 1.00 96.31 594 THR A C 1
ATOM 4600 O O . THR A 1 594 ? -16.497 22.166 28.426 1.00 96.31 594 THR A O 1
ATOM 4603 N N . ASP A 1 595 ? -15.882 22.475 26.281 1.00 97.19 595 ASP A N 1
ATOM 4604 C CA . ASP A 1 595 ? -17.168 22.975 25.790 1.00 97.19 595 ASP A CA 1
ATOM 4605 C C . ASP A 1 595 ? -17.961 21.839 25.130 1.00 97.19 595 ASP A C 1
ATOM 4607 O O . ASP A 1 595 ? -17.580 21.292 24.091 1.00 97.19 595 ASP A O 1
ATOM 4611 N N . LYS A 1 596 ? -19.081 21.476 25.758 1.00 97.69 596 LYS A N 1
ATOM 4612 C CA . LYS A 1 596 ? -19.934 20.377 25.308 1.00 97.69 596 LYS A CA 1
ATOM 4613 C C . LYS A 1 596 ? -20.807 20.745 24.108 1.00 97.69 596 LYS A C 1
ATOM 4615 O O . LYS A 1 596 ? -21.141 19.863 23.327 1.00 97.69 596 LYS A O 1
ATOM 4620 N N . GLU A 1 597 ? -21.160 22.015 23.943 1.00 97.69 597 GLU A N 1
ATOM 4621 C CA . GLU A 1 597 ? -21.933 22.471 22.785 1.00 97.69 597 GLU A CA 1
ATOM 4622 C C . GLU A 1 597 ? -21.045 22.565 21.542 1.00 97.69 597 GLU A C 1
ATOM 4624 O O . GLU A 1 597 ? -21.481 22.236 20.437 1.00 97.69 597 GLU A O 1
ATOM 4629 N N . ALA A 1 598 ? -19.782 22.971 21.714 1.00 97.31 598 ALA A N 1
ATOM 4630 C CA . ALA A 1 598 ? -18.794 22.934 20.639 1.00 97.31 598 ALA A CA 1
ATOM 4631 C C . ALA A 1 598 ? -18.573 21.501 20.127 1.00 97.31 598 ALA A C 1
ATOM 4633 O O . ALA A 1 598 ? -18.514 21.292 18.913 1.00 97.31 598 ALA A O 1
ATOM 4634 N N . TYR A 1 599 ? -18.533 20.519 21.037 1.00 98.25 599 TYR A N 1
ATOM 4635 C CA . TYR A 1 599 ? -18.512 19.101 20.679 1.00 98.25 599 TYR A CA 1
ATOM 4636 C C . TYR A 1 599 ? -19.724 18.715 19.825 1.00 98.25 599 TYR A C 1
ATOM 4638 O O . TYR A 1 599 ? -19.559 18.151 18.744 1.00 98.25 599 TYR A O 1
ATOM 4646 N N . ASP A 1 600 ? -20.937 19.042 20.286 1.00 98.12 600 ASP A N 1
ATOM 4647 C CA . ASP A 1 600 ? -22.179 18.645 19.613 1.00 98.12 600 ASP A CA 1
ATOM 4648 C C . ASP A 1 600 ? -22.239 19.220 18.181 1.00 98.12 600 ASP A C 1
ATOM 4650 O O . ASP A 1 600 ? -22.592 18.512 17.234 1.00 98.12 600 ASP A O 1
ATOM 4654 N N . LYS A 1 601 ? -21.799 20.473 17.989 1.00 97.62 601 LYS A N 1
ATOM 4655 C CA . LYS A 1 601 ? -21.683 21.108 16.662 1.00 97.62 601 LYS A CA 1
ATOM 4656 C C . LYS A 1 601 ? -20.666 20.402 15.762 1.00 97.62 601 LYS A C 1
ATOM 4658 O O . LYS A 1 601 ? -20.967 20.136 14.598 1.00 97.62 601 LYS A O 1
ATOM 4663 N N . ALA A 1 602 ? -19.477 20.091 16.280 1.00 96.75 602 ALA A N 1
ATOM 4664 C CA . ALA A 1 602 ? -18.436 19.405 15.514 1.00 96.75 602 ALA A CA 1
ATOM 4665 C C . ALA A 1 602 ? -18.861 17.979 15.120 1.00 96.75 602 ALA A C 1
ATOM 4667 O O . ALA A 1 602 ? -18.631 17.554 13.987 1.00 96.75 602 ALA A O 1
ATOM 4668 N N . ALA A 1 603 ? -19.535 17.263 16.022 1.00 98.06 603 ALA A N 1
ATOM 4669 C CA . ALA A 1 603 ? -20.037 15.917 15.776 1.00 98.06 603 ALA A CA 1
ATOM 4670 C C . ALA A 1 603 ? -21.154 15.902 14.717 1.00 98.06 603 ALA A C 1
ATOM 4672 O O . ALA A 1 603 ? -21.127 15.059 13.820 1.00 98.06 603 ALA A O 1
ATOM 4673 N N . LEU A 1 604 ? -22.091 16.860 14.757 1.00 98.06 604 LEU A N 1
ATOM 4674 C CA . LEU A 1 604 ? -23.113 17.027 13.713 1.00 98.06 604 LEU A CA 1
ATOM 4675 C C . LEU A 1 604 ? -22.498 17.366 12.350 1.00 98.06 604 LEU A C 1
ATOM 4677 O O . LEU A 1 604 ? -22.918 16.823 11.330 1.00 98.06 604 LEU A O 1
ATOM 4681 N N . ASN A 1 605 ? -21.478 18.226 12.325 1.00 96.94 605 ASN A N 1
ATOM 4682 C CA . ASN A 1 605 ? -20.762 18.548 11.094 1.00 96.94 605 ASN A CA 1
ATOM 4683 C C . ASN A 1 605 ? -20.115 17.297 10.476 1.00 96.94 605 ASN A C 1
ATOM 4685 O O . ASN A 1 605 ? -20.305 17.028 9.290 1.00 96.94 605 ASN A O 1
ATOM 4689 N N . LEU A 1 606 ? -19.419 16.485 11.282 1.00 96.94 606 LEU A N 1
ATOM 4690 C CA . LEU A 1 606 ? -18.826 15.241 10.790 1.00 96.94 606 LEU A CA 1
ATOM 4691 C C . LEU A 1 606 ? -19.898 14.237 10.329 1.00 96.94 606 LEU A C 1
ATOM 4693 O O . LEU A 1 606 ? -19.730 13.615 9.282 1.00 96.94 606 LEU A O 1
ATOM 4697 N N . GLN A 1 607 ? -21.020 14.105 11.047 1.00 97.12 607 GLN A N 1
ATOM 4698 C CA . GLN A 1 607 ? -22.141 13.257 10.619 1.00 97.12 607 GLN A CA 1
ATOM 4699 C C . GLN A 1 607 ? -22.660 13.660 9.229 1.00 97.12 607 GLN A C 1
ATOM 4701 O O . GLN A 1 607 ? -22.900 12.791 8.388 1.00 97.12 607 GLN A O 1
ATOM 4706 N N . ASN A 1 608 ? -22.802 14.960 8.964 1.00 97.12 608 ASN A N 1
ATOM 4707 C CA . ASN A 1 608 ? -23.226 15.448 7.652 1.00 97.12 608 ASN A CA 1
ATOM 4708 C C . ASN A 1 608 ? -22.205 15.097 6.563 1.00 97.12 608 ASN A C 1
ATOM 4710 O O . ASN A 1 608 ? -22.602 14.605 5.512 1.00 97.12 608 ASN A O 1
ATOM 4714 N N . MET A 1 609 ? -20.900 15.221 6.833 1.00 96.81 609 MET A N 1
ATOM 4715 C CA . MET A 1 609 ? -19.856 14.799 5.885 1.00 96.81 609 MET A CA 1
ATOM 4716 C C . MET A 1 609 ? -19.931 13.300 5.550 1.00 96.81 609 MET A C 1
ATOM 4718 O O . MET A 1 609 ? -19.728 12.914 4.398 1.00 96.81 609 MET A O 1
ATOM 4722 N N . PHE A 1 610 ? -20.237 12.449 6.536 1.00 96.06 610 PHE A N 1
ATOM 4723 C CA . PHE A 1 610 ? -20.477 11.020 6.307 1.00 96.06 610 PHE A CA 1
ATOM 4724 C C . PHE A 1 610 ? -21.681 10.789 5.382 1.00 96.06 610 PHE A C 1
ATOM 4726 O O . PHE A 1 610 ? -21.562 10.034 4.415 1.00 96.06 610 PHE A O 1
ATOM 4733 N N . ARG A 1 611 ? -22.812 11.465 5.635 1.00 94.06 611 ARG A N 1
ATOM 4734 C CA . ARG A 1 611 ? -24.027 11.375 4.801 1.00 94.06 611 ARG A CA 1
ATOM 4735 C C . ARG A 1 611 ? -23.774 11.841 3.369 1.00 94.06 611 ARG A C 1
ATOM 4737 O O . ARG A 1 611 ? -24.044 11.092 2.435 1.00 94.06 611 ARG A O 1
ATOM 4744 N N . GLU A 1 612 ? -23.164 13.011 3.200 1.00 94.88 612 GLU A N 1
ATOM 4745 C CA . GLU A 1 612 ? -22.803 13.563 1.889 1.00 94.88 612 GLU A CA 1
ATOM 4746 C C . GLU A 1 612 ? -21.881 12.620 1.106 1.00 94.88 612 GLU A C 1
ATOM 4748 O O . GLU A 1 612 ? -22.071 12.403 -0.092 1.00 94.88 612 GLU A O 1
ATOM 4753 N N . ASN A 1 613 ? -20.880 12.026 1.768 1.00 92.88 613 ASN A N 1
ATOM 4754 C CA . ASN A 1 613 ? -20.006 11.044 1.132 1.00 92.88 613 ASN A CA 1
ATOM 4755 C C . ASN A 1 613 ? -20.782 9.795 0.690 1.00 92.88 613 ASN A C 1
ATOM 4757 O O . ASN A 1 613 ? -20.582 9.317 -0.429 1.00 92.88 613 ASN A O 1
ATOM 4761 N N . PHE A 1 614 ? -21.661 9.277 1.548 1.00 90.12 614 PHE A N 1
ATOM 4762 C CA . PHE A 1 614 ? -22.444 8.074 1.276 1.00 90.12 614 PHE A CA 1
ATOM 4763 C C . PHE A 1 614 ? -23.401 8.267 0.088 1.00 90.12 614 PHE A C 1
ATOM 4765 O O . PHE A 1 614 ? -23.459 7.418 -0.806 1.00 90.12 614 PHE A O 1
ATOM 4772 N N . GLU A 1 615 ? -24.069 9.423 0.019 1.00 90.31 615 GLU A N 1
ATOM 4773 C CA . GLU A 1 615 ? -24.915 9.829 -1.110 1.00 90.31 615 GLU A CA 1
ATOM 4774 C C . GLU A 1 615 ? -24.098 10.010 -2.395 1.00 90.31 615 GLU A C 1
ATOM 4776 O O . GLU A 1 615 ? -24.403 9.402 -3.424 1.00 90.31 615 GLU A O 1
ATOM 4781 N N . LYS A 1 616 ? -23.005 10.783 -2.335 1.00 88.19 616 LYS A N 1
ATOM 4782 C CA . LYS A 1 616 ? -22.138 11.073 -3.490 1.00 88.19 616 LYS A CA 1
ATOM 4783 C C . LYS A 1 616 ? -21.526 9.817 -4.106 1.00 88.19 616 LYS A C 1
ATOM 4785 O O . LYS A 1 616 ? -21.263 9.785 -5.307 1.00 88.19 616 LYS A O 1
ATOM 4790 N N . LYS A 1 617 ? -21.241 8.804 -3.289 1.00 84.62 617 LYS A N 1
ATOM 4791 C CA . LYS A 1 617 ? -20.707 7.511 -3.738 1.00 84.62 617 LYS A CA 1
ATOM 4792 C C . LYS A 1 617 ? -21.799 6.501 -4.096 1.00 84.62 617 LYS A C 1
ATOM 4794 O O . LYS A 1 617 ? -21.467 5.385 -4.489 1.00 84.62 617 LYS A O 1
ATOM 4799 N N . SER A 1 618 ? -23.070 6.895 -3.985 1.00 83.25 618 SER A N 1
ATOM 4800 C CA . SER A 1 618 ? -24.246 6.067 -4.263 1.00 83.25 618 SER A CA 1
ATOM 4801 C C . SER A 1 618 ? -24.235 4.746 -3.490 1.00 83.25 618 SER A C 1
ATOM 4803 O O . SER A 1 618 ? -24.661 3.705 -3.986 1.00 83.25 618 SER A O 1
ATOM 4805 N N . PHE A 1 619 ? -23.752 4.793 -2.247 1.00 82.38 619 PHE A N 1
ATOM 4806 C CA . PHE A 1 619 ? -23.717 3.639 -1.351 1.00 82.38 619 PHE A CA 1
ATOM 4807 C C . PHE A 1 619 ? -25.095 3.291 -0.767 1.00 82.38 619 PHE A C 1
ATOM 4809 O O . PHE A 1 619 ? -25.248 2.231 -0.173 1.00 82.38 619 PHE A O 1
ATOM 4816 N N . GLY A 1 620 ? -26.123 4.114 -1.006 1.00 69.25 620 GLY A N 1
ATOM 4817 C CA . GLY A 1 620 ? -27.511 3.829 -0.614 1.00 69.25 620 GLY A CA 1
ATOM 4818 C C . GLY A 1 620 ? -28.086 2.525 -1.181 1.00 69.25 620 GLY A C 1
ATOM 4819 O O . GLY A 1 620 ? -28.992 1.959 -0.589 1.00 69.25 620 GLY A O 1
ATOM 4820 N N . ASN A 1 621 ? -27.522 1.995 -2.271 1.00 66.06 621 ASN A N 1
ATOM 4821 C CA . ASN A 1 621 ? -27.958 0.730 -2.880 1.00 66.06 621 ASN A CA 1
ATOM 4822 C C . ASN A 1 621 ? -27.340 -0.519 -2.215 1.00 66.06 621 ASN A C 1
ATOM 4824 O O . ASN A 1 621 ? -27.403 -1.613 -2.776 1.00 66.06 621 ASN A O 1
ATOM 4828 N N . LEU A 1 622 ? -26.645 -0.364 -1.084 1.00 65.38 622 LEU A N 1
ATOM 4829 C CA . LEU A 1 622 ? -25.955 -1.461 -0.403 1.00 65.38 622 LEU A CA 1
ATOM 4830 C C . LEU A 1 622 ? -26.854 -2.303 0.509 1.00 65.38 622 LEU A C 1
ATOM 4832 O O . LEU A 1 622 ? -26.335 -3.250 1.098 1.00 65.38 622 LEU A O 1
ATOM 4836 N N . ASP A 1 623 ? -28.146 -1.976 0.615 1.00 60.62 623 ASP A N 1
ATOM 4837 C CA . ASP A 1 623 ? -29.072 -2.543 1.607 1.00 60.62 623 ASP A CA 1
ATOM 4838 C C . ASP A 1 623 ? -28.497 -2.448 3.038 1.00 60.62 623 ASP A C 1
ATOM 4840 O O . ASP A 1 623 ? -28.617 -3.367 3.844 1.00 60.62 623 ASP A O 1
ATOM 4844 N N . ILE A 1 624 ? -27.786 -1.349 3.326 1.00 62.16 624 ILE A N 1
ATOM 4845 C CA . ILE A 1 624 ? -27.284 -1.021 4.664 1.00 62.16 624 ILE A CA 1
ATOM 4846 C C . ILE A 1 624 ? -28.360 -0.153 5.319 1.00 62.16 624 ILE A C 1
ATOM 4848 O O . ILE A 1 624 ? -28.509 1.004 4.923 1.00 62.16 624 ILE A O 1
ATOM 4852 N N . ASP A 1 625 ? -29.108 -0.748 6.252 1.00 50.00 625 ASP A N 1
ATOM 4853 C CA . ASP A 1 625 ? -30.145 -0.082 7.062 1.00 50.00 625 ASP A CA 1
ATOM 4854 C C . ASP A 1 625 ? -29.591 1.036 7.960 1.00 50.00 625 ASP A C 1
ATOM 4856 O O . ASP A 1 625 ? -28.500 0.843 8.557 1.00 50.00 625 ASP A O 1
#

Foldseek 3Di:
DDDDDDDDDDDDDDDDDDDDDDDDDDDDDDDDDDDDDDDDDDDDPPPPVVVVVVVVVVVVVVVVVVVVVVVVVVVVVVVQVVCCVQQVADLAAEDEPDDLLVLLVCLQVFVAQAQDVVDDSRHRFWDDFQLRLQFAIEGGAHLVALDAPQQQAEEACDPVCVQFFDADSSYHYDDNVLVVVVSNVLSVVCNVVNAYWYKYWFWQWLALVQIAIEIEIERHSLLNLLRVQKGHDPRPVPHDPNVVRYAYEYAYQPQFDDCVRSVGPGRWHFYAYPPSNYTYTYHRNPNSVSVVLSVLLVCLRPQLVLLKFKAQWWKWAAPVLAIETEFAAPPLCRQLLQPDPRIFTLARTIWIQHPFAIHGSIFKHKDFQAPDDCVSVVLVLQNSSGGSKYKYFQDDDPVPDGSSHDRSNPGDRNDQPSHSRIIIIGGPVSDPRHDVSSTGGHHQAYEQGAAALQQQDFQKFWDDLLRVLLCQQQNWYWDCAPPDPPRNFIDIDGAHNSPNSSNGGQSLSNSVSSSVSCVVNVHIYMYHHQHFAQGGPVRTDGDPVQQSNQVVVCRSVVVQVDADWDQDPQPRTTFGQDTPPHDSLRRRRCSSYPDNVSSVVSSNVVSVVSVVSCVVSVVVVSPSD

Sequence (625 aa):
MTRQRSLLWLLIGSGACSSLCGAFHIQPITTKSATTTKSTTRANLHQVDSLQEWTTHAKDEEQQRDDTILKTLDHEAVLRKELFDLLGLVNVNYKSNLSKKALFHEAIENDKGRTVKGGSYLAQKAFSTKLGDRGPLVFYTDPDCTGRRVKDTFAASYPEIEDKVWWKSDFSKYDPKNYEALLDRVVDYLNEHQSTLYVQDVYAGRDPSFAVPFRFVGEYATHALFAQTMFPKEVLEGMEHADDKRWTMLNVPSFHPDPERDGSRSDAAIIVDFRRRIALVAGPADYCGTIKKTMFTIMNFMLPDAGYLPMHASANVGKNGDAAILFGLSGTGKTTLSADPDRKLIGDDEIAWTDKGISNLEDGCYAKLIDLNKEAEPIIAAALSMPTTVIENVPPPPDGRPLLEVDPQELDLEDRSISENTRFAYGLDCNPAVMEGAKGGHPETVVLLTADAFGVMPPISILNSSEAMYHFVSGYSSKLAGTEVGIVEPKATFSACFGAPFMSRYASVYAKLLAKKMEMTKARCVLLNTGWSGGPYGVGKRMPLRITRALLNAALNGDLDKVDVEVHPIFGLTMPKSCPGVPSEMLNPRKTWTDKEAYDKAALNLQNMFRENFEKKSFGNLDID

Organism: NCBI:txid265554

pLDDT: mean 86.46, std 20.45, range [23.47, 98.88]

Radius of gyration: 30.92 Å; chains: 1; bounding box: 106×78×91 Å

InterPro domains:
  IPR001272 Phosphoenolpyruvate carboxykinase, ATP-utilising [MF_00453] (88-624)
  IPR001272 Phosphoenolpyruvate carboxykinase, ATP-utilising [PF01293] (121-585)
  IPR001272 Phosphoenolpyruvate carboxykinase, ATP-utilising [PTHR30031] (67-616)
  IPR008210 Phosphoenolpyruvate carboxykinase, N-terminal [G3DSA:3.40.449.10] (150-310)
  IPR008210 Phosphoenolpyruvate carboxykinase, N-terminal [SSF68923] (131-305)
  IPR013035 Phosphoenolpyruvate carboxykinase, C-terminal [G3DSA:3.90.228.20] (311-616)

Secondary structure (DSSP, 8-state):
-------------------------------------------SSSTTHHHHHHHHHHHHHHHHHHHHHHHHHHHHHHHHHHHHHHH---S-EEEES--HHHHHHHHHHH-B---STT--TTSB-EEE-TTGGGSPEEE---TT-SS--GGGEEEE--TTTTTTB--BTTBEEE-HHHHHHHHHHHHHHHHHTT-EEEEEEEEESSSTTT-EEEEEEES-HHHHHHHHHHS-S---TT-TTSGGG-EEEEEETT----HHHH--SSS-EEEEETTTTEEEEESS---THHHHHHHHHHHHHHGGGGT-EEEEEEEEE-TTS-EEEEE--TTSSHHHHH--TTSEEEESSEEEE-SS-EEES-SEEEEE-TT--TTT-HHHHHHTTSTT-EEESPPPPTT---GGG--GGGS-SS--SS-TT-EEEEEGGGSSSB-GGGEES-EEEEEEEE--SSS-S-SEEEE-HHHHHHHHHH-EEEEPTTSSTT--S-EEEE-GGGTGGG--B-HHHHHHHHHHHHHHHT-EEEEEE-SEESSSTTTSEEPPHHHHHHHHHHHHHTTTTTS-EEE-TTT--EEES-BTTB-HHHHSHHHH-S-HHHHHHHHHHHHHHHHHHHHHTTGGGG---